Protein AF-0000000069059710 (afdb_homodimer)

Secondary structure (DSSP, 8-state):
--------SEEEEEEBSS--SGGG-EEEEEEEPPPP-TTEEEEEEEEEE--HHHHHHHHT-SSS-PPSSB---SEEEEEEEEE-TT--S--TT-EEEES-BSS-SSBSEEEEEGGGEEEPPTTS-HHHHTTTHHHHHHHHIIIIIIT---TT-EEEETTTTSHHHHHHHHHHHHTT-EEEEEESSHHHHHHHHHTT-SEEEETTSTTHHHHHHHHTTTS--SEEEES-HHHHHHHHHHHSPTT-EEEE----S-EEE-HHHHHHHT-EEEE--GGG--HHHHHHHHHHHHHHHHHT---PPEEEEEEGGGHHHHHHHHHS-SS--SEEEEE--/--------SEEEEEEESS--SGGGEEEEEEEEPPPP-TTEEEEEEEEEE--HHHHHHHHT-SSS-PPSSB---SEEEEEEEEE-TT--S--TT-EEEES-BSS-SSBSEEEEEGGGEEEPPTTS-HHHHTTTHHHHHHHHIIIIIIT---TT-EEEETTTTSHHHHHHHHHHHHTT-EEEEEESSHHHHHHHHHTT-SEEEETTSTTHHHHHHHHTTTS--SEEEES-HHHHHHHHHHHSPTT-EEEE----S-EEE-HHHHHHHT-EEEE--GGG--HHHHHHHHHHHHHHHHHT---PPEEEEEEGGGHHHHHHHHHS-SS--SEEEEE--

Sequence (666 aa):
MSVRSAISTIMRAIRVTEFGGPQVLKLETNVPVPRPSEDQVLIKVHAAGINPVDTYIRSGTYAVKPTLPYTPGKDVAGVVEEMGSKVKHLKKGDRVYSMAVASGGYAEYCTSASTGTKLLHSNLTFEEGAGVGIPYYTAYRALVIIGGAKPGETVLIHGASGAVGLACVQIAKSRGLHVLGTAGSEAGIDLILRNGCDAAFSHREDGYAAKIMEATSNNGPQIIIEMLANVNLEKDLEMISKRGRIVVVGNRGSVEITPRLAMQKECIVTGMLLFNASQNEMDEIDAAVSAGMRDGWVKPPIGKTYTLDQAPAAHNDVINNQGTLGRLIIKVCMSVRSAISTIMRAIRVTEFGGPQVLKLETNVPVPRPSEDQVLIKVHAAGINPVDTYIRSGTYAVKPTLPYTPGKDVAGVVEEMGSKVKHLKKGDRVYSMAVASGGYAEYCTSASTGTKLLHSNLTFEEGAGVGIPYYTAYRALVIIGGAKPGETVLIHGASGAVGLACVQIAKSRGLHVLGTAGSEAGIDLILRNGCDAAFSHREDGYAAKIMEATSNNGPQIIIEMLANVNLEKDLEMISKRGRIVVVGNRGSVEITPRLAMQKECIVTGMLLFNASQNEMDEIDAAVSAGMRDGWVKPPIGKTYTLDQAPAAHNDVINNQGTLGRLIIKVC

Solvent-accessible surface area (backbone atoms only — not comparable to full-atom values): 32598 Å² total; per-residue (Å²): 130,81,77,72,76,72,74,68,64,51,28,47,29,34,38,32,72,54,68,36,65,45,83,38,55,37,73,38,69,75,38,70,53,73,80,46,50,49,55,14,25,21,29,41,26,28,12,17,22,67,53,62,66,53,47,37,43,43,43,58,74,35,93,74,72,80,70,72,63,40,34,56,36,45,16,23,5,28,29,31,66,44,68,13,86,66,50,76,90,68,56,70,66,40,46,29,25,26,53,38,43,71,55,12,29,45,22,44,50,28,28,23,38,45,90,44,44,41,79,46,51,89,83,48,53,43,64,33,33,9,40,40,38,62,28,39,49,40,21,45,43,45,44,44,68,72,51,56,63,51,63,70,40,35,35,35,28,42,51,16,16,25,43,39,25,42,34,34,37,30,54,38,45,76,51,48,33,45,34,34,29,24,17,63,35,71,69,18,38,53,50,33,46,76,51,51,30,74,43,69,41,43,74,74,44,85,64,39,65,58,52,51,25,58,76,41,78,65,48,25,34,43,32,33,43,31,51,43,36,37,76,43,44,45,60,46,48,72,44,44,12,72,60,11,36,36,33,32,68,26,60,86,49,53,30,65,33,50,63,57,43,29,14,77,31,33,20,38,41,32,22,46,50,66,88,71,56,48,70,68,53,48,51,53,46,52,53,52,51,51,51,27,31,72,71,56,61,53,67,50,54,72,46,47,80,37,45,65,81,38,47,30,58,50,51,46,45,68,71,67,55,84,51,49,55,28,28,42,32,30,46,60,97,129,83,76,71,76,74,74,67,64,52,28,47,28,35,37,32,70,52,66,37,64,47,82,38,55,36,74,39,69,75,39,70,54,74,77,44,51,48,55,15,24,22,28,41,27,28,10,18,22,65,52,63,65,54,46,38,43,42,44,58,74,36,92,75,73,81,71,73,64,39,33,55,35,45,17,24,5,29,30,31,67,44,67,12,86,67,49,78,91,68,55,71,68,39,43,29,26,26,52,38,42,70,57,10,29,45,21,43,50,27,28,25,39,44,91,43,44,42,79,47,52,87,83,48,53,43,65,34,33,10,38,39,39,63,28,39,51,38,20,45,42,45,44,43,67,72,51,55,63,50,65,69,40,35,34,36,29,40,52,15,16,26,44,38,25,40,33,36,36,29,53,38,45,76,49,47,32,46,34,34,28,24,16,63,35,70,68,17,37,53,50,32,46,77,51,49,30,74,44,70,41,44,74,73,43,86,63,39,66,60,52,51,24,59,74,41,76,65,48,26,35,44,29,34,43,31,51,42,36,37,75,43,44,47,60,46,47,71,44,43,13,73,60,12,35,36,33,32,68,26,60,86,49,55,30,66,32,51,60,56,43,30,15,76,32,34,20,40,40,33,22,45,48,67,88,72,56,48,70,69,53,48,52,51,47,52,52,52,51,52,52,25,31,71,72,56,63,55,67,49,54,72,46,46,79,34,45,65,81,39,46,30,58,52,52,47,44,67,72,62,59,84,52,49,56,26,27,41,33,31,46,59,99

pLDDT: mean 95.88, std 7.77, range [31.42, 98.94]

InterPro domains:
  IPR011032 GroES-like superfamily [SSF50129] (10-161)
  IPR013149 Alcohol dehydrogenase-like, C-terminal [PF00107] (163-284)
  IPR013154 Alcohol dehydrogenase-like, N-terminal [PF08240] (38-117)
  IPR020843 Enoylreductase domain [SM00829] (20-330)
  IPR036291 NAD(P)-binding domain superfamily [SSF51735] (123-277)
  IPR051603 Zinc-Containing ADH Family: Quinone Oxidoreductase/CCCR [PTHR44154] (6-331)

Nearest PDB structures (foldseek):
  1yb5-assembly1_A  TM=9.894E-01  e=7.394E-51  Homo sapiens
  2oby-assembly1_A  TM=8.878E-01  e=2.759E-31  Homo sapiens
  1qor-assembly1_B  TM=8.913E-01  e=2.264E-30  Escherichia coli
  3jyl-assembly1_A  TM=8.724E-01  e=6.984E-31  Pseudomonas syringae pv. tomato
  3qwb-assembly2_C  TM=8.634E-01  e=1.468E-30  Saccharomyces cerevisiae S288C

Organism: Magallana gigas (NCBI:txid29159)

Foldseek 3Di:
DPCLVPPDQAWWAFKAADAAALVSTAIDGGHGADDEAQQKFKFQFQKFFDDLVQRCQRNVNDPDHDDPTAGAGQKTWGFTCGHHNNQDPDDGGFTKIFRQWDRYRLIRMTMGGNVRIGGFDPLDDRQQSNLCPPQLLLLCCQCPVVQVDAAAFEEEEELLQESNNLSNQLVCQVRHYAYEYEWADPLSQVLSVVLHHPYYFHPVDPPSLVVQCVVVVNQAGLEYEAAACQPCVQSNLVRHHQQGEYEYEHYDDHHDHDCVSCVVSVYYYYYDDSVVDDPVSVVVSSVVSVVCSVVPSSGWDEQEEAESRCSSVLNCPNPDDSTHRTIYMYGYD/DPCPPPPDQAWWAFKAADAAALVSTAIDGGHGADDEAQQKFKFQFQKFFDDLVLRCQRNVNDPDHDDPTAGAGQKTWGFTCGHHNNQDPDDGGFTKIFRQWDRHRLIRMTMGGNVRIGGFDPLADRQQSNLCPPQLLLLCCQCPVVQVDAAAFEEEEELLQESNNLSNQLVCQVRHYAYEYEWADPLSQVLSVVLHHPYYFHPVDPPSLVVQCVVVVNQAGLEYEAAACQPCVQSNLVRHHQQGEYEYEHYDDHHDHDCVSCVVSVYYYYYDDSVVDDPVSVVVSSVVSVVCSVVPSSGWDEQEEAESRCSSVLNCPNPDDSTHRTIYMYGYD

Structure (mmCIF, N/CA/C/O backbone):
data_AF-0000000069059710-model_v1
#
loop_
_entity.id
_entity.type
_entity.pdbx_description
1 polymer 'Enoyl reductase (ER) domain-containing protein'
#
loop_
_atom_site.group_PDB
_atom_site.id
_atom_site.type_symbol
_atom_site.label_atom_id
_atom_site.label_alt_id
_atom_site.label_comp_id
_atom_site.label_asym_id
_atom_site.label_entity_id
_atom_site.label_seq_id
_atom_site.pdbx_PDB_ins_code
_atom_site.Cartn_x
_atom_site.Cartn_y
_atom_site.Cartn_z
_atom_site.occupancy
_atom_site.B_iso_or_equiv
_atom_site.auth_seq_id
_atom_site.auth_comp_id
_atom_site.auth_asym_id
_atom_site.auth_atom_id
_atom_site.pdbx_PDB_model_num
ATOM 1 N N . MET A 1 1 ? 10.43 62.312 10.25 1 31.42 1 MET A N 1
ATOM 2 C CA . MET A 1 1 ? 11.258 61.344 10.953 1 31.42 1 MET A CA 1
ATOM 3 C C . MET A 1 1 ? 10.422 60.188 11.453 1 31.42 1 MET A C 1
ATOM 5 O O . MET A 1 1 ? 9.656 60.312 12.406 1 31.42 1 MET A O 1
ATOM 9 N N . SER A 1 2 ? 9.852 59.406 10.531 1 38.69 2 SER A N 1
ATOM 10 C CA . SER A 1 2 ? 8.938 58.281 10.758 1 38.69 2 SER A CA 1
ATOM 11 C C . SER A 1 2 ? 9.43 57.375 11.875 1 38.69 2 SER A C 1
ATOM 13 O O . SER A 1 2 ? 10.57 56.906 11.836 1 38.69 2 SER A O 1
ATOM 15 N N . VAL A 1 3 ? 9.133 57.625 13.117 1 41.78 3 VAL A N 1
ATOM 16 C CA . VAL A 1 3 ? 9.492 56.875 14.312 1 41.78 3 VAL A CA 1
ATOM 17 C C . VAL A 1 3 ? 9.469 55.375 14.008 1 41.78 3 VAL A C 1
ATOM 19 O O . VAL A 1 3 ? 8.406 54.812 13.773 1 41.78 3 VAL A O 1
ATOM 22 N N . ARG A 1 4 ? 10.367 54.844 13.25 1 48 4 ARG A N 1
ATOM 23 C CA . ARG A 1 4 ? 10.539 53.406 13.133 1 48 4 ARG A CA 1
ATOM 24 C C . ARG A 1 4 ? 10.445 52.75 14.5 1 48 4 ARG A C 1
ATOM 26 O O . ARG A 1 4 ? 11.281 52.969 15.375 1 48 4 ARG A O 1
ATOM 33 N N . SER A 1 5 ? 9.305 52.594 15.094 1 52.72 5 SER A N 1
ATOM 34 C CA . SER A 1 5 ? 9.086 51.938 16.391 1 52.72 5 SER A CA 1
ATOM 35 C C . SER A 1 5 ? 10.039 50.781 16.578 1 52.72 5 SER A C 1
ATOM 37 O O . SER A 1 5 ? 10.109 49.875 15.742 1 52.72 5 SER A O 1
ATOM 39 N N . ALA A 1 6 ? 11.188 51 17.219 1 67.38 6 ALA A N 1
ATOM 40 C CA . ALA A 1 6 ? 12.242 50.031 17.5 1 67.38 6 ALA A CA 1
ATOM 41 C C . ALA A 1 6 ? 11.672 48.75 18.078 1 67.38 6 ALA A C 1
ATOM 43 O O . ALA A 1 6 ? 10.906 48.781 19.047 1 67.38 6 ALA A O 1
ATOM 44 N N . ILE A 1 7 ? 11.625 47.688 17.312 1 71.31 7 ILE A N 1
ATOM 45 C CA . ILE A 1 7 ? 11.242 46.344 17.797 1 71.31 7 ILE A CA 1
ATOM 46 C C . ILE A 1 7 ? 11.906 46.094 19.141 1 71.31 7 ILE A C 1
ATOM 48 O O . ILE A 1 7 ? 13.086 46.375 19.328 1 71.31 7 ILE A O 1
ATOM 52 N N . SER A 1 8 ? 11.023 45.812 20.156 1 81.25 8 SER A N 1
ATOM 53 C CA . SER A 1 8 ? 11.57 45.375 21.438 1 81.25 8 SER A CA 1
ATOM 54 C C . SER A 1 8 ? 12.664 44.312 21.234 1 81.25 8 SER A C 1
ATOM 56 O O . SER A 1 8 ? 12.625 43.531 20.281 1 81.25 8 SER A O 1
ATOM 58 N N . THR A 1 9 ? 13.656 44.344 22.062 1 92.81 9 THR A N 1
ATOM 59 C CA . THR A 1 9 ? 14.766 43.406 21.969 1 92.81 9 THR A CA 1
ATOM 60 C C . THR A 1 9 ? 14.461 42.125 22.734 1 92.81 9 THR A C 1
ATOM 62 O O . THR A 1 9 ? 15.156 41.125 22.578 1 92.81 9 THR A O 1
ATOM 65 N N . ILE A 1 10 ? 13.375 42.188 23.547 1 96.5 10 ILE A N 1
ATOM 66 C CA . ILE A 1 10 ? 12.969 41.031 24.312 1 96.5 10 ILE A CA 1
ATOM 67 C C . ILE A 1 10 ? 11.5 40.719 24.062 1 96.5 10 ILE A C 1
ATOM 69 O O . ILE A 1 10 ? 10.742 41.594 23.625 1 96.5 10 ILE A O 1
ATOM 73 N N . MET A 1 11 ? 11.156 39.531 24.359 1 97.69 11 MET A N 1
ATOM 74 C CA . MET A 1 11 ? 9.789 39.094 24.094 1 97.69 11 MET A CA 1
ATOM 75 C C . MET A 1 11 ? 9.344 38.031 25.109 1 97.69 11 MET A C 1
ATOM 77 O O . MET A 1 11 ? 10.164 37.5 25.859 1 97.69 11 MET A O 1
ATOM 81 N N . ARG A 1 12 ? 8.008 37.812 25.141 1 98.06 12 ARG A N 1
ATOM 82 C CA . ARG A 1 12 ? 7.449 36.625 25.781 1 98.06 12 ARG A CA 1
ATOM 83 C C . ARG A 1 12 ? 7.508 35.406 24.859 1 98.06 12 ARG A C 1
ATOM 85 O O . ARG A 1 12 ? 7.262 35.531 23.656 1 98.06 12 ARG A O 1
ATOM 92 N N . ALA A 1 13 ? 7.918 34.312 25.406 1 98.56 13 ALA A N 1
ATOM 93 C CA . ALA A 1 13 ? 7.977 33.062 24.641 1 98.56 13 ALA A CA 1
ATOM 94 C C . ALA A 1 13 ? 7.891 31.844 25.578 1 98.56 13 ALA A C 1
ATOM 96 O O . ALA A 1 13 ? 8.242 31.938 26.75 1 98.56 13 ALA A O 1
ATOM 97 N N . ILE A 1 14 ? 7.312 30.812 25.094 1 98.75 14 ILE A N 1
ATOM 98 C CA . ILE A 1 14 ? 7.395 29.547 25.797 1 98.75 14 ILE A CA 1
ATOM 99 C C . ILE A 1 14 ? 8.789 28.953 25.625 1 98.75 14 ILE A C 1
ATOM 101 O O . ILE A 1 14 ? 9.305 28.875 24.5 1 98.75 14 ILE A O 1
ATOM 105 N N . ARG A 1 15 ? 9.383 28.547 26.688 1 98.56 15 ARG A N 1
ATOM 106 C CA . ARG A 1 15 ? 10.711 27.938 26.672 1 98.56 15 ARG A CA 1
ATOM 107 C C . ARG A 1 15 ? 10.688 26.547 27.281 1 98.56 15 ARG A C 1
ATOM 109 O O . ARG A 1 15 ? 10.023 26.312 28.297 1 98.56 15 ARG A O 1
ATOM 116 N N . VAL A 1 16 ? 11.281 25.656 26.578 1 98.5 16 VAL A N 1
ATOM 117 C CA . VAL A 1 16 ? 11.508 24.297 27.062 1 98.5 16 VAL A CA 1
ATOM 118 C C . VAL A 1 16 ? 12.984 24.094 27.359 1 98.5 16 VAL A C 1
ATOM 120 O O . VAL A 1 16 ? 13.828 24.141 26.453 1 98.5 16 VAL A O 1
ATOM 123 N N . THR A 1 17 ? 13.328 23.828 28.594 1 98.06 17 THR A N 1
ATOM 124 C CA . THR A 1 17 ? 14.719 23.688 29 1 98.06 17 THR A CA 1
ATOM 125 C C . THR A 1 17 ? 15.07 22.234 29.266 1 98.06 17 THR A C 1
ATOM 127 O O . THR A 1 17 ? 16.25 21.875 29.375 1 98.06 17 THR A O 1
ATOM 130 N N . GLU A 1 18 ? 14.125 21.422 29.391 1 98 18 GLU A N 1
ATOM 131 C CA . GLU A 1 18 ? 14.258 19.984 29.531 1 98 18 GLU A CA 1
ATOM 132 C C . GLU A 1 18 ? 13.062 19.25 28.906 1 98 18 GLU A C 1
ATOM 134 O O . GLU A 1 18 ? 11.945 19.766 28.922 1 98 18 GLU A O 1
ATOM 139 N N . PHE A 1 19 ? 13.383 18.125 28.328 1 98 19 PHE A N 1
ATOM 140 C CA . PHE A 1 19 ? 12.297 17.359 27.734 1 98 19 PHE A CA 1
ATOM 141 C C . PHE A 1 19 ? 11.391 16.766 28.797 1 98 19 PHE A C 1
ATOM 143 O O . PHE A 1 19 ? 11.844 16.484 29.922 1 98 19 PHE A O 1
ATOM 150 N N . GLY A 1 20 ? 10.133 16.547 28.516 1 97.19 20 GLY A N 1
ATOM 151 C CA . GLY A 1 20 ? 9.188 16.016 29.484 1 97.19 20 GLY A CA 1
ATOM 152 C C . GLY A 1 20 ? 7.738 16.266 29.094 1 97.19 20 GLY A C 1
ATOM 153 O O . GLY A 1 20 ? 7.43 16.469 27.922 1 97.19 20 GLY A O 1
ATOM 154 N N . GLY A 1 21 ? 6.887 16.125 30.094 1 97 21 GLY A N 1
ATOM 155 C CA . GLY A 1 21 ? 5.469 16.375 29.875 1 97 21 GLY A CA 1
ATOM 156 C C . GLY A 1 21 ? 5.133 17.828 29.656 1 97 21 GLY A C 1
ATOM 157 O O . GLY A 1 21 ? 6.031 18.656 29.5 1 97 21 GLY A O 1
ATOM 158 N N . PRO A 1 22 ? 3.84 18.156 29.594 1 97.62 22 PRO A N 1
ATOM 159 C CA . PRO A 1 22 ? 3.42 19.531 29.297 1 97.62 22 PRO A CA 1
ATOM 160 C C . PRO A 1 22 ? 3.957 20.547 30.297 1 97.62 22 PRO A C 1
ATOM 162 O O . PRO A 1 22 ? 4.113 21.719 29.969 1 97.62 22 PRO A O 1
ATOM 165 N N . GLN A 1 23 ? 4.309 20.094 31.469 1 96.88 23 GLN A N 1
ATOM 166 C CA . GLN A 1 23 ? 4.734 20.984 32.531 1 96.88 23 GLN A CA 1
ATOM 167 C C . GLN A 1 23 ? 6.074 21.641 32.219 1 96.88 23 GLN A C 1
ATOM 169 O O . GLN A 1 23 ? 6.465 22.609 32.875 1 96.88 23 GLN A O 1
ATOM 174 N N . VAL A 1 24 ? 6.793 21.156 31.266 1 98.25 24 VAL A N 1
ATOM 175 C CA . VAL A 1 24 ? 8.109 21.703 30.953 1 98.25 24 VAL A CA 1
ATOM 176 C C . VAL A 1 24 ? 7.965 22.984 30.125 1 98.25 24 VAL A C 1
ATOM 178 O O . VAL A 1 24 ? 8.938 23.719 29.922 1 98.25 24 VAL A O 1
ATOM 181 N N . LEU A 1 25 ? 6.793 23.203 29.594 1 98.62 25 LEU A N 1
ATOM 182 C CA . LEU A 1 25 ? 6.52 24.453 28.859 1 98.62 25 LEU A CA 1
ATOM 183 C C . LEU A 1 25 ? 6.391 25.625 29.828 1 98.62 25 LEU A C 1
ATOM 185 O O . LEU A 1 25 ? 5.41 25.719 30.562 1 98.62 25 LEU A O 1
ATOM 189 N N . LYS A 1 26 ? 7.352 26.547 29.75 1 98.38 26 LYS A N 1
ATOM 190 C CA . LYS A 1 26 ? 7.359 27.672 30.688 1 98.38 26 LYS A CA 1
ATOM 191 C C . LYS A 1 26 ? 7.332 29.016 29.938 1 98.38 26 LYS A C 1
ATOM 193 O O . LYS A 1 26 ? 8.078 29.203 28.969 1 98.38 26 LYS A O 1
ATOM 198 N N . LEU A 1 27 ? 6.465 29.875 30.375 1 98.44 27 LEU A N 1
ATOM 199 C CA . LEU A 1 27 ? 6.438 31.219 29.812 1 98.44 27 LEU A CA 1
ATOM 200 C C . LEU A 1 27 ? 7.566 32.062 30.391 1 98.44 27 LEU A C 1
ATOM 202 O O . LEU A 1 27 ? 7.672 32.219 31.609 1 98.44 27 LEU A O 1
ATOM 206 N N . GLU A 1 28 ? 8.391 32.5 29.531 1 98.25 28 GLU A N 1
ATOM 207 C CA . GLU A 1 28 ? 9.422 33.469 29.891 1 98.25 28 GLU A CA 1
ATOM 208 C C . GLU A 1 28 ? 9.148 34.844 29.281 1 98.25 28 GLU A C 1
ATOM 210 O O . GLU A 1 28 ? 8.648 34.938 28.156 1 98.25 28 GLU A O 1
ATOM 215 N N . THR A 1 29 ? 9.57 35.906 29.953 1 97.12 29 THR A N 1
ATOM 216 C CA . THR A 1 29 ? 9.195 37.25 29.516 1 97.12 29 THR A CA 1
ATOM 217 C C . THR A 1 29 ? 10.43 38 29.031 1 97.12 29 THR A C 1
ATOM 219 O O . THR A 1 29 ? 10.312 39.156 28.547 1 97.12 29 THR A O 1
ATOM 222 N N . ASN A 1 30 ? 11.508 37.438 29.172 1 97.31 30 ASN A N 1
ATOM 223 C CA . ASN A 1 30 ? 12.75 38.094 28.812 1 97.31 30 ASN A CA 1
ATOM 224 C C . ASN A 1 30 ? 13.562 37.312 27.797 1 97.31 30 ASN A C 1
ATOM 226 O O . ASN A 1 30 ? 14.781 37.188 27.922 1 97.31 30 ASN A O 1
ATOM 230 N N . VAL A 1 31 ? 12.891 36.75 26.812 1 97.88 31 VAL A N 1
ATOM 231 C CA . VAL A 1 31 ? 13.562 36 25.766 1 97.88 31 VAL A CA 1
ATOM 232 C C . VAL A 1 31 ? 13.992 36.969 24.641 1 97.88 31 VAL A C 1
ATOM 234 O O . VAL A 1 31 ? 13.219 37.812 24.219 1 97.88 31 VAL A O 1
ATOM 237 N N . PRO A 1 32 ? 15.219 36.875 24.219 1 97.62 32 PRO A N 1
ATOM 238 C CA . PRO A 1 32 ? 15.648 37.75 23.125 1 97.62 32 PRO A CA 1
ATOM 239 C C . PRO A 1 32 ? 14.852 37.5 21.844 1 97.62 32 PRO A C 1
ATOM 241 O O . PRO A 1 32 ? 14.578 36.344 21.484 1 97.62 32 PRO A O 1
ATOM 244 N N . VAL A 1 33 ? 14.453 38.594 21.188 1 98.06 33 VAL A N 1
ATOM 245 C CA . VAL A 1 33 ? 13.844 38.469 19.859 1 98.06 33 VAL A CA 1
ATOM 246 C C . VAL A 1 33 ? 14.891 38 18.859 1 98.06 33 VAL A C 1
ATOM 248 O O . VAL A 1 33 ? 15.977 38.562 18.766 1 98.06 33 VAL A O 1
ATOM 251 N N . PRO A 1 34 ? 14.578 36.969 18.141 1 97.69 34 PRO A N 1
ATOM 252 C CA . PRO A 1 34 ? 15.57 36.469 17.188 1 97.69 34 PRO A CA 1
ATOM 253 C C . PRO A 1 34 ? 15.742 37.406 15.984 1 97.69 34 PRO A C 1
ATOM 255 O O . PRO A 1 34 ? 14.82 38.125 15.625 1 97.69 34 PRO A O 1
ATOM 258 N N . ARG A 1 35 ? 16.906 37.344 15.398 1 96.62 35 ARG A N 1
ATOM 259 C CA . ARG A 1 35 ? 17.188 38.094 14.172 1 96.62 35 ARG A CA 1
ATOM 260 C C . ARG A 1 35 ? 17.141 37.188 12.953 1 96.62 35 ARG A C 1
ATOM 262 O O . ARG A 1 35 ? 17.719 36.094 12.961 1 96.62 35 ARG A O 1
ATOM 269 N N . PRO A 1 36 ? 16.469 37.625 11.914 1 97.62 36 PRO A N 1
ATOM 270 C CA . PRO A 1 36 ? 16.406 36.781 10.719 1 97.62 36 PRO A CA 1
ATOM 271 C C . PRO A 1 36 ? 17.734 36.719 9.977 1 97.62 36 PRO A C 1
ATOM 273 O O . PRO A 1 36 ? 18.438 37.719 9.859 1 97.62 36 PRO A O 1
ATOM 276 N N . SER A 1 37 ? 18.109 35.5 9.547 1 98.06 37 SER A N 1
ATOM 277 C CA . SER A 1 37 ? 19.234 35.344 8.625 1 98.06 37 SER A CA 1
ATOM 278 C C . SER A 1 37 ? 18.891 35.875 7.242 1 98.06 37 SER A C 1
ATOM 280 O O . SER A 1 37 ? 17.781 36.375 7.027 1 98.06 37 SER A O 1
ATOM 282 N N . GLU A 1 38 ? 19.797 35.75 6.273 1 98.19 38 GLU A N 1
ATOM 283 C CA . GLU A 1 38 ? 19.688 36.375 4.953 1 98.19 38 GLU A CA 1
ATOM 284 C C . GLU A 1 38 ? 18.469 35.812 4.199 1 98.19 38 GLU A C 1
ATOM 286 O O . GLU A 1 38 ? 17.875 36.531 3.393 1 98.19 38 GLU A O 1
ATOM 291 N N . ASP A 1 39 ? 18.094 34.594 4.492 1 98.25 39 ASP A N 1
ATOM 292 C CA . ASP A 1 39 ? 17.016 33.969 3.744 1 98.25 39 ASP A CA 1
ATOM 293 C C . ASP A 1 39 ? 15.773 33.812 4.617 1 98.25 39 ASP A C 1
ATOM 295 O O . ASP A 1 39 ? 14.875 33.031 4.281 1 98.25 39 ASP A O 1
ATOM 299 N N . GLN A 1 40 ? 15.703 34.5 5.758 1 98.69 40 GLN A N 1
ATOM 300 C CA . GLN A 1 40 ? 14.609 34.375 6.711 1 98.69 40 GLN A CA 1
ATOM 301 C C . GLN A 1 40 ? 13.82 35.656 6.852 1 98.69 40 GLN A C 1
ATOM 303 O O . GLN A 1 40 ? 14.258 36.719 6.375 1 98.69 40 GLN A O 1
ATOM 308 N N . VAL A 1 41 ? 12.68 35.562 7.457 1 98.69 41 VAL A N 1
ATOM 309 C CA . VAL A 1 41 ? 11.883 36.719 7.859 1 98.69 41 VAL A CA 1
ATOM 310 C C . VAL A 1 41 ? 11.602 36.656 9.359 1 98.69 41 VAL A C 1
ATOM 312 O O . VAL A 1 41 ? 11.594 35.594 9.953 1 98.69 41 VAL A O 1
ATOM 315 N N . LEU A 1 42 ? 11.477 37.781 9.906 1 98.56 42 LEU A N 1
ATOM 316 C CA . LEU A 1 42 ? 10.945 37.906 11.266 1 98.56 42 LEU A CA 1
ATOM 317 C C . LEU A 1 42 ? 9.438 38.188 11.234 1 98.56 42 LEU A C 1
ATOM 319 O O . LEU A 1 42 ? 8.984 39.125 10.578 1 98.56 42 LEU A O 1
ATOM 323 N N . ILE A 1 43 ? 8.734 37.344 11.867 1 98.75 43 ILE A N 1
ATOM 324 C CA . ILE A 1 43 ? 7.281 37.469 11.891 1 98.75 43 ILE A CA 1
ATOM 325 C C . ILE A 1 43 ? 6.82 37.906 13.289 1 98.75 43 ILE A C 1
ATOM 327 O O . ILE A 1 43 ? 7.223 37.312 14.289 1 98.75 43 ILE A O 1
ATOM 331 N N . LYS A 1 44 ? 6.098 38.969 13.391 1 98.69 44 LYS A N 1
ATOM 332 C CA . LYS A 1 44 ? 5.301 39.219 14.586 1 98.69 44 LYS A CA 1
ATOM 333 C C . LYS A 1 44 ? 4.109 38.25 14.672 1 98.69 44 LYS A C 1
ATOM 335 O O . LYS A 1 44 ? 3.152 38.406 13.906 1 98.69 44 LYS A O 1
ATOM 340 N N . VAL A 1 45 ? 4.16 37.344 15.609 1 98.81 45 VAL A N 1
ATOM 341 C CA . VAL A 1 45 ? 3.217 36.25 15.641 1 98.81 45 VAL A CA 1
ATOM 342 C C . VAL A 1 45 ? 1.889 36.719 16.234 1 98.81 45 VAL A C 1
ATOM 344 O O . VAL A 1 45 ? 1.854 37.281 17.328 1 98.81 45 VAL A O 1
ATOM 347 N N . HIS A 1 46 ? 0.834 36.5 15.516 1 98.81 46 HIS A N 1
ATOM 348 C CA . HIS A 1 46 ? -0.503 36.75 16.031 1 98.81 46 HIS A CA 1
ATOM 349 C C . HIS A 1 46 ? -1.148 35.469 16.562 1 98.81 46 HIS A C 1
ATOM 351 O O . HIS A 1 46 ? -1.869 35.5 17.562 1 98.81 46 HIS A O 1
ATOM 357 N N . ALA A 1 47 ? -0.894 34.406 15.898 1 98.81 47 ALA A N 1
ATOM 358 C CA . ALA A 1 47 ? -1.439 33.094 16.312 1 98.81 47 ALA A CA 1
ATOM 359 C C . ALA A 1 47 ? -0.501 31.953 15.922 1 98.81 47 ALA A C 1
ATOM 361 O O . ALA A 1 47 ? 0.233 32.062 14.938 1 98.81 47 ALA A O 1
ATOM 362 N N . ALA A 1 48 ? -0.486 30.891 16.703 1 98.81 48 ALA A N 1
ATOM 363 C CA . ALA A 1 48 ? 0.262 29.672 16.438 1 98.81 48 ALA A CA 1
ATOM 364 C C . ALA A 1 48 ? -0.645 28.438 16.516 1 98.81 48 ALA A C 1
ATOM 366 O O . ALA A 1 48 ? -1.515 28.375 17.391 1 98.81 48 ALA A O 1
ATOM 367 N N . GLY A 1 49 ? -0.5 27.578 15.57 1 98.38 49 GLY A N 1
ATOM 368 C CA . GLY A 1 49 ? -1.23 26.312 15.625 1 98.38 49 GLY A CA 1
ATOM 369 C C . GLY A 1 49 ? -0.54 25.266 16.469 1 98.38 49 GLY A C 1
ATOM 370 O O . GLY A 1 49 ? 0.691 25.203 16.516 1 98.38 49 GLY A O 1
ATOM 371 N N . ILE A 1 50 ? -1.324 24.406 17.094 1 97.5 50 ILE A N 1
ATOM 372 C CA . ILE A 1 50 ? -0.788 23.344 17.922 1 97.5 50 ILE A CA 1
ATOM 373 C C . ILE A 1 50 ? -0.879 22.016 17.188 1 97.5 50 ILE A C 1
ATOM 375 O O . ILE A 1 50 ? -1.957 21.625 16.734 1 97.5 50 ILE A O 1
ATOM 379 N N . ASN A 1 51 ? 0.245 21.359 17.047 1 95.31 51 ASN A N 1
ATOM 380 C CA . ASN A 1 51 ? 0.311 20.062 16.375 1 95.31 51 ASN A CA 1
ATOM 381 C C . ASN A 1 51 ? 0.728 18.953 17.328 1 95.31 51 ASN A C 1
ATOM 383 O O . ASN A 1 51 ? 1.55 19.172 18.219 1 95.31 51 ASN A O 1
ATOM 387 N N . PRO A 1 52 ? 0.201 17.766 17.078 1 92.44 52 PRO A N 1
ATOM 388 C CA . PRO A 1 52 ? 0.677 16.625 17.875 1 92.44 52 PRO A CA 1
ATOM 389 C C . PRO A 1 52 ? 2.197 16.484 17.844 1 92.44 52 PRO A C 1
ATOM 391 O O . PRO A 1 52 ? 2.814 16.188 18.859 1 92.44 52 PRO A O 1
ATOM 394 N N . VAL A 1 53 ? 2.793 16.703 16.75 1 90.69 53 VAL A N 1
ATOM 395 C CA . VAL A 1 53 ? 4.23 16.516 16.578 1 90.69 53 VAL A CA 1
ATOM 396 C C . VAL A 1 53 ? 4.984 17.422 17.547 1 90.69 53 VAL A C 1
ATOM 398 O O . VAL A 1 53 ? 6.051 17.062 18.047 1 90.69 53 VAL A O 1
ATOM 401 N N . ASP A 1 54 ? 4.461 18.609 17.875 1 94.56 54 ASP A N 1
ATOM 402 C CA . ASP A 1 54 ? 5.074 19.5 18.859 1 94.56 54 ASP A CA 1
ATOM 403 C C . ASP A 1 54 ? 5.18 18.828 20.219 1 94.56 54 ASP A C 1
ATOM 405 O O . ASP A 1 54 ? 6.133 19.062 20.969 1 94.56 54 ASP A O 1
ATOM 409 N N . THR A 1 55 ? 4.195 17.984 20.5 1 94.88 55 THR A N 1
ATOM 410 C CA . THR A 1 55 ? 4.188 17.281 21.781 1 94.88 55 THR A CA 1
ATOM 411 C C . THR A 1 55 ? 5.242 16.188 21.812 1 94.88 55 THR A C 1
ATOM 413 O O . THR A 1 55 ? 5.883 15.953 22.844 1 94.88 55 THR A O 1
ATOM 416 N N . TYR A 1 56 ? 5.371 15.539 20.625 1 92.38 56 TYR A N 1
ATOM 417 C CA . TYR A 1 56 ? 6.371 14.477 20.547 1 92.38 56 TYR A CA 1
ATOM 418 C C . TYR A 1 56 ? 7.777 15.047 20.703 1 92.38 56 TYR A C 1
ATOM 420 O O . TYR A 1 56 ? 8.617 14.469 21.406 1 92.38 56 TYR A O 1
ATOM 428 N N . ILE A 1 57 ? 8.008 16.125 20.109 1 94.31 57 ILE A N 1
ATOM 429 C CA . ILE A 1 57 ? 9.305 16.781 20.188 1 94.31 57 ILE A CA 1
ATOM 430 C C . ILE A 1 57 ? 9.57 17.219 21.625 1 94.31 57 ILE A C 1
ATOM 432 O O . ILE A 1 57 ? 10.648 16.953 22.172 1 94.31 57 ILE A O 1
ATOM 436 N N . ARG A 1 58 ? 8.633 17.781 22.188 1 96.56 58 ARG A N 1
ATOM 437 C CA . ARG A 1 58 ? 8.742 18.281 23.547 1 96.56 58 ARG A CA 1
ATOM 438 C C . ARG A 1 58 ? 9.023 17.141 24.531 1 96.56 58 ARG A C 1
ATOM 440 O O . ARG A 1 58 ? 9.797 17.312 25.484 1 96.56 58 ARG A O 1
ATOM 447 N N . SER A 1 59 ? 8.453 16.031 24.312 1 95.88 59 SER A N 1
ATOM 448 C CA . SER A 1 59 ? 8.602 14.898 25.219 1 95.88 59 SER A CA 1
ATOM 449 C C . SER A 1 59 ? 9.977 14.258 25.078 1 95.88 59 SER A C 1
ATOM 451 O O . SER A 1 59 ? 10.383 13.469 25.938 1 95.88 59 SER A O 1
ATOM 453 N N . GLY A 1 60 ? 10.664 14.531 23.969 1 93.44 60 GLY A N 1
ATOM 454 C CA . GLY A 1 60 ? 11.969 13.945 23.719 1 93.44 60 GLY A CA 1
ATOM 455 C C . GLY A 1 60 ? 11.891 12.602 23 1 93.44 60 GLY A C 1
ATOM 456 O O . GLY A 1 60 ? 12.898 11.906 22.875 1 93.44 60 GLY A O 1
ATOM 457 N N . THR A 1 61 ? 10.781 12.266 22.516 1 85.5 61 THR A N 1
ATOM 458 C CA . THR A 1 61 ? 10.594 10.945 21.922 1 85.5 61 THR A CA 1
ATOM 459 C C . THR A 1 61 ? 10.664 11.016 20.391 1 85.5 61 THR A C 1
ATOM 461 O O . THR A 1 61 ? 10.617 9.992 19.719 1 85.5 61 THR A O 1
ATOM 464 N N . TYR A 1 62 ? 10.766 12.133 19.938 1 84.62 62 TYR A N 1
ATOM 465 C CA . TYR A 1 62 ? 10.852 12.312 18.5 1 84.62 62 TYR A CA 1
ATOM 466 C C . TYR A 1 62 ? 12.25 11.992 17.984 1 84.62 62 TYR A C 1
ATOM 468 O O . TYR A 1 62 ? 13.227 12.141 18.734 1 84.62 62 TYR A O 1
ATOM 476 N N . ALA A 1 63 ? 12.391 11.641 16.781 1 79.31 63 ALA A N 1
ATOM 477 C CA . ALA A 1 63 ? 13.656 11.172 16.234 1 79.31 63 ALA A CA 1
ATOM 478 C C . ALA A 1 63 ? 14.703 12.281 16.234 1 79.31 63 ALA A C 1
ATOM 480 O O . ALA A 1 63 ? 15.875 12.031 16.547 1 79.31 63 ALA A O 1
ATOM 481 N N . VAL A 1 64 ? 14.359 13.5 15.859 1 81.38 64 VAL A N 1
ATOM 482 C CA . VAL A 1 64 ? 15.258 14.648 15.867 1 81.38 64 VAL A CA 1
ATOM 483 C C . VAL A 1 64 ? 14.898 15.57 17.031 1 81.38 64 VAL A C 1
ATOM 485 O O . VAL A 1 64 ? 13.773 16.062 17.125 1 81.38 64 VAL A O 1
ATOM 488 N N . LYS A 1 65 ? 15.922 15.836 17.922 1 89.62 65 LYS A N 1
ATOM 489 C CA . LYS A 1 65 ? 15.695 16.672 19.094 1 89.62 65 LYS A CA 1
ATOM 490 C C . LYS A 1 65 ? 16.312 18.047 18.922 1 89.62 65 LYS A C 1
ATOM 492 O O . LYS A 1 65 ? 17.438 18.172 18.438 1 89.62 65 LYS A O 1
ATOM 497 N N . PRO A 1 66 ? 15.5 19 19.281 1 94.06 66 PRO A N 1
ATOM 498 C CA . PRO A 1 66 ? 16.078 20.344 19.25 1 94.06 66 PRO A CA 1
ATOM 499 C C . PRO A 1 66 ? 17.109 20.578 20.344 1 94.06 66 PRO A C 1
ATOM 501 O O . PRO A 1 66 ? 17.109 19.859 21.344 1 94.06 66 PRO A O 1
ATOM 504 N N . THR A 1 67 ? 17.984 21.547 20.109 1 95.62 67 THR A N 1
ATOM 505 C CA . THR A 1 67 ? 18.906 21.984 21.141 1 95.62 67 THR A CA 1
ATOM 506 C C . THR A 1 67 ? 18.172 22.781 22.219 1 95.62 67 THR A C 1
ATOM 508 O O . THR A 1 67 ? 17.438 23.734 21.891 1 95.62 67 THR A O 1
ATOM 511 N N . LEU A 1 68 ? 18.422 22.453 23.469 1 96.38 68 LEU A N 1
ATOM 512 C CA . LEU A 1 68 ? 17.766 23.141 24.578 1 96.38 68 LEU A CA 1
ATOM 513 C C . LEU A 1 68 ? 18.562 24.344 25.031 1 96.38 68 LEU A C 1
ATOM 515 O O . LEU A 1 68 ? 19.797 24.359 24.938 1 96.38 68 LEU A O 1
ATOM 519 N N . PRO A 1 69 ? 17.953 25.375 25.531 1 97.38 69 PRO A N 1
ATOM 520 C CA . PRO A 1 69 ? 16.516 25.578 25.531 1 97.38 69 PRO A CA 1
ATOM 521 C C . PRO A 1 69 ? 15.961 25.922 24.141 1 97.38 69 PRO A C 1
ATOM 523 O O . PRO A 1 69 ? 16.688 26.438 23.297 1 97.38 69 PRO A O 1
ATOM 526 N N . TYR A 1 70 ? 14.75 25.609 23.906 1 97.81 70 TYR A N 1
ATOM 527 C CA . TYR A 1 70 ? 14.156 25.969 22.625 1 97.81 70 TYR A CA 1
ATOM 528 C C . TYR A 1 70 ? 12.711 26.422 22.812 1 97.81 70 TYR A C 1
ATOM 530 O O . TYR A 1 70 ? 12.141 26.297 23.891 1 97.81 70 TYR A O 1
ATOM 538 N N . THR A 1 71 ? 12.125 27.078 21.828 1 98.5 71 THR A N 1
ATOM 539 C CA . THR A 1 71 ? 10.727 27.469 21.75 1 98.5 71 THR A CA 1
ATOM 540 C C . THR A 1 71 ? 9.969 26.562 20.781 1 98.5 71 THR A C 1
ATOM 542 O O . THR A 1 71 ? 10.367 26.406 19.625 1 98.5 71 THR A O 1
ATOM 545 N N . PRO A 1 72 ? 8.852 25.906 21.219 1 98.06 72 PRO A N 1
ATOM 546 C CA . PRO A 1 72 ? 8.07 25.047 20.328 1 98.06 72 PRO A CA 1
ATOM 547 C C . PRO A 1 72 ? 7.184 25.844 19.375 1 98.06 72 PRO A C 1
ATOM 549 O O . PRO A 1 72 ? 7.066 27.062 19.5 1 98.06 72 PRO A O 1
ATOM 552 N N . GLY A 1 73 ? 6.574 25.094 18.469 1 97.62 73 GLY A N 1
ATOM 553 C CA . GLY A 1 73 ? 5.586 25.641 17.547 1 97.62 73 GLY A CA 1
ATOM 554 C C . GLY A 1 73 ? 6.059 25.688 16.109 1 97.62 73 GLY A C 1
ATOM 555 O O . GLY A 1 73 ? 6.996 26.406 15.781 1 97.62 73 GLY A O 1
ATOM 556 N N . LYS A 1 74 ? 5.309 25.047 15.219 1 96.56 74 LYS A N 1
ATOM 557 C CA . LYS A 1 74 ? 5.738 24.938 13.828 1 96.56 74 LYS A CA 1
ATOM 558 C C . LYS A 1 74 ? 4.828 25.75 12.906 1 96.56 74 LYS A C 1
ATOM 560 O O . LYS A 1 74 ? 5.234 26.141 11.812 1 96.56 74 LYS A O 1
ATOM 565 N N . ASP A 1 75 ? 3.6 26 13.336 1 98.12 75 ASP A N 1
ATOM 566 C CA . ASP A 1 75 ? 2.623 26.75 12.555 1 98.12 75 ASP A CA 1
ATOM 567 C C . ASP A 1 75 ? 2.396 28.141 13.141 1 98.12 75 ASP A C 1
ATOM 569 O O . ASP A 1 75 ? 2.074 28.266 14.328 1 98.12 75 ASP A O 1
ATOM 573 N N . VAL A 1 76 ? 2.512 29.109 12.258 1 98.69 76 VAL A N 1
ATOM 574 C CA . VAL A 1 76 ? 2.258 30.453 12.75 1 98.69 76 VAL A CA 1
ATOM 575 C C . VAL A 1 76 ? 1.568 31.281 11.664 1 98.69 76 VAL A C 1
ATOM 577 O O . VAL A 1 76 ? 1.628 30.938 10.484 1 98.69 76 VAL A O 1
ATOM 580 N N . ALA A 1 77 ? 0.838 32.25 12.086 1 98.88 77 ALA A N 1
ATOM 581 C CA . ALA A 1 77 ? 0.366 33.344 11.242 1 98.88 77 ALA A CA 1
ATOM 582 C C . ALA A 1 77 ? 0.608 34.719 11.914 1 98.88 77 ALA A C 1
ATOM 584 O O . ALA A 1 77 ? 0.481 34.844 13.141 1 98.88 77 ALA A O 1
ATOM 585 N N . GLY A 1 78 ? 1 35.625 11.125 1 98.81 78 GLY A N 1
ATOM 586 C CA . GLY A 1 78 ? 1.302 36.938 11.648 1 98.81 78 GLY A CA 1
ATOM 587 C C . GLY A 1 78 ? 1.685 37.938 10.562 1 98.81 78 GLY A C 1
ATOM 588 O O . GLY A 1 78 ? 1.158 37.906 9.453 1 98.81 78 GLY A O 1
ATOM 589 N N . VAL A 1 79 ? 2.496 38.875 11.031 1 98.69 79 VAL A N 1
ATOM 590 C CA . VAL A 1 79 ? 2.887 39.969 10.141 1 98.69 79 VAL A CA 1
ATOM 591 C C . VAL A 1 79 ? 4.41 40.031 10.023 1 98.69 79 VAL A C 1
ATOM 593 O O . VAL A 1 79 ? 5.121 39.906 11.023 1 98.69 79 VAL A O 1
ATOM 596 N N . VAL A 1 80 ? 4.848 40.188 8.789 1 98.69 80 VAL A N 1
ATOM 597 C CA . VAL A 1 80 ? 6.289 40.312 8.594 1 98.69 80 VAL A CA 1
ATOM 598 C C . VAL A 1 80 ? 6.777 41.625 9.242 1 98.69 80 VAL A C 1
ATOM 600 O O . VAL A 1 80 ? 6.254 42.688 8.953 1 98.69 80 VAL A O 1
ATOM 603 N N . GLU A 1 81 ? 7.77 41.469 10.086 1 98 81 GLU A N 1
ATOM 604 C CA . GLU A 1 81 ? 8.336 42.625 10.789 1 98 81 GLU A CA 1
ATOM 605 C C . GLU A 1 81 ? 9.672 43.031 10.188 1 98 81 GLU A C 1
ATOM 607 O O . GLU A 1 81 ? 9.992 44.219 10.125 1 98 81 GLU A O 1
ATOM 612 N N . GLU A 1 82 ? 10.5 42.062 9.828 1 97.44 82 GLU A N 1
ATOM 613 C CA . GLU A 1 82 ? 11.812 42.25 9.203 1 97.44 82 GLU A CA 1
ATOM 614 C C . GLU A 1 82 ? 12.117 41.125 8.227 1 97.44 82 GLU A C 1
ATOM 616 O O . GLU A 1 82 ? 11.539 40.031 8.32 1 97.44 82 GLU A O 1
ATOM 621 N N . MET A 1 83 ? 13.016 41.438 7.234 1 96.75 83 MET A N 1
ATOM 622 C CA . MET A 1 83 ? 13.43 40.406 6.273 1 96.75 83 MET A CA 1
ATOM 623 C C . MET A 1 83 ? 14.945 40.375 6.133 1 96.75 83 MET A C 1
ATOM 625 O O . MET A 1 83 ? 15.602 41.406 6.242 1 96.75 83 MET A O 1
ATOM 629 N N . GLY A 1 84 ? 15.359 39.219 5.91 1 97.12 84 GLY A N 1
ATOM 630 C CA . GLY A 1 84 ? 16.75 39.094 5.516 1 97.12 84 GLY A CA 1
ATOM 631 C C . GLY A 1 84 ? 17.047 39.75 4.168 1 97.12 84 GLY A C 1
ATOM 632 O O . GLY A 1 84 ? 16.125 39.969 3.377 1 97.12 84 GLY A O 1
ATOM 633 N N . SER A 1 85 ? 18.359 39.875 3.883 1 97.5 85 SER A N 1
ATOM 634 C CA . SER A 1 85 ? 18.812 40.656 2.73 1 97.5 85 SER A CA 1
ATOM 635 C C . SER A 1 85 ? 18.484 39.938 1.424 1 97.5 85 SER A C 1
ATOM 637 O O . SER A 1 85 ? 18.406 40.562 0.368 1 97.5 85 SER A O 1
ATOM 639 N N . LYS A 1 86 ? 18.25 38.625 1.496 1 98 86 LYS A N 1
ATOM 640 C CA . LYS A 1 86 ? 18.062 37.875 0.264 1 98 86 LYS A CA 1
ATOM 641 C C . LYS A 1 86 ? 16.578 37.625 0.005 1 98 86 LYS A C 1
ATOM 643 O O . LYS A 1 86 ? 16.219 37.031 -1.018 1 98 86 LYS A O 1
ATOM 648 N N . VAL A 1 87 ? 15.781 38.031 0.912 1 97.88 87 VAL A N 1
ATOM 649 C CA . VAL A 1 87 ? 14.344 37.844 0.751 1 97.88 87 VAL A CA 1
ATOM 650 C C . VAL A 1 87 ? 13.781 38.906 -0.197 1 97.88 87 VAL A C 1
ATOM 652 O O . VAL A 1 87 ? 13.914 40.094 0.051 1 97.88 87 VAL A O 1
ATOM 655 N N . LYS A 1 88 ? 13.078 38.469 -1.31 1 95.56 88 LYS A N 1
ATOM 656 C CA . LYS A 1 88 ? 12.625 39.406 -2.326 1 95.56 88 LYS A CA 1
ATOM 657 C C . LYS A 1 88 ? 11.117 39.344 -2.5 1 95.56 88 LYS A C 1
ATOM 659 O O . LYS A 1 88 ? 10.5 40.312 -2.982 1 95.56 88 LYS A O 1
ATOM 664 N N . HIS A 1 89 ? 10.492 38.312 -2.115 1 95.81 89 HIS A N 1
ATOM 665 C CA . HIS A 1 89 ? 9.094 38.094 -2.471 1 95.81 89 HIS A CA 1
ATOM 666 C C . HIS A 1 89 ? 8.164 38.5 -1.327 1 95.81 89 HIS A C 1
ATOM 668 O O . HIS A 1 89 ? 6.941 38.375 -1.435 1 95.81 89 HIS A O 1
ATOM 674 N N . LEU A 1 90 ? 8.68 38.938 -0.183 1 98.12 90 LEU A N 1
ATOM 675 C CA . LEU A 1 90 ? 7.926 39.406 0.972 1 98.12 90 LEU A CA 1
ATOM 676 C C . LEU A 1 90 ? 8.391 40.812 1.388 1 98.12 90 LEU A C 1
ATOM 678 O O . LEU A 1 90 ? 9.516 41.219 1.083 1 98.12 90 LEU A O 1
ATOM 682 N N . LYS A 1 91 ? 7.555 41.531 2.098 1 97.56 91 LYS A N 1
ATOM 683 C CA . LYS A 1 91 ? 7.91 42.844 2.637 1 97.56 91 LYS A CA 1
ATOM 684 C C . LYS A 1 91 ? 7.309 43.031 4.023 1 97.56 91 LYS A C 1
ATOM 686 O O . LYS A 1 91 ? 6.375 42.344 4.41 1 97.56 91 LYS A O 1
ATOM 691 N N . LYS A 1 92 ? 7.883 44.031 4.703 1 97.56 92 LYS A N 1
ATOM 692 C CA . LYS A 1 92 ? 7.348 44.406 6.008 1 97.56 92 LYS A CA 1
ATOM 693 C C . LYS A 1 92 ? 5.863 44.75 5.918 1 97.56 92 LYS A C 1
ATOM 695 O O . LYS A 1 92 ? 5.438 45.438 5 1 97.56 92 LYS A O 1
ATOM 700 N N . GLY A 1 93 ? 5.059 44.188 6.828 1 98.25 93 GLY A N 1
ATOM 701 C CA . GLY A 1 93 ? 3.635 44.469 6.852 1 98.25 93 GLY A CA 1
ATOM 702 C C . GLY A 1 93 ? 2.793 43.375 6.203 1 98.25 93 GLY A C 1
ATOM 703 O O . GLY A 1 93 ? 1.576 43.344 6.395 1 98.25 93 GLY A O 1
ATOM 704 N N . ASP A 1 94 ? 3.412 42.531 5.445 1 98.56 94 ASP A N 1
ATOM 705 C CA . ASP A 1 94 ? 2.682 41.438 4.809 1 98.56 94 ASP A CA 1
ATOM 706 C C . ASP A 1 94 ? 2.057 40.5 5.852 1 98.56 94 ASP A C 1
ATOM 708 O O . ASP A 1 94 ? 2.703 40.156 6.84 1 98.56 94 ASP A O 1
ATOM 712 N N . ARG A 1 95 ? 0.766 40.125 5.695 1 98.75 95 ARG A N 1
ATOM 713 C CA . ARG A 1 95 ? 0.157 39.031 6.434 1 98.75 95 ARG A CA 1
ATOM 714 C C . ARG A 1 95 ? 0.64 37.688 5.91 1 98.75 95 ARG A C 1
ATOM 716 O O . ARG A 1 95 ? 0.543 37.406 4.715 1 98.75 95 ARG A O 1
ATOM 723 N N . VAL A 1 96 ? 1.152 36.844 6.781 1 98.88 96 VAL A N 1
ATOM 724 C CA . VAL A 1 96 ? 1.745 35.594 6.301 1 98.88 96 VAL A CA 1
ATOM 725 C C . VAL A 1 96 ? 1.341 34.438 7.219 1 98.88 96 VAL A C 1
ATOM 727 O O . VAL A 1 96 ? 0.86 34.656 8.336 1 98.88 96 VAL A O 1
ATOM 730 N N . TYR A 1 97 ? 1.373 33.281 6.758 1 98.75 97 TYR A N 1
ATOM 731 C CA . TYR A 1 97 ? 1.433 32.031 7.523 1 98.75 97 TYR A CA 1
ATOM 732 C C . TYR A 1 97 ? 2.668 31.219 7.152 1 98.75 97 TYR A C 1
ATOM 734 O O . TYR A 1 97 ? 3.197 31.359 6.047 1 98.75 97 TYR A O 1
ATOM 742 N N . SER A 1 98 ? 3.145 30.422 8.109 1 98.38 98 SER A N 1
ATOM 743 C CA . SER A 1 98 ? 4.355 29.641 7.859 1 98.38 98 SER A CA 1
ATOM 744 C C . SER A 1 98 ? 4.355 28.344 8.664 1 98.38 98 SER A C 1
ATOM 746 O O . SER A 1 98 ? 3.906 28.328 9.812 1 98.38 98 SER A O 1
ATOM 748 N N . MET A 1 99 ? 4.848 27.297 8.031 1 95.81 99 MET A N 1
ATOM 749 C CA . MET A 1 99 ? 5.148 26.062 8.742 1 95.81 99 MET A CA 1
ATOM 750 C C . MET A 1 99 ? 6.652 25.812 8.789 1 95.81 99 MET A C 1
ATOM 752 O O . MET A 1 99 ? 7.094 24.734 9.211 1 95.81 99 MET A O 1
ATOM 756 N N . ALA A 1 100 ? 7.48 26.766 8.312 1 95.19 100 ALA A N 1
ATOM 757 C CA . ALA A 1 100 ? 8.938 26.656 8.266 1 95.19 100 ALA A CA 1
ATOM 758 C C . ALA A 1 100 ? 9.578 27.484 9.375 1 95.19 100 ALA A C 1
ATOM 760 O O . ALA A 1 100 ? 10.602 28.141 9.148 1 95.19 100 ALA A O 1
ATOM 761 N N . VAL A 1 101 ? 9 27.469 10.484 1 96.81 101 VAL A N 1
ATOM 762 C CA . VAL A 1 101 ? 9.445 28.266 11.617 1 96.81 101 VAL A CA 1
ATOM 763 C C . VAL A 1 101 ? 10.758 27.703 12.164 1 96.81 101 VAL A C 1
ATOM 765 O O . VAL A 1 101 ? 10.867 26.5 12.422 1 96.81 101 VAL A O 1
ATOM 768 N N . ALA A 1 102 ? 11.711 28.578 12.305 1 96.81 102 ALA A N 1
ATOM 769 C CA . ALA A 1 102 ? 13.039 28.141 12.734 1 96.81 102 ALA A CA 1
ATOM 770 C C . ALA A 1 102 ? 13.227 28.344 14.234 1 96.81 102 ALA A C 1
ATOM 772 O O . ALA A 1 102 ? 13.844 27.516 14.906 1 96.81 102 ALA A O 1
ATOM 773 N N . SER A 1 103 ? 12.695 29.438 14.797 1 97.56 103 SER A N 1
ATOM 774 C CA . SER A 1 103 ? 12.977 29.781 16.188 1 97.56 103 SER A CA 1
ATOM 775 C C . SER A 1 103 ? 11.82 29.406 17.094 1 97.56 103 SER A C 1
ATOM 777 O O . SER A 1 103 ? 11.867 29.672 18.297 1 97.56 103 SER A O 1
ATOM 779 N N . GLY A 1 104 ? 10.758 28.812 16.562 1 97.94 104 GLY A N 1
ATOM 780 C CA . GLY A 1 104 ? 9.602 28.422 17.344 1 97.94 104 GLY A CA 1
ATOM 781 C C . GLY A 1 104 ? 8.492 29.453 17.328 1 97.94 104 GLY A C 1
ATOM 782 O O . GLY A 1 104 ? 8.75 30.656 17.406 1 97.94 104 GLY A O 1
ATOM 783 N N . GLY A 1 105 ? 7.301 28.984 17.25 1 98.31 105 GLY A N 1
ATOM 784 C CA . GLY A 1 105 ? 6.168 29.859 17 1 98.31 105 GLY A CA 1
ATOM 785 C C . GLY A 1 105 ? 5.43 30.25 18.281 1 98.31 105 GLY A C 1
ATOM 786 O O . GLY A 1 105 ? 4.602 31.156 18.266 1 98.31 105 GLY A O 1
ATOM 787 N N . TYR A 1 106 ? 5.684 29.531 19.406 1 98.69 106 TYR A N 1
ATOM 788 C CA . TYR A 1 106 ? 5.055 29.891 20.656 1 98.69 106 TYR A CA 1
ATOM 789 C C . TYR A 1 106 ? 5.746 31.109 21.281 1 98.69 106 TYR A C 1
ATOM 791 O O . TYR A 1 106 ? 6.25 31.031 22.406 1 98.69 106 TYR A O 1
ATOM 799 N N . ALA A 1 107 ? 5.77 32.188 20.594 1 98.69 107 ALA A N 1
ATOM 800 C CA . ALA A 1 107 ? 6.48 33.406 20.953 1 98.69 107 ALA A CA 1
ATOM 801 C C . ALA A 1 107 ? 5.871 34.625 20.266 1 98.69 107 ALA A C 1
ATOM 803 O O . ALA A 1 107 ? 5.148 34.5 19.281 1 98.69 107 ALA A O 1
ATOM 804 N N . GLU A 1 108 ? 6.176 35.812 20.766 1 98.56 108 GLU A N 1
ATOM 805 C CA . GLU A 1 108 ? 5.645 37.031 20.172 1 98.56 108 GLU A CA 1
ATOM 806 C C . GLU A 1 108 ? 6.266 37.281 18.797 1 98.56 108 GLU A C 1
ATOM 808 O O . GLU A 1 108 ? 5.641 37.906 17.938 1 98.56 108 GLU A O 1
ATOM 813 N N . TYR A 1 109 ? 7.52 36.844 18.625 1 98.5 109 TYR A N 1
ATOM 814 C CA . TYR A 1 109 ? 8.219 36.906 17.344 1 98.5 109 TYR A CA 1
ATOM 815 C C . TYR A 1 109 ? 8.906 35.594 17.047 1 98.5 109 TYR A C 1
ATOM 817 O O . TYR A 1 109 ? 9.352 34.875 17.953 1 98.5 109 TYR A O 1
ATOM 825 N N . CYS A 1 110 ? 9.008 35.281 15.805 1 98.56 110 CYS A N 1
ATOM 826 C CA . CYS A 1 110 ? 9.773 34.125 15.383 1 98.56 110 CYS A CA 1
ATOM 827 C C . CYS A 1 110 ? 10.414 34.344 14.016 1 98.56 110 CYS A C 1
ATOM 829 O O . CYS A 1 110 ? 10 35.25 13.273 1 98.56 110 CYS A O 1
ATOM 831 N N . THR A 1 111 ? 11.453 33.625 13.758 1 98.69 111 THR A N 1
ATOM 832 C CA . THR A 1 111 ? 12.047 33.625 12.422 1 98.69 111 THR A CA 1
ATOM 833 C C . THR A 1 111 ? 11.57 32.406 11.633 1 98.69 111 THR A C 1
ATOM 835 O O . THR A 1 111 ? 11.305 31.344 12.211 1 98.69 111 THR A O 1
ATOM 838 N N . SER A 1 112 ? 11.43 32.625 10.367 1 98.56 112 SER A N 1
ATOM 839 C CA . SER A 1 112 ? 11.008 31.562 9.453 1 98.56 112 SER A CA 1
ATOM 840 C C . SER A 1 112 ? 11.719 31.672 8.109 1 98.56 112 SER A C 1
ATOM 842 O O . SER A 1 112 ? 12.031 32.781 7.652 1 98.56 112 SER A O 1
ATOM 844 N N . ALA A 1 113 ? 12 30.516 7.57 1 98 113 ALA A N 1
ATOM 845 C CA . ALA A 1 113 ? 12.531 30.531 6.207 1 98 113 ALA A CA 1
ATOM 846 C C . ALA A 1 113 ? 11.562 31.234 5.254 1 98 113 ALA A C 1
ATOM 848 O O . ALA A 1 113 ? 10.359 30.969 5.285 1 98 113 ALA A O 1
ATOM 849 N N . SER A 1 114 ? 12.125 32.094 4.387 1 97.12 114 SER A N 1
ATOM 850 C CA . SER A 1 114 ? 11.266 32.844 3.488 1 97.12 114 SER A CA 1
ATOM 851 C C . SER A 1 114 ? 10.57 31.938 2.479 1 97.12 114 SER A C 1
ATOM 853 O O . SER A 1 114 ? 9.438 32.219 2.064 1 97.12 114 SER A O 1
ATOM 855 N N . THR A 1 115 ? 11.18 30.828 2.125 1 94.31 115 THR A N 1
ATOM 856 C CA . THR A 1 115 ? 10.641 29.906 1.131 1 94.31 115 THR A CA 1
ATOM 857 C C . THR A 1 115 ? 9.406 29.188 1.679 1 94.31 115 THR A C 1
ATOM 859 O O . THR A 1 115 ? 8.531 28.766 0.915 1 94.31 115 THR A O 1
ATOM 862 N N . GLY A 1 116 ? 9.328 29.078 2.982 1 95.69 116 GLY A N 1
ATOM 863 C CA . GLY A 1 116 ? 8.211 28.391 3.605 1 95.69 116 GLY A CA 1
ATOM 864 C C . GLY A 1 116 ? 7.191 29.344 4.211 1 95.69 116 GLY A C 1
ATOM 865 O O . GLY A 1 116 ? 6.254 28.906 4.883 1 95.69 116 GLY A O 1
ATOM 866 N N . THR A 1 117 ? 7.414 30.578 4.008 1 98.19 117 THR A N 1
ATOM 867 C CA . THR A 1 117 ? 6.5 31.609 4.469 1 98.19 117 THR A CA 1
ATOM 868 C C . THR A 1 117 ? 5.668 32.156 3.311 1 98.19 117 THR A C 1
ATOM 870 O O . THR A 1 117 ? 6.219 32.594 2.297 1 98.19 117 THR A O 1
ATOM 873 N N . LYS A 1 118 ? 4.348 32.094 3.436 1 98.44 118 LYS A N 1
ATOM 874 C CA . LYS A 1 118 ? 3.443 32.438 2.346 1 98.44 118 LYS A CA 1
ATOM 875 C C . LYS A 1 118 ? 2.486 33.562 2.77 1 98.44 118 LYS A C 1
ATOM 877 O O . LYS A 1 118 ? 2.186 33.719 3.957 1 98.44 118 LYS A O 1
ATOM 882 N N . LEU A 1 119 ? 2.025 34.25 1.776 1 98.44 119 LEU A N 1
ATOM 883 C CA . LEU A 1 119 ? 1.046 35.281 2.049 1 98.44 119 LEU A CA 1
ATOM 884 C C . LEU A 1 119 ? -0.267 34.688 2.543 1 98.44 119 LEU A C 1
ATOM 886 O O . LEU A 1 119 ? -0.717 33.656 2.031 1 98.44 119 LEU A O 1
ATOM 890 N N . LEU A 1 120 ? -0.805 35.281 3.514 1 98.69 120 LEU A N 1
ATOM 891 C CA . LEU A 1 120 ? -2.119 34.938 4.039 1 98.69 120 LEU A CA 1
ATOM 892 C C . LEU A 1 120 ? -3.209 35.781 3.395 1 98.69 120 LEU A C 1
ATOM 894 O O . LEU A 1 120 ? -3.213 37 3.539 1 98.69 120 LEU A O 1
ATOM 898 N N . HIS A 1 121 ? -4.09 35.156 2.693 1 98 121 HIS A N 1
ATOM 899 C CA . HIS A 1 121 ? -5.16 35.875 2.006 1 98 121 HIS A CA 1
ATOM 900 C C . HIS A 1 121 ? -6.051 36.594 2.996 1 98 121 HIS A C 1
ATOM 902 O O . HIS A 1 121 ? -6.262 36.156 4.117 1 98 121 HIS A O 1
ATOM 908 N N . SER A 1 122 ? -6.68 37.688 2.611 1 97.56 122 SER A N 1
ATOM 909 C CA . SER A 1 122 ? -7.473 38.562 3.471 1 97.56 122 SER A CA 1
ATOM 910 C C . SER A 1 122 ? -8.75 37.844 3.939 1 97.56 122 SER A C 1
ATOM 912 O O . SER A 1 122 ? -9.375 38.281 4.91 1 97.56 122 SER A O 1
ATOM 914 N N . ASN A 1 123 ? -9.094 36.75 3.301 1 96.75 123 ASN A N 1
ATOM 915 C CA . ASN A 1 123 ? -10.297 36 3.65 1 96.75 123 ASN A CA 1
ATOM 916 C C . ASN A 1 123 ? -10.117 35.219 4.957 1 96.75 123 ASN A C 1
ATOM 918 O O . ASN A 1 123 ? -11.086 34.719 5.52 1 96.75 123 ASN A O 1
ATOM 922 N N . LEU A 1 124 ? -8.898 35.219 5.449 1 98.56 124 LEU A N 1
ATOM 923 C CA . LEU A 1 124 ? -8.633 34.438 6.652 1 98.56 124 LEU A CA 1
ATOM 924 C C . LEU A 1 124 ? -8.141 35.312 7.781 1 98.56 124 LEU A C 1
ATOM 926 O O . LEU A 1 124 ? -7.359 36.25 7.547 1 98.56 124 LEU A O 1
ATOM 930 N N . THR A 1 125 ? -8.641 35.031 8.984 1 98.44 125 THR A N 1
ATOM 931 C CA . THR A 1 125 ? -8.055 35.625 10.18 1 98.44 125 THR A CA 1
ATOM 932 C C . THR A 1 125 ? -6.684 35.031 10.469 1 98.44 125 THR A C 1
ATOM 934 O O . THR A 1 125 ? -6.293 34.031 9.852 1 98.44 125 THR A O 1
ATOM 937 N N . PHE A 1 126 ? -5.926 35.656 11.305 1 98.69 126 PHE A N 1
ATOM 938 C CA . PHE A 1 126 ? -4.637 35.094 11.695 1 98.69 126 PHE A CA 1
ATOM 939 C C . PHE A 1 126 ? -4.816 33.75 12.383 1 98.69 126 PHE A C 1
ATOM 941 O O . PHE A 1 126 ? -4 32.844 12.203 1 98.69 126 PHE A O 1
ATOM 948 N N . GLU A 1 127 ? -5.887 33.625 13.227 1 98.31 127 GLU A N 1
ATOM 949 C CA . GLU A 1 127 ? -6.172 32.344 13.867 1 98.31 127 GLU A CA 1
ATOM 950 C C . GLU A 1 127 ? -6.406 31.25 12.836 1 98.31 127 GLU A C 1
ATOM 952 O O . GLU A 1 127 ? -5.844 30.156 12.945 1 98.31 127 GLU A O 1
ATOM 957 N N . GLU A 1 128 ? -7.203 31.516 11.836 1 98.5 128 GLU A N 1
ATOM 958 C CA . GLU A 1 128 ? -7.41 30.578 10.75 1 98.5 128 GLU A CA 1
ATOM 959 C C . GLU A 1 128 ? -6.113 30.312 9.992 1 98.5 128 GLU A C 1
ATOM 961 O O . GLU A 1 128 ? -5.824 29.172 9.617 1 98.5 128 GLU A O 1
ATOM 966 N N . GLY A 1 129 ? -5.324 31.344 9.773 1 98.69 129 GLY A N 1
ATOM 967 C CA . GLY A 1 129 ? -4.051 31.203 9.086 1 98.69 129 GLY A CA 1
ATOM 968 C C . GLY A 1 129 ? -3.094 30.266 9.781 1 98.69 129 GLY A C 1
ATOM 969 O O . GLY A 1 129 ? -2.379 29.5 9.125 1 98.69 129 GLY A O 1
ATOM 970 N N . ALA A 1 130 ? -3.086 30.297 11.125 1 98.5 130 ALA A N 1
ATOM 971 C CA . ALA A 1 130 ? -2.227 29.422 11.914 1 98.5 130 ALA A CA 1
ATOM 972 C C . ALA A 1 130 ? -2.676 27.969 11.805 1 98.5 130 ALA A C 1
ATOM 974 O O . ALA A 1 130 ? -1.965 27.062 12.242 1 98.5 130 ALA A O 1
ATOM 975 N N . GLY A 1 131 ? -3.818 27.812 11.219 1 98.06 131 GLY A N 1
ATOM 976 C CA . GLY A 1 131 ? -4.348 26.469 11.039 1 98.06 131 GLY A CA 1
ATOM 977 C C . GLY A 1 131 ? -4.164 25.953 9.625 1 98.06 131 GLY A C 1
ATOM 978 O O . GLY A 1 131 ? -4.605 24.844 9.305 1 98.06 131 GLY A O 1
ATOM 979 N N . VAL A 1 132 ? -3.49 26.656 8.766 1 98.56 132 VAL A N 1
ATOM 980 C CA . VAL A 1 132 ? -3.396 26.281 7.355 1 98.56 132 VAL A CA 1
ATOM 981 C C . VAL A 1 132 ? -2.186 25.375 7.133 1 98.56 132 VAL A C 1
ATOM 983 O O . VAL A 1 132 ? -2.307 24.297 6.555 1 98.56 132 VAL A O 1
ATOM 986 N N . GLY A 1 133 ? -0.981 25.719 7.605 1 97.62 133 GLY A N 1
ATOM 987 C CA . GLY A 1 133 ? 0.279 25.062 7.301 1 97.62 133 GLY A CA 1
ATOM 988 C C . GLY A 1 133 ? 0.199 23.547 7.391 1 97.62 133 GLY A C 1
ATOM 989 O O . GLY A 1 133 ? -0.297 22.891 6.469 1 97.62 133 GLY A O 1
ATOM 990 N N . ILE A 1 134 ? 0.51 23 8.414 1 97.56 134 ILE A N 1
ATOM 991 C CA . ILE A 1 134 ? 0.694 21.562 8.562 1 97.56 134 ILE A CA 1
ATOM 992 C C . ILE A 1 134 ? -0.618 20.828 8.266 1 97.56 134 ILE A C 1
ATOM 994 O O . ILE A 1 134 ? -0.646 19.875 7.484 1 97.56 134 ILE A O 1
ATOM 998 N N . PRO A 1 135 ? -1.769 21.297 8.734 1 98.25 135 PRO A N 1
ATOM 999 C CA . PRO A 1 135 ? -2.99 20.516 8.508 1 98.25 135 PRO A CA 1
ATOM 1000 C C . PRO A 1 135 ? -3.365 20.438 7.027 1 98.25 135 PRO A C 1
ATOM 1002 O O . PRO A 1 135 ? -3.566 19.344 6.504 1 98.25 135 PRO A O 1
ATOM 1005 N N . TYR A 1 136 ? -3.373 21.531 6.305 1 98.75 136 TYR A N 1
ATOM 1006 C CA . TYR A 1 136 ? -3.83 21.531 4.918 1 98.75 136 TYR A CA 1
ATOM 1007 C C . TYR A 1 136 ? -2.771 20.922 4 1 98.75 136 TYR A C 1
ATOM 1009 O O . TYR A 1 136 ? -3.102 20.281 3.004 1 98.75 136 TYR A O 1
ATOM 1017 N N . TYR A 1 137 ? -1.515 21.172 4.359 1 98.62 137 TYR A N 1
ATOM 1018 C CA . TYR A 1 137 ? -0.439 20.578 3.574 1 98.62 137 TYR A CA 1
ATOM 1019 C C . TYR A 1 137 ? -0.432 19.062 3.715 1 98.62 137 TYR A C 1
ATOM 1021 O O . TYR A 1 137 ? -0.304 18.328 2.725 1 98.62 137 TYR A O 1
ATOM 1029 N N . THR A 1 138 ? -0.613 18.625 4.938 1 98.5 138 THR A N 1
ATOM 1030 C CA . THR A 1 138 ? -0.715 17.188 5.191 1 98.5 138 THR A CA 1
ATOM 1031 C C . THR A 1 138 ? -1.921 16.594 4.473 1 98.5 138 THR A C 1
ATOM 1033 O O . THR A 1 138 ? -1.807 15.57 3.805 1 98.5 138 THR A O 1
ATOM 1036 N N . ALA A 1 139 ? -3.023 17.25 4.57 1 98.88 139 ALA A N 1
ATOM 1037 C CA . ALA A 1 139 ? -4.266 16.766 3.979 1 98.88 139 ALA A CA 1
ATOM 1038 C C . ALA A 1 139 ? -4.156 16.672 2.459 1 98.88 139 ALA A C 1
ATOM 1040 O O . ALA A 1 139 ? -4.543 15.672 1.857 1 98.88 139 ALA A O 1
ATOM 1041 N N . TYR A 1 140 ? -3.648 17.75 1.845 1 98.88 140 TYR A N 1
ATOM 1042 C CA . TYR A 1 140 ? -3.52 17.766 0.392 1 98.88 140 TYR A CA 1
ATOM 1043 C C . TYR A 1 140 ? -2.592 16.656 -0.09 1 98.88 140 TYR A C 1
ATOM 1045 O O . TYR A 1 140 ? -2.91 15.945 -1.043 1 98.88 140 TYR A O 1
ATOM 1053 N N . ARG A 1 141 ? -1.454 16.547 0.547 1 98.81 141 ARG A N 1
ATOM 1054 C CA . ARG A 1 141 ? -0.492 15.531 0.14 1 98.81 141 ARG A CA 1
ATOM 1055 C C . ARG A 1 141 ? -1.082 14.133 0.284 1 98.81 141 ARG A C 1
ATOM 1057 O O . ARG A 1 141 ? -0.947 13.305 -0.615 1 98.81 141 ARG A O 1
ATOM 1064 N N . ALA A 1 142 ? -1.749 13.867 1.41 1 98.88 142 ALA A N 1
ATOM 1065 C CA . ALA A 1 142 ? -2.326 12.555 1.68 1 98.88 142 ALA A CA 1
ATOM 1066 C C . ALA A 1 142 ? -3.412 12.211 0.663 1 98.88 142 ALA A C 1
ATOM 1068 O O . ALA A 1 142 ? -3.4 11.133 0.07 1 98.88 142 ALA A O 1
ATOM 1069 N N . LEU A 1 143 ? -4.336 13.141 0.426 1 98.88 143 LEU A N 1
ATOM 1070 C CA . LEU A 1 143 ? -5.539 12.875 -0.357 1 98.88 143 LEU A CA 1
ATOM 1071 C C . LEU A 1 143 ? -5.238 12.945 -1.851 1 98.88 143 LEU A C 1
ATOM 1073 O O . LEU A 1 143 ? -5.629 12.055 -2.609 1 98.88 143 LEU A O 1
ATOM 1077 N N . VAL A 1 144 ? -4.512 13.969 -2.24 1 98.75 144 VAL A N 1
ATOM 1078 C CA . VAL A 1 144 ? -4.398 14.266 -3.664 1 98.75 144 VAL A CA 1
ATOM 1079 C C . VAL A 1 144 ? -3.121 13.633 -4.223 1 98.75 144 VAL A C 1
ATOM 1081 O O . VAL A 1 144 ? -3.17 12.883 -5.195 1 98.75 144 VAL A O 1
ATOM 1084 N N . ILE A 1 145 ? -1.992 13.922 -3.611 1 98.62 145 ILE A N 1
ATOM 1085 C CA . ILE A 1 145 ? -0.721 13.508 -4.199 1 98.62 145 ILE A CA 1
ATOM 1086 C C . ILE A 1 145 ? -0.506 12.016 -3.967 1 98.62 145 ILE A C 1
ATOM 1088 O O . ILE A 1 145 ? -0.31 11.258 -4.918 1 98.62 145 ILE A O 1
ATOM 1092 N N . ILE A 1 146 ? -0.606 11.547 -2.721 1 98.5 146 ILE A N 1
ATOM 1093 C CA . ILE A 1 146 ? -0.329 10.156 -2.389 1 98.5 146 ILE A CA 1
ATOM 1094 C C . ILE A 1 146 ? -1.561 9.305 -2.68 1 98.5 146 ILE A C 1
ATOM 1096 O O . ILE A 1 146 ? -1.454 8.234 -3.291 1 98.5 146 ILE A O 1
ATOM 1100 N N . GLY A 1 147 ? -2.744 9.797 -2.291 1 98.5 147 GLY A N 1
ATOM 1101 C CA . GLY A 1 147 ? -3.984 9.062 -2.473 1 98.5 147 GLY A CA 1
ATOM 1102 C C . GLY A 1 147 ? -4.477 9.062 -3.906 1 98.5 147 GLY A C 1
ATOM 1103 O O . GLY A 1 147 ? -5.309 8.234 -4.289 1 98.5 147 GLY A O 1
ATOM 1104 N N . GLY A 1 148 ? -4.062 10.109 -4.723 1 98.62 148 GLY A N 1
ATOM 1105 C CA . GLY A 1 148 ? -4.457 10.188 -6.121 1 98.62 148 GLY A CA 1
ATOM 1106 C C . GLY A 1 148 ? -5.941 10.43 -6.309 1 98.62 148 GLY A C 1
ATOM 1107 O O . GLY A 1 148 ? -6.555 9.875 -7.227 1 98.62 148 GLY A O 1
ATOM 1108 N N . ALA A 1 149 ? -6.531 11.148 -5.48 1 98.56 149 ALA A N 1
ATOM 1109 C CA . ALA A 1 149 ? -7.977 11.359 -5.488 1 98.56 149 ALA A CA 1
ATOM 1110 C C . ALA A 1 149 ? -8.438 11.953 -6.816 1 98.56 149 ALA A C 1
ATOM 1112 O O . ALA A 1 149 ? -7.773 12.836 -7.371 1 98.56 149 ALA A O 1
ATOM 1113 N N . LYS A 1 150 ? -9.516 11.453 -7.32 1 98.38 150 LYS A N 1
ATOM 1114 C CA . LYS A 1 150 ? -10.164 11.945 -8.531 1 98.38 150 LYS A CA 1
ATOM 1115 C C . LYS A 1 150 ? -11.609 12.352 -8.258 1 98.38 150 LYS A C 1
ATOM 1117 O O . LYS A 1 150 ? -12.281 11.75 -7.418 1 98.38 150 LYS A O 1
ATOM 1122 N N . PRO A 1 151 ? -12.023 13.422 -9.008 1 98.44 151 PRO A N 1
ATOM 1123 C CA . PRO A 1 151 ? -13.438 13.781 -8.859 1 98.44 151 PRO A CA 1
ATOM 1124 C C . PRO A 1 151 ? -14.375 12.586 -9.031 1 98.44 151 PRO A C 1
ATOM 1126 O O . PRO A 1 151 ? -14.125 11.727 -9.891 1 98.44 151 PRO A O 1
ATOM 1129 N N . GLY A 1 152 ? -15.414 12.523 -8.203 1 98.44 152 GLY A N 1
ATOM 1130 C CA . GLY A 1 152 ? -16.406 11.469 -8.32 1 98.44 152 GLY A CA 1
ATOM 1131 C C . GLY A 1 152 ? -16.125 10.281 -7.414 1 98.44 152 GLY A C 1
ATOM 1132 O O . GLY A 1 152 ? -17.016 9.477 -7.141 1 98.44 152 GLY A O 1
ATOM 1133 N N . GLU A 1 153 ? -14.898 10.094 -6.906 1 98.69 153 GLU A N 1
ATOM 1134 C CA . GLU A 1 153 ? -14.578 9.016 -5.977 1 98.69 153 GLU A CA 1
ATOM 1135 C C . GLU A 1 153 ? -15.172 9.281 -4.598 1 98.69 153 GLU A C 1
ATOM 1137 O O . GLU A 1 153 ? -15.453 10.43 -4.246 1 98.69 153 GLU A O 1
ATOM 1142 N N . THR A 1 154 ? -15.391 8.219 -3.861 1 98.88 154 THR A N 1
ATOM 1143 C CA . THR A 1 154 ? -15.789 8.305 -2.461 1 98.88 154 THR A CA 1
ATOM 1144 C C . THR A 1 154 ? -14.578 8.164 -1.542 1 98.88 154 THR A C 1
ATOM 1146 O O . THR A 1 154 ? -13.781 7.238 -1.699 1 98.88 154 THR A O 1
ATOM 1149 N N . VAL A 1 155 ? -14.453 9.102 -0.648 1 98.94 155 VAL A N 1
ATOM 1150 C CA . VAL A 1 155 ? -13.367 9.062 0.323 1 98.94 155 VAL A CA 1
ATOM 1151 C C . VAL A 1 155 ? -13.938 8.961 1.735 1 98.94 155 VAL A C 1
ATOM 1153 O O . VAL A 1 155 ? -14.938 9.602 2.055 1 98.94 155 VAL A O 1
ATOM 1156 N N . LEU A 1 156 ? -13.375 8.062 2.551 1 98.94 156 LEU A N 1
ATOM 1157 C CA . LEU A 1 156 ? -13.617 8.023 3.988 1 98.94 156 LEU A CA 1
ATOM 1158 C C . LEU A 1 156 ? -12.469 8.688 4.75 1 98.94 156 LEU A C 1
ATOM 1160 O O . LEU A 1 156 ? -11.312 8.312 4.586 1 98.94 156 LEU A O 1
ATOM 1164 N N . ILE A 1 157 ? -12.812 9.656 5.523 1 98.88 157 ILE A N 1
ATOM 1165 C CA . ILE A 1 157 ? -11.844 10.359 6.363 1 98.88 157 ILE A CA 1
ATOM 1166 C C . ILE A 1 157 ? -12.094 10.016 7.832 1 98.88 157 ILE A C 1
ATOM 1168 O O . ILE A 1 157 ? -13.086 10.453 8.422 1 98.88 157 ILE A O 1
ATOM 1172 N N . HIS A 1 158 ? -11.203 9.242 8.391 1 97.75 158 HIS A N 1
ATOM 1173 C CA . HIS A 1 158 ? -11.289 8.969 9.82 1 97.75 158 HIS A CA 1
ATOM 1174 C C . HIS A 1 158 ? -10.922 10.195 10.641 1 97.75 158 HIS A C 1
ATOM 1176 O O . HIS A 1 158 ? -10.016 10.945 10.266 1 97.75 158 HIS A O 1
ATOM 1182 N N . GLY A 1 159 ? -11.57 10.336 11.836 1 96.06 159 GLY A N 1
ATOM 1183 C CA . GLY A 1 159 ? -11.25 11.492 12.648 1 96.06 159 GLY A CA 1
ATOM 1184 C C . GLY A 1 159 ? -11.414 12.805 11.906 1 96.06 159 GLY A C 1
ATOM 1185 O O . GLY A 1 159 ? -10.547 13.68 11.977 1 96.06 159 GLY A O 1
ATOM 1186 N N . ALA A 1 160 ? -12.477 12.922 11.219 1 98.06 160 ALA A N 1
ATOM 1187 C CA . ALA A 1 160 ? -12.664 14.031 10.281 1 98.06 160 ALA A CA 1
ATOM 1188 C C . ALA A 1 160 ? -12.812 15.359 11.023 1 98.06 160 ALA A C 1
ATOM 1190 O O . ALA A 1 160 ? -12.656 16.422 10.43 1 98.06 160 ALA A O 1
ATOM 1191 N N . SER A 1 161 ? -13.086 15.273 12.281 1 97.69 161 SER A N 1
ATOM 1192 C CA . SER A 1 161 ? -13.352 16.5 13.023 1 97.69 161 SER A CA 1
ATOM 1193 C C . SER A 1 161 ? -12.062 17.141 13.523 1 97.69 161 SER A C 1
ATOM 1195 O O . SER A 1 161 ? -12.078 18.234 14.086 1 97.69 161 SER A O 1
ATOM 1197 N N . GLY A 1 162 ? -10.938 16.469 13.328 1 96.62 162 GLY A N 1
ATOM 1198 C CA . GLY A 1 162 ? -9.648 17.047 13.664 1 96.62 162 GLY A CA 1
ATOM 1199 C C . GLY A 1 162 ? -9.141 18.031 12.625 1 96.62 162 GLY A C 1
ATOM 1200 O O . GLY A 1 162 ? -9.781 18.219 11.586 1 96.62 162 GLY A O 1
ATOM 1201 N N . ALA A 1 163 ? -7.977 18.609 12.906 1 97.25 163 ALA A N 1
ATOM 1202 C CA . ALA A 1 163 ? -7.43 19.656 12.039 1 97.25 163 ALA A CA 1
ATOM 1203 C C . ALA A 1 163 ? -7.141 19.109 10.641 1 97.25 163 ALA A C 1
ATOM 1205 O O . ALA A 1 163 ? -7.625 19.656 9.648 1 97.25 163 ALA A O 1
ATOM 1206 N N . VAL A 1 164 ? -6.391 18.031 10.562 1 97.94 164 VAL A N 1
ATOM 1207 C CA . VAL A 1 164 ? -6.062 17.422 9.273 1 97.94 164 VAL A CA 1
ATOM 1208 C C . VAL A 1 164 ? -7.324 16.844 8.648 1 97.94 164 VAL A C 1
ATOM 1210 O O . VAL A 1 164 ? -7.52 16.922 7.43 1 97.94 164 VAL A O 1
ATOM 1213 N N . GLY A 1 165 ? -8.164 16.25 9.469 1 98.38 165 GLY A N 1
ATOM 1214 C CA . GLY A 1 165 ? -9.422 15.688 8.984 1 98.38 165 GLY A CA 1
ATOM 1215 C C . GLY A 1 165 ? -10.305 16.703 8.305 1 98.38 165 GLY A C 1
ATOM 1216 O O . GLY A 1 165 ? -10.773 16.484 7.184 1 98.38 165 GLY A O 1
ATOM 1217 N N . LEU A 1 166 ? -10.547 17.812 8.945 1 98.69 166 LEU A N 1
ATOM 1218 C CA . LEU A 1 166 ? -11.383 18.875 8.383 1 98.69 166 LEU A CA 1
ATOM 1219 C C . LEU A 1 166 ? -10.758 19.438 7.113 1 98.69 166 LEU A C 1
ATOM 1221 O O . LEU A 1 166 ? -11.477 19.797 6.172 1 98.69 166 LEU A O 1
ATOM 1225 N N . ALA A 1 167 ? -9.43 19.562 7.137 1 98.75 167 ALA A N 1
ATOM 1226 C CA . ALA A 1 167 ? -8.742 19.984 5.918 1 98.75 167 ALA A CA 1
ATOM 1227 C C . ALA A 1 167 ? -9 19.016 4.773 1 98.75 167 ALA A C 1
ATOM 1229 O O . ALA A 1 167 ? -9.273 19.422 3.646 1 98.75 167 ALA A O 1
ATOM 1230 N N . CYS A 1 168 ? -8.953 17.703 5.047 1 98.88 168 CYS A N 1
ATOM 1231 C CA . CYS A 1 168 ? -9.25 16.688 4.047 1 98.88 168 CYS A CA 1
ATOM 1232 C C . CYS A 1 168 ? -10.672 16.844 3.516 1 98.88 168 CYS A C 1
ATOM 1234 O O . CYS A 1 168 ? -10.906 16.734 2.312 1 98.88 168 CYS A O 1
ATOM 1236 N N . VAL A 1 169 ? -11.609 17.094 4.422 1 98.88 169 VAL A N 1
ATOM 1237 C CA . VAL A 1 169 ? -13.008 17.266 4.035 1 98.88 169 VAL A CA 1
ATOM 1238 C C . VAL A 1 169 ? -13.141 18.406 3.045 1 98.88 169 VAL A C 1
ATOM 1240 O O . VAL A 1 169 ? -13.734 18.25 1.974 1 98.88 169 VAL A O 1
ATOM 1243 N N . GLN A 1 170 ? -12.57 19.531 3.365 1 98.75 170 GLN A N 1
ATOM 1244 C CA . GLN A 1 170 ? -12.688 20.703 2.523 1 98.75 170 GLN A CA 1
ATOM 1245 C C . GLN A 1 170 ? -12.016 20.5 1.173 1 98.75 170 GLN A C 1
ATOM 1247 O O . GLN A 1 170 ? -12.57 20.859 0.132 1 98.75 170 GLN A O 1
ATOM 1252 N N . ILE A 1 171 ? -10.812 19.922 1.181 1 98.75 171 ILE A N 1
ATOM 1253 C CA . ILE A 1 171 ? -10.094 19.641 -0.059 1 98.75 171 ILE A CA 1
ATOM 1254 C C . ILE A 1 171 ? -10.891 18.672 -0.92 1 98.75 171 ILE A C 1
ATOM 1256 O O . ILE A 1 171 ? -11.062 18.891 -2.123 1 98.75 171 ILE A O 1
ATOM 1260 N N . ALA A 1 172 ? -11.391 17.578 -0.314 1 98.88 172 ALA A N 1
ATOM 1261 C CA . ALA A 1 172 ? -12.156 16.578 -1.041 1 98.88 172 ALA A CA 1
ATOM 1262 C C . ALA A 1 172 ? -13.391 17.188 -1.691 1 98.88 172 ALA A C 1
ATOM 1264 O O . ALA A 1 172 ? -13.672 16.938 -2.865 1 98.88 172 ALA A O 1
ATOM 1265 N N . LYS A 1 173 ? -14.078 18.016 -0.928 1 98.38 173 LYS A N 1
ATOM 1266 C CA . LYS A 1 173 ? -15.273 18.656 -1.45 1 98.38 173 LYS A CA 1
ATOM 1267 C C . LYS A 1 173 ? -14.938 19.594 -2.609 1 98.38 173 LYS A C 1
ATOM 1269 O O . LYS A 1 173 ? -15.633 19.609 -3.627 1 98.38 173 LYS A O 1
ATOM 1274 N N . SER A 1 174 ? -13.898 20.312 -2.475 1 97.88 174 SER A N 1
ATOM 1275 C CA . SER A 1 174 ? -13.492 21.266 -3.51 1 97.88 174 SER A CA 1
ATOM 1276 C C . SER A 1 174 ? -13.109 20.547 -4.797 1 97.88 174 SER A C 1
ATOM 1278 O O . SER A 1 174 ? -13.133 21.141 -5.879 1 97.88 174 SER A O 1
ATOM 1280 N N . ARG A 1 175 ? -12.805 19.266 -4.691 1 97.62 175 ARG A N 1
ATOM 1281 C CA . ARG A 1 175 ? -12.336 18.5 -5.852 1 97.62 175 ARG A CA 1
ATOM 1282 C C . ARG A 1 175 ? -13.438 17.594 -6.391 1 97.62 175 ARG A C 1
ATOM 1284 O O . ARG A 1 175 ? -13.195 16.797 -7.301 1 97.62 175 ARG A O 1
ATOM 1291 N N . GLY A 1 176 ? -14.609 17.641 -5.805 1 98.38 176 GLY A N 1
ATOM 1292 C CA . GLY A 1 176 ? -15.758 16.953 -6.352 1 98.38 176 GLY A CA 1
ATOM 1293 C C . GLY A 1 176 ? -15.859 15.508 -5.887 1 98.38 176 GLY A C 1
ATOM 1294 O O . GLY A 1 176 ? -16.438 14.664 -6.57 1 98.38 176 GLY A O 1
ATOM 1295 N N . LEU A 1 177 ? -15.273 15.172 -4.746 1 98.69 177 LEU A N 1
ATOM 1296 C CA . LEU A 1 177 ? -15.391 13.828 -4.188 1 98.69 177 LEU A CA 1
ATOM 1297 C C . LEU A 1 177 ? -16.656 13.695 -3.35 1 98.69 177 LEU A C 1
ATOM 1299 O O . LEU A 1 177 ? -17.219 14.695 -2.908 1 98.69 177 LEU A O 1
ATOM 1303 N N . HIS A 1 178 ? -17.172 12.461 -3.215 1 98.75 178 HIS A N 1
ATOM 1304 C CA . HIS A 1 178 ? -18.141 12.117 -2.184 1 98.75 178 HIS A CA 1
ATOM 1305 C C . HIS A 1 178 ? -17.453 11.844 -0.85 1 98.75 178 HIS A C 1
ATOM 1307 O O . HIS A 1 178 ? -16.609 10.938 -0.753 1 98.75 178 HIS A O 1
ATOM 1313 N N . VAL A 1 179 ? -17.844 12.602 0.192 1 98.88 179 VAL A N 1
ATOM 1314 C CA . VAL A 1 179 ? -17.016 12.641 1.396 1 98.88 179 VAL A CA 1
ATOM 1315 C C . VAL A 1 179 ? -17.766 11.984 2.555 1 98.88 179 VAL A C 1
ATOM 1317 O O . VAL A 1 179 ? -18.828 12.453 2.951 1 98.88 179 VAL A O 1
ATOM 1320 N N . LEU A 1 180 ? -17.219 10.883 3.084 1 98.88 180 LEU A N 1
ATOM 1321 C CA . LEU A 1 180 ? -17.641 10.25 4.332 1 98.88 180 LEU A CA 1
ATOM 1322 C C . LEU A 1 180 ? -16.656 10.57 5.453 1 98.88 180 LEU A C 1
ATOM 1324 O O . LEU A 1 180 ? -15.438 10.586 5.238 1 98.88 180 LEU A O 1
ATOM 1328 N N . GLY A 1 181 ? -17.188 10.914 6.625 1 98.62 181 GLY A N 1
ATOM 1329 C CA . GLY A 1 181 ? -16.328 11.227 7.754 1 98.62 181 GLY A CA 1
ATOM 1330 C C . GLY A 1 181 ? -16.75 10.523 9.031 1 98.62 181 GLY A C 1
ATOM 1331 O O . GLY A 1 181 ? -17.922 10.203 9.211 1 98.62 181 GLY A O 1
ATOM 1332 N N . THR A 1 182 ? -15.758 10.227 9.844 1 97.69 182 THR A N 1
ATOM 1333 C CA . THR A 1 182 ? -16.078 9.734 11.18 1 97.69 182 THR A CA 1
ATOM 1334 C C . THR A 1 182 ? -15.664 10.758 12.242 1 97.69 182 THR A C 1
ATOM 1336 O O . THR A 1 182 ? -14.711 11.516 12.047 1 97.69 182 THR A O 1
ATOM 1339 N N . ALA A 1 183 ? -16.391 10.805 13.312 1 96.31 183 ALA A N 1
ATOM 1340 C CA . ALA A 1 183 ? -16.109 11.609 14.5 1 96.31 183 ALA A CA 1
ATOM 1341 C C . ALA A 1 183 ? -16.562 10.898 15.766 1 96.31 183 ALA A C 1
ATOM 1343 O O . ALA A 1 183 ? -17.375 9.969 15.711 1 96.31 183 ALA A O 1
ATOM 1344 N N . GLY A 1 184 ? -16.031 11.312 16.875 1 93.25 184 GLY A N 1
ATOM 1345 C CA . GLY A 1 184 ? -16.281 10.578 18.094 1 93.25 184 GLY A CA 1
ATOM 1346 C C . GLY A 1 184 ? -17.359 11.195 18.969 1 93.25 184 GLY A C 1
ATOM 1347 O O . GLY A 1 184 ? -17.75 10.625 19.984 1 93.25 184 GLY A O 1
ATOM 1348 N N . SER A 1 185 ? -17.828 12.438 18.672 1 93.88 185 SER A N 1
ATOM 1349 C CA . SER A 1 185 ? -18.859 13.141 19.438 1 93.88 185 SER A CA 1
ATOM 1350 C C . SER A 1 185 ? -19.953 13.688 18.531 1 93.88 185 SER A C 1
ATOM 1352 O O . SER A 1 185 ? -19.75 13.82 17.328 1 93.88 185 SER A O 1
ATOM 1354 N N . GLU A 1 186 ? -21.062 13.969 19.109 1 95.12 186 GLU A N 1
ATOM 1355 C CA . GLU A 1 186 ? -22.141 14.578 18.359 1 95.12 186 GLU A CA 1
ATOM 1356 C C . GLU A 1 186 ? -21.734 15.93 17.781 1 95.12 186 GLU A C 1
ATOM 1358 O O . GLU A 1 186 ? -22.062 16.266 16.656 1 95.12 186 GLU A O 1
ATOM 1363 N N . ALA A 1 187 ? -21.031 16.672 18.594 1 95.75 187 ALA A N 1
ATOM 1364 C CA . ALA A 1 187 ? -20.516 17.953 18.125 1 95.75 187 ALA A CA 1
ATOM 1365 C C . ALA A 1 187 ? -19.578 17.781 16.938 1 95.75 187 ALA A C 1
ATOM 1367 O O . ALA A 1 187 ? -19.609 18.578 16 1 95.75 187 ALA A O 1
ATOM 1368 N N . GLY A 1 188 ? -18.797 16.75 17.031 1 96.69 188 GLY A N 1
ATOM 1369 C CA . GLY A 1 188 ? -17.922 16.438 15.906 1 96.69 188 GLY A CA 1
ATOM 13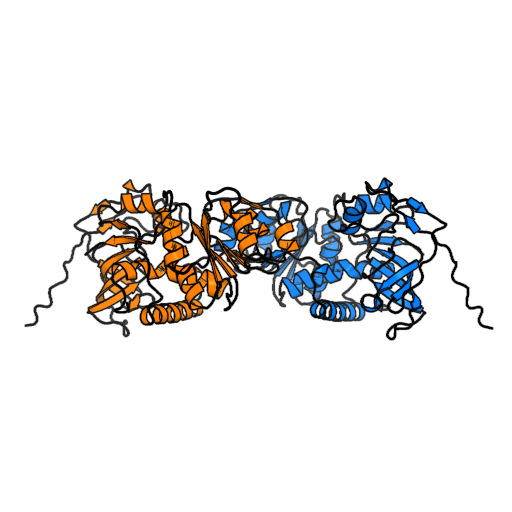70 C C . GLY A 1 188 ? -18.672 16.062 14.648 1 96.69 188 GLY A C 1
ATOM 1371 O O . GLY A 1 188 ? -18.297 16.484 13.547 1 96.69 188 GLY A O 1
ATOM 1372 N N . ILE A 1 189 ? -19.703 15.273 14.797 1 97.25 189 ILE A N 1
ATOM 1373 C CA . ILE A 1 189 ? -20.547 14.867 13.672 1 97.25 189 ILE A CA 1
ATOM 1374 C C . ILE A 1 189 ? -21.156 16.094 13.008 1 97.25 189 ILE A C 1
ATOM 1376 O O . ILE A 1 189 ? -21.078 16.25 11.789 1 97.25 189 ILE A O 1
ATOM 1380 N N . ASP A 1 190 ? -21.672 16.953 13.812 1 97.75 190 ASP A N 1
ATOM 1381 C CA . ASP A 1 190 ? -22.266 18.188 13.305 1 97.75 190 ASP A CA 1
ATOM 1382 C C . ASP A 1 190 ? -21.234 19.031 12.57 1 97.75 190 ASP A C 1
ATOM 1384 O O . ASP A 1 190 ? -21.516 19.594 11.508 1 97.75 190 ASP A O 1
ATOM 1388 N N . LEU A 1 191 ? -20.078 19.078 13.164 1 97.69 191 LEU A N 1
ATOM 1389 C CA . LEU A 1 191 ? -19.016 19.906 12.609 1 97.69 191 LEU A CA 1
ATOM 1390 C C . LEU A 1 191 ? -18.609 19.406 11.219 1 97.69 191 LEU A C 1
ATOM 1392 O O . LEU A 1 191 ? -18.5 20.203 10.289 1 97.69 191 LEU A O 1
ATOM 1396 N N . ILE A 1 192 ? -18.422 18.125 11.031 1 98.19 192 ILE A N 1
ATOM 1397 C CA . ILE A 1 192 ? -17.906 17.625 9.758 1 98.19 192 ILE A CA 1
ATOM 1398 C C . ILE A 1 192 ? -19 17.672 8.703 1 98.19 192 ILE A C 1
ATOM 1400 O O . ILE A 1 192 ? -18.734 17.875 7.516 1 98.19 192 ILE A O 1
ATOM 1404 N N . LEU A 1 193 ? -20.297 17.562 9.086 1 98.25 193 LEU A N 1
ATOM 1405 C CA . LEU A 1 193 ? -21.391 17.734 8.148 1 98.25 193 LEU A CA 1
ATOM 1406 C C . LEU A 1 193 ? -21.469 19.172 7.664 1 98.25 193 LEU A C 1
ATOM 1408 O O . LEU A 1 193 ? -21.656 19.422 6.469 1 98.25 193 LEU A O 1
ATOM 1412 N N . ARG A 1 194 ? -21.234 20.094 8.531 1 97.12 194 ARG A N 1
ATOM 1413 C CA . ARG A 1 194 ? -21.297 21.516 8.188 1 97.12 194 ARG A CA 1
ATOM 1414 C C . ARG A 1 194 ? -20.109 21.922 7.324 1 97.12 194 ARG A C 1
ATOM 1416 O O . ARG A 1 194 ? -20.141 22.953 6.664 1 97.12 194 ARG A O 1
ATOM 1423 N N . ASN A 1 195 ? -19.141 21.078 7.332 1 96.75 195 ASN A N 1
ATOM 1424 C CA . ASN A 1 195 ? -17.938 21.453 6.609 1 96.75 195 ASN A CA 1
ATOM 1425 C C . ASN A 1 195 ? -17.797 20.672 5.305 1 96.75 195 ASN A C 1
ATOM 1427 O O . ASN A 1 195 ? -16.797 20.812 4.598 1 96.75 195 ASN A O 1
ATOM 1431 N N . GLY A 1 196 ? -18.766 19.844 5.02 1 97.38 196 GLY A N 1
ATOM 1432 C CA . GLY A 1 196 ? -18.719 19.328 3.658 1 97.38 196 GLY A CA 1
ATOM 1433 C C . GLY A 1 196 ? -18.906 17.828 3.576 1 97.38 196 GLY A C 1
ATOM 1434 O O . GLY A 1 196 ? -19.062 17.281 2.484 1 97.38 196 GLY A O 1
ATOM 1435 N N . CYS A 1 197 ? -18.922 17.094 4.688 1 98.56 197 CYS A N 1
ATOM 1436 C CA . CYS A 1 197 ? -19.188 15.656 4.617 1 98.56 197 CYS A CA 1
ATOM 1437 C C . CYS A 1 197 ? -20.578 15.375 4.074 1 98.56 197 CYS A C 1
ATOM 1439 O O . CYS A 1 197 ? -21.547 16.016 4.477 1 98.56 197 CYS A O 1
ATOM 1441 N N . ASP A 1 198 ? -20.625 14.445 3.166 1 98.56 198 ASP A N 1
ATOM 1442 C CA . ASP A 1 198 ? -21.906 14.008 2.652 1 98.56 198 ASP A CA 1
ATOM 1443 C C . ASP A 1 198 ? -22.609 13.07 3.639 1 98.56 198 ASP A C 1
ATOM 1445 O O . ASP A 1 198 ? -23.844 13.023 3.697 1 98.56 198 ASP A O 1
ATOM 1449 N N . ALA A 1 199 ? -21.844 12.305 4.363 1 98.31 199 ALA A N 1
ATOM 1450 C CA . ALA A 1 199 ? -22.328 11.445 5.438 1 98.31 199 ALA A CA 1
ATOM 1451 C C . ALA A 1 199 ? -21.312 11.367 6.574 1 98.31 199 ALA A C 1
ATOM 1453 O O . ALA A 1 199 ? -20.094 11.5 6.348 1 98.31 199 ALA A O 1
ATOM 1454 N N . ALA A 1 200 ? -21.828 11.25 7.785 1 98.06 200 ALA A N 1
ATOM 1455 C CA . ALA A 1 200 ? -20.984 11.211 8.984 1 98.06 200 ALA A CA 1
ATOM 1456 C C . ALA A 1 200 ? -21.375 10.039 9.875 1 98.06 200 ALA A C 1
ATOM 1458 O O . ALA A 1 200 ? -22.547 9.703 10 1 98.06 200 ALA A O 1
ATOM 1459 N N . PHE A 1 201 ? -20.391 9.414 10.492 1 97.62 201 PHE A N 1
ATOM 1460 C CA . PHE A 1 201 ? -20.578 8.234 11.336 1 97.62 201 PHE A CA 1
ATOM 1461 C C . PHE A 1 201 ? -19.812 8.383 12.648 1 97.62 201 PHE A C 1
ATOM 1463 O O . PHE A 1 201 ? -18.703 8.906 12.672 1 97.62 201 PHE A O 1
ATOM 1470 N N . SER A 1 202 ? -20.422 7.973 13.719 1 94.81 202 SER A N 1
ATOM 1471 C CA . SER A 1 202 ? -19.719 7.914 15 1 94.81 202 SER A CA 1
ATOM 1472 C C . SER A 1 202 ? -18.859 6.664 15.102 1 94.81 202 SER A C 1
ATOM 1474 O O . SER A 1 202 ? -19.375 5.543 15.117 1 94.81 202 SER A O 1
ATOM 1476 N N . HIS A 1 203 ? -17.562 6.84 15.219 1 90.38 203 HIS A N 1
ATOM 1477 C CA . HIS A 1 203 ? -16.703 5.672 15.297 1 90.38 203 HIS A CA 1
ATOM 1478 C C . HIS A 1 203 ? -16.734 5.055 16.688 1 90.38 203 HIS A C 1
ATOM 1480 O O . HIS A 1 203 ? -16.016 4.09 16.969 1 90.38 203 HIS A O 1
ATOM 1486 N N . ARG A 1 204 ? -17.547 5.637 17.531 1 88.88 204 ARG A N 1
ATOM 1487 C CA . ARG A 1 204 ? -17.781 5.074 18.859 1 88.88 204 ARG A CA 1
ATOM 1488 C C . ARG A 1 204 ? -19.016 4.18 18.859 1 88.88 204 ARG A C 1
ATOM 1490 O O . ARG A 1 204 ? -19.25 3.449 19.828 1 88.88 204 ARG A O 1
ATOM 1497 N N . GLU A 1 205 ? -19.734 4.301 17.812 1 87.62 205 GLU A N 1
ATOM 1498 C CA . GLU A 1 205 ? -20.922 3.473 17.688 1 87.62 205 GLU A CA 1
ATOM 1499 C C . GLU A 1 205 ? -20.594 2.09 17.141 1 87.62 205 GLU A C 1
ATOM 1501 O O . GLU A 1 205 ? -19.859 1.973 16.156 1 87.62 205 GLU A O 1
ATOM 1506 N N . ASP A 1 206 ? -21.156 1.126 17.734 1 87.94 206 ASP A N 1
ATOM 1507 C CA . ASP A 1 206 ? -20.969 -0.231 17.219 1 87.94 206 ASP A CA 1
ATOM 1508 C C . ASP A 1 206 ? -21.547 -0.37 15.812 1 87.94 206 ASP A C 1
ATOM 1510 O O . ASP A 1 206 ? -22.625 0.162 15.516 1 87.94 206 ASP A O 1
ATOM 1514 N N . GLY A 1 207 ? -20.859 -0.991 14.984 1 90 207 GLY A N 1
ATOM 1515 C CA . GLY A 1 207 ? -21.359 -1.311 13.656 1 90 207 GLY A CA 1
ATOM 1516 C C . GLY A 1 207 ? -21.203 -0.163 12.672 1 90 207 GLY A C 1
ATOM 1517 O O . GLY A 1 207 ? -21.828 -0.167 11.609 1 90 207 GLY A O 1
ATOM 1518 N N . TYR A 1 208 ? -20.5 0.917 13.031 1 90.81 208 TYR A N 1
ATOM 1519 C CA . TYR A 1 208 ? -20.406 2.061 12.133 1 90.81 208 TYR A CA 1
ATOM 1520 C C . TYR A 1 208 ? -19.797 1.654 10.797 1 90.81 208 TYR A C 1
ATOM 1522 O O . TYR A 1 208 ? -20.078 2.266 9.766 1 90.81 208 TYR A O 1
ATOM 1530 N N . ALA A 1 209 ? -19 0.61 10.805 1 93.38 209 ALA A N 1
ATOM 1531 C CA . ALA A 1 209 ? -18.406 0.114 9.562 1 93.38 209 ALA A CA 1
ATOM 1532 C C . ALA A 1 209 ? -19.484 -0.379 8.602 1 93.38 209 ALA A C 1
ATOM 1534 O O . ALA A 1 209 ? -19.422 -0.129 7.398 1 93.38 209 ALA A O 1
ATOM 1535 N N . ALA A 1 210 ? -20.438 -1.099 9.133 1 95.12 210 ALA A N 1
ATOM 1536 C CA . ALA A 1 210 ? -21.547 -1.585 8.32 1 95.12 210 ALA A CA 1
ATOM 1537 C C . ALA A 1 210 ? -22.344 -0.425 7.723 1 95.12 210 ALA A C 1
ATOM 1539 O O . ALA A 1 210 ? -22.797 -0.504 6.582 1 95.12 210 ALA A O 1
ATOM 1540 N N . LYS A 1 211 ? -22.516 0.643 8.523 1 96 211 LYS A N 1
ATOM 1541 C CA . LYS A 1 211 ? -23.219 1.825 8.047 1 96 211 LYS A CA 1
ATOM 1542 C C . LYS A 1 211 ? -22.469 2.494 6.902 1 96 211 LYS A C 1
ATOM 1544 O O . LYS A 1 211 ? -23.062 2.984 5.949 1 96 211 LYS A O 1
ATOM 1549 N N . ILE A 1 212 ? -21.156 2.531 6.992 1 97.31 212 ILE A N 1
ATOM 1550 C CA . ILE A 1 212 ? -20.312 3.084 5.934 1 97.31 212 ILE A CA 1
ATOM 1551 C C . ILE A 1 212 ? -20.469 2.252 4.66 1 97.31 212 ILE A C 1
ATOM 1553 O O . ILE A 1 212 ? -20.594 2.799 3.564 1 97.31 212 ILE A O 1
ATOM 1557 N N . MET A 1 213 ? -20.484 0.921 4.797 1 97.75 213 MET A N 1
ATOM 1558 C CA . MET A 1 213 ? -20.672 0.034 3.652 1 97.75 213 MET A CA 1
ATOM 1559 C C . MET A 1 213 ? -22.031 0.259 2.996 1 97.75 213 MET A C 1
ATOM 1561 O O . MET A 1 213 ? -22.125 0.328 1.771 1 97.75 213 MET A O 1
ATOM 1565 N N . GLU A 1 214 ? -23.031 0.433 3.84 1 96.94 214 GLU A N 1
ATOM 1566 C CA . GLU A 1 214 ? -24.359 0.726 3.312 1 96.94 214 GLU A CA 1
ATOM 1567 C C . GLU A 1 214 ? -24.375 2.041 2.537 1 96.94 214 GLU A C 1
ATOM 1569 O O . GLU A 1 214 ? -24.953 2.123 1.451 1 96.94 214 GLU A O 1
ATOM 1574 N N . ALA A 1 215 ? -23.672 3.006 3.086 1 96.88 215 ALA A N 1
ATOM 1575 C CA . ALA A 1 215 ? -23.625 4.328 2.469 1 96.88 215 ALA A CA 1
ATOM 1576 C C . ALA A 1 215 ? -22.891 4.285 1.133 1 96.88 215 ALA A C 1
ATOM 1578 O O . ALA A 1 215 ? -22.984 5.219 0.332 1 96.88 215 ALA A O 1
ATOM 1579 N N . THR A 1 216 ? -22.109 3.275 0.861 1 97.44 216 THR A N 1
ATOM 1580 C CA . THR A 1 216 ? -21.344 3.131 -0.378 1 97.44 216 THR A CA 1
ATOM 1581 C C . THR A 1 216 ? -21.906 1.992 -1.225 1 97.44 216 THR A C 1
ATOM 1583 O O . THR A 1 216 ? -21.188 1.393 -2.023 1 97.44 216 THR A O 1
ATOM 1586 N N . SER A 1 217 ? -23.156 1.574 -1 1 96.88 217 SER A N 1
ATOM 1587 C CA . SER A 1 217 ? -23.828 0.502 -1.717 1 96.88 217 SER A CA 1
ATOM 1588 C C . SER A 1 217 ? -23.047 -0.8 -1.646 1 96.88 217 SER A C 1
ATOM 1590 O O . SER A 1 217 ? -22.953 -1.53 -2.635 1 96.88 217 SER A O 1
ATOM 1592 N N . ASN A 1 218 ? -22.281 -0.919 -0.58 1 96.5 218 ASN A N 1
ATOM 1593 C CA . ASN A 1 218 ? -21.531 -2.123 -0.226 1 96.5 218 ASN A CA 1
ATOM 1594 C C . ASN A 1 218 ? -20.312 -2.312 -1.122 1 96.5 218 ASN A C 1
ATOM 1596 O O . ASN A 1 218 ? -19.766 -3.414 -1.214 1 96.5 218 ASN A O 1
ATOM 1600 N N . ASN A 1 219 ? -19.906 -1.285 -1.812 1 97.19 219 ASN A N 1
ATOM 1601 C CA . ASN A 1 219 ? -18.656 -1.316 -2.588 1 97.19 219 ASN A CA 1
ATOM 1602 C C . ASN A 1 219 ? -17.469 -0.864 -1.756 1 97.19 219 ASN A C 1
ATOM 1604 O O . ASN A 1 219 ? -16.328 -1.262 -2.025 1 97.19 219 ASN A O 1
ATOM 1608 N N . GLY A 1 220 ? -17.75 0.037 -0.781 1 98.31 220 GLY A N 1
ATOM 1609 C CA . GLY A 1 220 ? -16.703 0.631 0.034 1 98.31 220 GLY A CA 1
ATOM 1610 C C . GLY A 1 220 ? -16.109 1.884 -0.58 1 98.31 220 GLY A C 1
ATOM 1611 O O . GLY A 1 220 ? -16.312 2.158 -1.765 1 98.31 220 GLY A O 1
ATOM 1612 N N . PRO A 1 221 ? -15.461 2.674 0.221 1 98.88 221 PRO A N 1
ATOM 1613 C CA . PRO A 1 221 ? -14.812 3.867 -0.319 1 98.88 221 PRO A CA 1
ATOM 1614 C C . PRO A 1 221 ? -13.578 3.537 -1.158 1 98.88 221 PRO A C 1
ATOM 1616 O O . PRO A 1 221 ? -12.867 2.568 -0.869 1 98.88 221 PRO A O 1
ATOM 1619 N N . GLN A 1 222 ? -13.281 4.367 -2.188 1 98.88 222 GLN A N 1
ATOM 1620 C CA . GLN A 1 222 ? -12.109 4.168 -3.029 1 98.88 222 GLN A CA 1
ATOM 1621 C C . GLN A 1 222 ? -10.844 4.668 -2.338 1 98.88 222 GLN A C 1
ATOM 1623 O O . GLN A 1 222 ? -9.734 4.238 -2.67 1 98.88 222 GLN A O 1
ATOM 1628 N N . ILE A 1 223 ? -11.023 5.617 -1.389 1 98.94 223 ILE A N 1
ATOM 1629 C CA . ILE A 1 223 ? -9.891 6.156 -0.635 1 98.94 223 ILE A CA 1
ATOM 1630 C C . ILE A 1 223 ? -10.25 6.215 0.849 1 98.94 223 ILE A C 1
ATOM 1632 O O . ILE A 1 223 ? -11.359 6.598 1.214 1 98.94 223 ILE A O 1
ATOM 1636 N N . ILE A 1 224 ? -9.359 5.828 1.683 1 98.94 224 ILE A N 1
ATOM 1637 C CA . ILE A 1 224 ? -9.461 6.031 3.123 1 98.94 224 ILE A CA 1
ATOM 1638 C C . ILE A 1 224 ? -8.258 6.832 3.617 1 98.94 224 ILE A C 1
ATOM 1640 O O . ILE A 1 224 ? -7.109 6.453 3.367 1 98.94 224 ILE A O 1
ATOM 1644 N N . ILE A 1 225 ? -8.492 7.957 4.188 1 98.94 225 ILE A N 1
ATOM 1645 C CA . ILE A 1 225 ? -7.469 8.688 4.926 1 98.94 225 ILE A CA 1
ATOM 1646 C C . ILE A 1 225 ? -7.504 8.273 6.398 1 98.94 225 ILE A C 1
ATOM 1648 O O . ILE A 1 225 ? -8.469 8.57 7.109 1 98.94 225 ILE A O 1
ATOM 1652 N N . GLU A 1 226 ? -6.465 7.633 6.812 1 98.69 226 GLU A N 1
ATOM 1653 C CA . GLU A 1 226 ? -6.434 6.945 8.102 1 98.69 226 GLU A CA 1
ATOM 1654 C C . GLU A 1 226 ? -5.648 7.746 9.133 1 98.69 226 GLU A C 1
ATOM 1656 O O . GLU A 1 226 ? -4.445 7.965 8.969 1 98.69 226 GLU A O 1
ATOM 1661 N N . MET A 1 227 ? -6.332 8.18 10.242 1 96.69 227 MET A N 1
ATOM 1662 C CA . MET A 1 227 ? -5.734 9.062 11.242 1 96.69 227 MET A CA 1
ATOM 1663 C C . MET A 1 227 ? -5.27 8.281 12.461 1 96.69 227 MET A C 1
ATOM 1665 O O . MET A 1 227 ? -4.57 8.82 13.32 1 96.69 227 MET A O 1
ATOM 1669 N N . LEU A 1 228 ? -5.664 7.098 12.57 1 96.06 228 LEU A N 1
ATOM 1670 C CA . LEU A 1 228 ? -5.348 6.27 13.727 1 96.06 228 LEU A CA 1
ATOM 1671 C C . LEU A 1 228 ? -5.262 4.797 13.328 1 96.06 228 LEU A C 1
ATOM 1673 O O . LEU A 1 228 ? -6.086 3.986 13.758 1 96.06 228 LEU A O 1
ATOM 1677 N N . ALA A 1 229 ? -4.238 4.461 12.648 1 98.38 229 ALA A N 1
ATOM 1678 C CA . ALA A 1 229 ? -4.117 3.178 11.961 1 98.38 229 ALA A CA 1
ATOM 1679 C C . ALA A 1 229 ? -4.043 2.025 12.961 1 98.38 229 ALA A C 1
ATOM 1681 O O . ALA A 1 229 ? -4.535 0.927 12.688 1 98.38 229 ALA A O 1
ATOM 1682 N N . ASN A 1 230 ? -3.455 2.252 14.141 1 97.81 230 ASN A N 1
ATOM 1683 C CA . ASN A 1 230 ? -3.289 1.179 15.117 1 97.81 230 ASN A CA 1
ATOM 1684 C C . ASN A 1 230 ? -4.633 0.715 15.672 1 97.81 230 ASN A C 1
ATOM 1686 O O . ASN A 1 230 ? -4.711 -0.33 16.328 1 97.81 230 ASN A O 1
ATOM 1690 N N . VAL A 1 231 ? -5.664 1.476 15.352 1 96.44 231 VAL A N 1
ATOM 1691 C CA . VAL A 1 231 ? -7 1.116 15.812 1 96.44 231 VAL A CA 1
ATOM 1692 C C . VAL A 1 231 ? -7.848 0.653 14.633 1 96.44 231 VAL A C 1
ATOM 1694 O O . VAL A 1 231 ? -8.578 -0.335 14.734 1 96.44 231 VAL A O 1
ATOM 1697 N N . ASN A 1 232 ? -7.711 1.328 13.484 1 97.44 232 ASN A N 1
ATOM 1698 C CA . ASN A 1 232 ? -8.742 1.239 12.453 1 97.44 232 ASN A CA 1
ATOM 1699 C C . ASN A 1 232 ? -8.289 0.359 11.289 1 97.44 232 ASN A C 1
ATOM 1701 O O . ASN A 1 232 ? -9.109 -0.051 10.469 1 97.44 232 ASN A O 1
ATOM 1705 N N . LEU A 1 233 ? -7.059 0.016 11.133 1 98.56 233 LEU A N 1
ATOM 1706 C CA . LEU A 1 233 ? -6.52 -0.436 9.859 1 98.56 233 LEU A CA 1
ATOM 1707 C C . LEU A 1 233 ? -7.164 -1.751 9.43 1 98.56 233 LEU A C 1
ATOM 1709 O O . LEU A 1 233 ? -7.43 -1.96 8.242 1 98.56 233 LEU A O 1
ATOM 1713 N N . GLU A 1 234 ? -7.379 -2.705 10.359 1 98.25 234 GLU A N 1
ATOM 1714 C CA . GLU A 1 234 ? -8.062 -3.947 10.016 1 98.25 234 GLU A CA 1
ATOM 1715 C C . GLU A 1 234 ? -9.445 -3.674 9.43 1 98.25 234 GLU A C 1
ATOM 1717 O O . GLU A 1 234 ? -9.82 -4.258 8.414 1 98.25 234 GLU A O 1
ATOM 1722 N N . LYS A 1 235 ? -10.203 -2.814 10.07 1 97.44 235 LYS A N 1
ATOM 1723 C CA . LYS A 1 235 ? -11.539 -2.459 9.586 1 97.44 235 LYS A CA 1
ATOM 1724 C C . LYS A 1 235 ? -11.461 -1.765 8.227 1 97.44 235 LYS A C 1
ATOM 1726 O O . LYS A 1 235 ? -12.336 -1.955 7.379 1 97.44 235 LYS A O 1
ATOM 1731 N N . ASP A 1 236 ? -10.461 -0.9 8.047 1 98.5 236 ASP A N 1
ATOM 1732 C CA . ASP A 1 236 ? -10.25 -0.254 6.754 1 98.5 236 ASP A CA 1
ATOM 1733 C C . ASP A 1 236 ? -10.109 -1.288 5.641 1 98.5 236 ASP A C 1
ATOM 1735 O O . ASP A 1 236 ? -10.719 -1.153 4.578 1 98.5 236 ASP A O 1
ATOM 1739 N N . LEU A 1 237 ? -9.273 -2.303 5.91 1 98.5 237 LEU A N 1
ATOM 1740 C CA . LEU A 1 237 ? -9.039 -3.355 4.93 1 98.5 237 LEU A CA 1
ATOM 1741 C C . LEU A 1 237 ? -10.328 -4.094 4.598 1 98.5 237 LEU A C 1
ATOM 1743 O O . LEU A 1 237 ? -10.523 -4.531 3.461 1 98.5 237 LEU A O 1
ATOM 1747 N N . GLU A 1 238 ? -11.195 -4.195 5.496 1 97.69 238 GLU A N 1
ATOM 1748 C CA . GLU A 1 238 ? -12.492 -4.84 5.285 1 97.69 238 GLU A CA 1
ATOM 1749 C C . GLU A 1 238 ? -13.414 -3.961 4.445 1 97.69 238 GLU A C 1
ATOM 1751 O O . GLU A 1 238 ? -14.172 -4.465 3.613 1 97.69 238 GLU A O 1
ATOM 1756 N N . MET A 1 239 ? -13.312 -2.676 4.609 1 98 239 MET A N 1
ATOM 1757 C CA . MET A 1 239 ? -14.297 -1.757 4.047 1 98 239 MET A CA 1
ATOM 1758 C C . MET A 1 239 ? -13.844 -1.248 2.682 1 98 239 MET A C 1
ATOM 1760 O O . MET A 1 239 ? -14.68 -0.936 1.826 1 98 239 MET A O 1
ATOM 1764 N N . ILE A 1 240 ? -12.531 -1.095 2.459 1 98.62 240 ILE A N 1
ATOM 1765 C CA . ILE A 1 240 ? -11.992 -0.424 1.28 1 98.62 240 ILE A CA 1
ATOM 1766 C C . ILE A 1 240 ? -12.484 -1.126 0.018 1 98.62 240 ILE A C 1
ATOM 1768 O O . ILE A 1 240 ? -12.672 -2.346 0.012 1 98.62 240 ILE A O 1
ATOM 1772 N N . SER A 1 241 ? -12.75 -0.348 -1.049 1 98.5 241 SER A N 1
ATOM 1773 C CA . SER A 1 241 ? -13.172 -0.915 -2.324 1 98.5 241 SER A CA 1
ATOM 1774 C C . SER A 1 241 ? -12.039 -1.682 -2.996 1 98.5 241 SER A C 1
ATOM 1776 O O . SER A 1 241 ? -10.875 -1.546 -2.607 1 98.5 241 SER A O 1
ATOM 1778 N N . LYS A 1 242 ? -12.391 -2.555 -3.928 1 97.75 242 LYS A N 1
ATOM 1779 C CA . LYS A 1 242 ? -11.383 -3.199 -4.77 1 97.75 242 LYS A CA 1
ATOM 1780 C C . LYS A 1 242 ? -10.477 -2.166 -5.43 1 97.75 242 LYS A C 1
ATOM 1782 O O . LYS A 1 242 ? -10.953 -1.167 -5.973 1 97.75 242 LYS A O 1
ATOM 1787 N N . ARG A 1 243 ? -9.156 -2.379 -5.258 1 97.81 243 ARG A N 1
ATOM 1788 C CA . ARG A 1 243 ? -8.117 -1.526 -5.824 1 97.81 243 ARG A CA 1
ATOM 1789 C C . ARG A 1 243 ? -8.141 -0.14 -5.191 1 97.81 243 ARG A C 1
ATOM 1791 O O . ARG A 1 243 ? -7.66 0.828 -5.785 1 97.81 243 ARG A O 1
ATOM 1798 N N . GLY A 1 244 ? -8.844 -0.004 -4.02 1 98.62 244 GLY A N 1
ATOM 1799 C CA . GLY A 1 244 ? -8.828 1.245 -3.275 1 98.62 244 GLY A CA 1
ATOM 1800 C C . GLY A 1 244 ? -7.492 1.531 -2.621 1 98.62 244 GLY A C 1
ATOM 1801 O O . GLY A 1 244 ? -6.582 0.702 -2.668 1 98.62 244 GLY A O 1
ATOM 1802 N N . ARG A 1 245 ? -7.359 2.74 -2.016 1 98.75 245 ARG A N 1
ATOM 1803 C CA . ARG A 1 245 ? -6.117 3.182 -1.39 1 98.75 245 ARG A CA 1
ATOM 1804 C C . ARG A 1 245 ? -6.363 3.656 0.038 1 98.75 245 ARG A C 1
ATOM 1806 O O . ARG A 1 245 ? -7.254 4.473 0.281 1 98.75 245 ARG A O 1
ATOM 1813 N N . ILE A 1 246 ? -5.641 3.1 0.917 1 98.94 246 ILE A N 1
ATOM 1814 C CA . ILE A 1 246 ? -5.613 3.553 2.303 1 98.94 246 ILE A CA 1
ATOM 1815 C C . ILE A 1 246 ? -4.332 4.336 2.564 1 98.94 246 ILE A C 1
ATOM 1817 O O . ILE A 1 246 ? -3.229 3.801 2.428 1 98.94 246 ILE A O 1
ATOM 1821 N N . VAL A 1 247 ? -4.43 5.586 2.895 1 98.94 247 VAL A N 1
ATOM 1822 C CA . VAL A 1 247 ? -3.281 6.43 3.203 1 98.94 247 VAL A CA 1
ATOM 1823 C C . VAL A 1 247 ? -3.209 6.676 4.707 1 98.94 247 VAL A C 1
ATOM 1825 O O . VAL A 1 247 ? -4.062 7.367 5.273 1 98.94 247 VAL A O 1
ATOM 1828 N N . VAL A 1 248 ? -2.193 6.176 5.332 1 98.88 248 VAL A N 1
ATOM 1829 C CA . VAL A 1 248 ? -2.008 6.316 6.773 1 98.88 248 VAL A CA 1
ATOM 1830 C C . VAL A 1 248 ? -1.309 7.641 7.078 1 98.88 248 VAL A C 1
ATOM 1832 O O . VAL A 1 248 ? -0.152 7.84 6.699 1 98.88 248 VAL A O 1
ATOM 1835 N N . VAL A 1 249 ? -2.006 8.469 7.777 1 98 249 VAL A N 1
ATOM 1836 C CA . VAL A 1 249 ? -1.5 9.773 8.172 1 98 249 VAL A CA 1
ATOM 1837 C C . VAL A 1 249 ? -1.121 9.758 9.656 1 98 249 VAL A C 1
ATOM 1839 O O . VAL A 1 249 ? -0.159 10.414 10.062 1 98 249 VAL A O 1
ATOM 1842 N N . GLY A 1 250 ? -1.934 9.047 10.406 1 95.81 250 GLY A N 1
ATOM 1843 C CA . GLY A 1 250 ? -1.672 8.992 11.836 1 95.81 250 GLY A CA 1
ATOM 1844 C C . GLY A 1 250 ? -1.621 7.574 12.375 1 95.81 250 GLY A C 1
ATOM 1845 O O . GLY A 1 250 ? -2.332 6.691 11.891 1 95.81 250 GLY A O 1
ATOM 1846 N N . ASN A 1 251 ? -0.822 7.434 13.344 1 96.19 251 ASN A N 1
ATOM 1847 C CA . ASN A 1 251 ? -0.625 6.152 14.016 1 96.19 251 ASN A CA 1
ATOM 1848 C C . ASN A 1 251 ? 0.02 6.336 15.383 1 96.19 251 ASN A C 1
ATOM 1850 O O . ASN A 1 251 ? 0.888 7.191 15.562 1 96.19 251 ASN A O 1
ATOM 1854 N N . ARG A 1 252 ? -0.369 5.477 16.375 1 92 252 ARG A N 1
ATOM 1855 C CA . ARG A 1 252 ? 0.194 5.598 17.703 1 92 252 ARG A CA 1
ATOM 1856 C C . ARG A 1 252 ? 0.528 4.227 18.281 1 92 252 ARG A C 1
ATOM 1858 O O . ARG A 1 252 ? 0.501 4.039 19.5 1 92 252 ARG A O 1
ATOM 1865 N N . GLY A 1 253 ? 0.727 3.209 17.469 1 95.44 253 GLY A N 1
ATOM 1866 C CA . GLY A 1 253 ? 1.062 1.877 17.953 1 95.44 253 GLY A CA 1
ATOM 1867 C C . GLY A 1 253 ? 1.066 0.831 16.859 1 95.44 253 GLY A C 1
ATOM 1868 O O . GLY A 1 253 ? 1.268 1.155 15.688 1 95.44 253 GLY A O 1
ATOM 1869 N N . SER A 1 254 ? 1.006 -0.448 17.281 1 98.25 254 SER A N 1
ATOM 1870 C CA . SER A 1 254 ? 0.925 -1.576 16.359 1 98.25 254 SER A CA 1
ATOM 1871 C C . SER A 1 254 ? -0.519 -2.023 16.172 1 98.25 254 SER A C 1
ATOM 1873 O O . SER A 1 254 ? -1.415 -1.595 16.891 1 98.25 254 SER A O 1
ATOM 1875 N N . VAL A 1 255 ? -0.735 -2.814 15.195 1 98.62 255 VAL A N 1
ATOM 1876 C CA . VAL A 1 255 ? -2.074 -3.311 14.898 1 98.62 255 VAL A CA 1
ATOM 1877 C C . VAL A 1 255 ? -1.983 -4.695 14.266 1 98.62 255 VAL A C 1
ATOM 1879 O O . VAL A 1 255 ? -1.064 -4.973 13.492 1 98.62 255 VAL A O 1
ATOM 1882 N N . GLU A 1 256 ? -2.855 -5.527 14.664 1 98.69 256 GLU A N 1
ATOM 1883 C CA . GLU A 1 256 ? -2.998 -6.805 13.969 1 98.69 256 GLU A CA 1
ATOM 1884 C C . GLU A 1 256 ? -3.879 -6.66 12.727 1 98.69 256 GLU A C 1
ATOM 1886 O O . GLU A 1 256 ? -4.973 -6.094 12.797 1 98.69 256 GLU A O 1
ATOM 1891 N N . ILE A 1 257 ? -3.393 -7.109 11.586 1 98.69 257 ILE A N 1
ATOM 1892 C CA . ILE A 1 257 ? -4.18 -7.066 10.359 1 98.69 257 ILE A CA 1
ATOM 1893 C C . ILE A 1 257 ? -4.168 -8.438 9.688 1 98.69 257 ILE A C 1
ATOM 1895 O O . ILE A 1 257 ? -3.361 -9.305 10.039 1 98.69 257 ILE A O 1
ATOM 1899 N N . THR A 1 258 ? -5.102 -8.633 8.789 1 98.38 258 THR A N 1
ATOM 1900 C CA . THR A 1 258 ? -5.203 -9.82 7.941 1 98.38 258 THR A CA 1
ATOM 1901 C C . THR A 1 258 ? -4.801 -9.492 6.508 1 98.38 258 THR A C 1
ATOM 1903 O O . THR A 1 258 ? -5.617 -9 5.727 1 98.38 258 THR A O 1
ATOM 1906 N N . PRO A 1 259 ? -3.572 -9.836 6.086 1 98.31 259 PRO A N 1
ATOM 1907 C CA . PRO A 1 259 ? -3.064 -9.445 4.77 1 98.31 259 PRO A CA 1
ATOM 1908 C C . PRO A 1 259 ? -3.916 -9.992 3.623 1 98.31 259 PRO A C 1
ATOM 1910 O O . PRO A 1 259 ? -3.984 -9.383 2.555 1 98.31 259 PRO A O 1
ATOM 1913 N N . ARG A 1 260 ? -4.648 -11.031 3.84 1 96.31 260 ARG A N 1
ATOM 1914 C CA . ARG A 1 260 ? -5.508 -11.633 2.822 1 96.31 260 ARG A CA 1
ATOM 1915 C C . ARG A 1 260 ? -6.562 -10.641 2.344 1 96.31 260 ARG A C 1
ATOM 1917 O O . ARG A 1 260 ? -6.977 -10.68 1.183 1 96.31 260 ARG A O 1
ATOM 1924 N N . LEU A 1 261 ? -6.996 -9.773 3.217 1 97.38 261 LEU A N 1
ATOM 1925 C CA . LEU A 1 261 ? -7.98 -8.766 2.84 1 97.38 261 LEU A CA 1
ATOM 1926 C C . LEU A 1 261 ? -7.422 -7.832 1.77 1 97.38 261 LEU A C 1
ATOM 1928 O O . LEU A 1 261 ? -8.117 -7.488 0.813 1 97.38 261 LEU A O 1
ATOM 1932 N N . ALA A 1 262 ? -6.133 -7.449 1.929 1 98 262 ALA A N 1
ATOM 1933 C CA . ALA A 1 262 ? -5.473 -6.625 0.917 1 98 262 ALA A CA 1
ATOM 1934 C C . ALA A 1 262 ? -5.305 -7.391 -0.391 1 98 262 ALA A C 1
ATOM 1936 O O . ALA A 1 262 ? -5.422 -6.812 -1.475 1 98 262 ALA A O 1
ATOM 1937 N N . MET A 1 263 ? -5.027 -8.656 -0.313 1 97.31 263 MET A N 1
ATOM 1938 C CA . MET A 1 263 ? -4.875 -9.477 -1.51 1 97.31 263 MET A CA 1
ATOM 1939 C C . MET A 1 263 ? -6.18 -9.547 -2.297 1 97.31 263 MET A C 1
ATOM 1941 O O . MET A 1 263 ? -6.199 -9.266 -3.496 1 97.31 263 MET A O 1
ATOM 1945 N N . GLN A 1 264 ? -7.27 -9.875 -1.626 1 95.5 264 GLN A N 1
ATOM 1946 C CA . GLN A 1 264 ? -8.57 -10.078 -2.258 1 95.5 264 GLN A CA 1
ATOM 1947 C C . GLN A 1 264 ? -9.023 -8.828 -2.992 1 95.5 264 GLN A C 1
ATOM 1949 O O . GLN A 1 264 ? -9.57 -8.906 -4.094 1 95.5 264 GLN A O 1
ATOM 1954 N N . LYS A 1 265 ? -8.75 -7.703 -2.359 1 96.81 265 LYS A N 1
ATOM 1955 C CA . LYS A 1 265 ? -9.227 -6.441 -2.916 1 96.81 265 LYS A CA 1
ATOM 1956 C C . LYS A 1 265 ? -8.148 -5.781 -3.777 1 96.81 265 LYS A C 1
ATOM 1958 O O . LYS A 1 265 ? -8.438 -4.844 -4.523 1 96.81 265 LYS A O 1
ATOM 1963 N N . GLU A 1 266 ? -6.945 -6.309 -3.629 1 98.31 266 GLU A N 1
ATOM 1964 C CA . GLU A 1 266 ? -5.793 -5.684 -4.27 1 98.31 266 GLU A CA 1
ATOM 1965 C C . GLU A 1 266 ? -5.73 -4.191 -3.961 1 98.31 266 GLU A C 1
ATOM 1967 O O . GLU A 1 266 ? -5.527 -3.373 -4.859 1 98.31 266 GLU A O 1
ATOM 1972 N N . CYS A 1 267 ? -6.016 -3.873 -2.727 1 98.44 267 CYS A N 1
ATOM 1973 C CA . CYS A 1 267 ? -5.941 -2.484 -2.281 1 98.44 267 CYS A CA 1
ATOM 1974 C C . CYS A 1 267 ? -4.516 -2.107 -1.903 1 98.44 267 CYS A C 1
ATOM 1976 O O . CYS A 1 267 ? -3.666 -2.982 -1.716 1 98.44 267 CYS A O 1
ATOM 1978 N N . ILE A 1 268 ? -4.27 -0.809 -1.873 1 98.56 268 ILE A N 1
ATOM 1979 C CA . ILE A 1 268 ? -2.982 -0.245 -1.479 1 98.56 268 ILE A CA 1
ATOM 1980 C C . ILE A 1 268 ? -3.074 0.304 -0.057 1 98.56 268 ILE A C 1
ATOM 1982 O O . ILE A 1 268 ? -4.039 0.988 0.29 1 98.56 268 ILE A O 1
ATOM 1986 N N . VAL A 1 269 ? -2.166 -0.115 0.772 1 98.88 269 VAL A N 1
ATOM 1987 C CA . VAL A 1 269 ? -1.907 0.558 2.041 1 98.88 269 VAL A CA 1
ATOM 1988 C C . VAL A 1 269 ? -0.573 1.298 1.971 1 98.88 269 VAL A C 1
ATOM 1990 O O . VAL A 1 269 ? 0.461 0.699 1.664 1 98.88 269 VAL A O 1
ATOM 1993 N N . THR A 1 270 ? -0.64 2.551 2.172 1 98.5 270 THR A N 1
ATOM 1994 C CA . THR A 1 270 ? 0.58 3.35 2.197 1 98.5 270 THR A CA 1
ATOM 1995 C C . THR A 1 270 ? 0.539 4.363 3.34 1 98.5 270 THR A C 1
ATOM 1997 O O . THR A 1 270 ? -0.44 4.426 4.086 1 98.5 270 THR A O 1
ATOM 2000 N N . GLY A 1 271 ? 1.691 4.918 3.6 1 97.25 271 GLY A N 1
ATOM 2001 C CA . GLY A 1 271 ? 1.786 6.008 4.559 1 97.25 271 GLY A CA 1
ATOM 2002 C C . GLY A 1 271 ? 2.479 7.238 3.996 1 97.25 271 GLY A C 1
ATOM 2003 O O . GLY A 1 271 ? 2.986 7.211 2.873 1 97.25 271 GLY A O 1
ATOM 2004 N N . MET A 1 272 ? 2.398 8.219 4.793 1 96.19 272 MET A N 1
ATOM 2005 C CA . MET A 1 272 ? 3.117 9.406 4.344 1 96.19 272 MET A CA 1
ATOM 2006 C C . MET A 1 272 ? 3.5 10.289 5.527 1 96.19 272 MET A C 1
ATOM 2008 O O . MET A 1 272 ? 2.875 10.219 6.586 1 96.19 272 MET A O 1
ATOM 2012 N N . LEU A 1 273 ? 4.516 10.992 5.355 1 95.69 273 LEU A N 1
ATOM 2013 C CA . LEU A 1 273 ? 4.961 12.109 6.184 1 95.69 273 LEU A CA 1
ATOM 2014 C C . LEU A 1 273 ? 5.066 13.391 5.367 1 95.69 273 LEU A C 1
ATOM 2016 O O . LEU A 1 273 ? 5.629 13.391 4.27 1 95.69 273 LEU A O 1
ATOM 2020 N N . LEU A 1 274 ? 4.496 14.406 5.926 1 96.5 274 LEU A N 1
ATOM 2021 C CA . LEU A 1 274 ? 4.52 15.672 5.207 1 96.5 274 LEU A CA 1
ATOM 2022 C C . LEU A 1 274 ? 5.949 16.062 4.844 1 96.5 274 LEU A C 1
ATOM 2024 O O . LEU A 1 274 ? 6.211 16.5 3.721 1 96.5 274 LEU A O 1
ATOM 2028 N N . PHE A 1 275 ? 6.883 15.844 5.699 1 91.88 275 PHE A N 1
ATOM 2029 C CA . PHE A 1 275 ? 8.234 16.359 5.543 1 91.88 275 PHE A CA 1
ATOM 2030 C C . PHE A 1 275 ? 9.031 15.516 4.562 1 91.88 275 PHE A C 1
ATOM 2032 O O . PHE A 1 275 ? 10.18 15.844 4.238 1 91.88 275 PHE A O 1
ATOM 2039 N N . ASN A 1 276 ? 8.461 14.484 4.027 1 96 276 ASN A N 1
ATOM 2040 C CA . ASN A 1 276 ? 9.039 13.734 2.918 1 96 276 ASN A CA 1
ATOM 2041 C C . ASN A 1 276 ? 8.68 14.352 1.573 1 96 276 ASN A C 1
ATOM 2043 O O . ASN A 1 276 ? 9.172 13.922 0.531 1 96 276 ASN A O 1
ATOM 2047 N N . ALA A 1 277 ? 7.895 15.398 1.554 1 97.12 277 ALA A N 1
ATOM 2048 C CA . ALA A 1 277 ? 7.445 16.031 0.312 1 97.12 277 ALA A CA 1
ATOM 2049 C C . ALA A 1 277 ? 8.617 16.609 -0.47 1 97.12 277 ALA A C 1
ATOM 2051 O O . ALA A 1 277 ? 9.531 17.203 0.112 1 97.12 277 ALA A O 1
ATOM 2052 N N . SER A 1 278 ? 8.641 16.422 -1.761 1 97.12 278 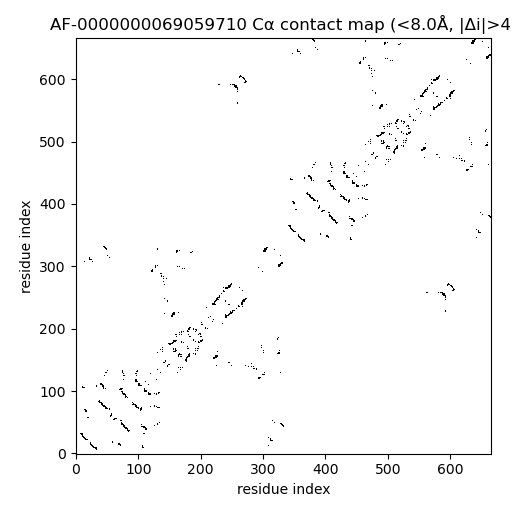SER A N 1
ATOM 2053 C CA . SER A 1 278 ? 9.602 17.078 -2.639 1 97.12 278 SER A CA 1
ATOM 2054 C C . SER A 1 278 ? 9.273 18.547 -2.818 1 97.12 278 SER A C 1
ATOM 2056 O O . SER A 1 278 ? 8.18 18.984 -2.473 1 97.12 278 SER A O 1
ATOM 2058 N N . GLN A 1 279 ? 10.219 19.234 -3.344 1 96.56 279 GLN A N 1
ATOM 2059 C CA . GLN A 1 279 ? 9.969 20.641 -3.613 1 96.56 279 GLN A CA 1
ATOM 2060 C C . GLN A 1 279 ? 8.828 20.812 -4.617 1 96.56 279 GLN A C 1
ATOM 2062 O O . GLN A 1 279 ? 8.008 21.734 -4.48 1 96.56 279 GLN A O 1
ATOM 2067 N N . ASN A 1 280 ? 8.797 19.922 -5.582 1 97.94 280 ASN A N 1
ATOM 2068 C CA . ASN A 1 280 ? 7.707 19.969 -6.551 1 97.94 280 ASN A CA 1
ATOM 2069 C C . ASN A 1 280 ? 6.352 19.766 -5.887 1 97.94 280 ASN A C 1
ATOM 2071 O O . ASN A 1 280 ? 5.371 20.422 -6.238 1 97.94 280 ASN A O 1
ATOM 2075 N N . GLU A 1 281 ? 6.324 18.828 -4.996 1 98.06 281 GLU A N 1
ATOM 2076 C CA . GLU A 1 281 ? 5.086 18.609 -4.258 1 98.06 281 GLU A CA 1
ATOM 2077 C C . GLU A 1 281 ? 4.715 19.828 -3.416 1 98.06 281 GLU A C 1
ATOM 2079 O O . GLU A 1 281 ? 3.549 20.234 -3.387 1 98.06 281 GLU A O 1
ATOM 2084 N N . MET A 1 282 ? 5.723 20.375 -2.756 1 97.88 282 MET A N 1
ATOM 2085 C CA . MET A 1 282 ? 5.469 21.547 -1.932 1 97.88 282 MET A CA 1
ATOM 2086 C C . MET A 1 282 ? 4.945 22.703 -2.779 1 97.88 282 MET A C 1
ATOM 2088 O O . MET A 1 282 ? 4.031 23.422 -2.367 1 97.88 282 MET A O 1
ATOM 2092 N N . ASP A 1 283 ? 5.496 22.859 -3.928 1 97.69 283 ASP A N 1
ATOM 2093 C CA . ASP A 1 283 ? 5.039 23.906 -4.84 1 97.69 283 ASP A CA 1
ATOM 2094 C C . ASP A 1 283 ? 3.588 23.688 -5.254 1 97.69 283 ASP A C 1
ATOM 2096 O O . ASP A 1 283 ? 2.801 24.625 -5.312 1 97.69 283 ASP A O 1
ATOM 2100 N N . GLU A 1 284 ? 3.27 22.469 -5.559 1 98.38 284 GLU A N 1
ATOM 2101 C CA . GLU A 1 284 ? 1.896 22.125 -5.91 1 98.38 284 GLU A CA 1
ATOM 2102 C C . GLU A 1 284 ? 0.939 22.422 -4.758 1 98.38 284 GLU A C 1
ATOM 2104 O O . GLU A 1 284 ? -0.122 23.016 -4.969 1 98.38 284 GLU A O 1
ATOM 2109 N N . ILE A 1 285 ? 1.329 22.062 -3.59 1 98.56 285 ILE A N 1
ATOM 2110 C CA . ILE A 1 285 ? 0.497 22.266 -2.408 1 98.56 285 ILE A CA 1
ATOM 2111 C C . ILE A 1 285 ? 0.323 23.75 -2.152 1 98.56 285 ILE A C 1
ATOM 2113 O O . ILE A 1 285 ? -0.793 24.219 -1.921 1 98.56 285 ILE A O 1
ATOM 2117 N N . ASP A 1 286 ? 1.435 24.469 -2.258 1 98 286 ASP A N 1
ATOM 2118 C CA . ASP A 1 286 ? 1.393 25.906 -2.076 1 98 286 ASP A CA 1
ATOM 2119 C C . ASP A 1 286 ? 0.37 26.547 -3.012 1 98 286 ASP A C 1
ATOM 2121 O O . ASP A 1 286 ? -0.45 27.359 -2.58 1 98 286 ASP A O 1
ATOM 2125 N N . ALA A 1 287 ? 0.427 26.156 -4.254 1 98.38 287 ALA A N 1
ATOM 2126 C CA . ALA A 1 287 ? -0.457 26.75 -5.262 1 98.38 287 ALA A CA 1
ATOM 2127 C C . ALA A 1 287 ? -1.916 26.406 -4.973 1 98.38 287 ALA A C 1
ATOM 2129 O O . ALA A 1 287 ? -2.789 27.266 -5.055 1 98.38 287 ALA A O 1
ATOM 2130 N N . ALA A 1 288 ? -2.17 25.203 -4.602 1 98.5 288 ALA A N 1
ATOM 2131 C CA . ALA A 1 288 ? -3.535 24.75 -4.359 1 98.5 288 ALA A CA 1
ATOM 2132 C C . ALA A 1 288 ? -4.125 25.422 -3.121 1 98.5 288 ALA A C 1
ATOM 2134 O O . ALA A 1 288 ? -5.266 25.891 -3.146 1 98.5 288 ALA A O 1
ATOM 2135 N N . VAL A 1 289 ? -3.373 25.453 -2.082 1 98.44 289 VAL A N 1
ATOM 2136 C CA . VAL A 1 289 ? -3.842 26.016 -0.824 1 98.44 289 VAL A CA 1
ATOM 2137 C C . VAL A 1 289 ? -4.055 27.516 -0.984 1 98.44 289 VAL A C 1
ATOM 2139 O O . VAL A 1 2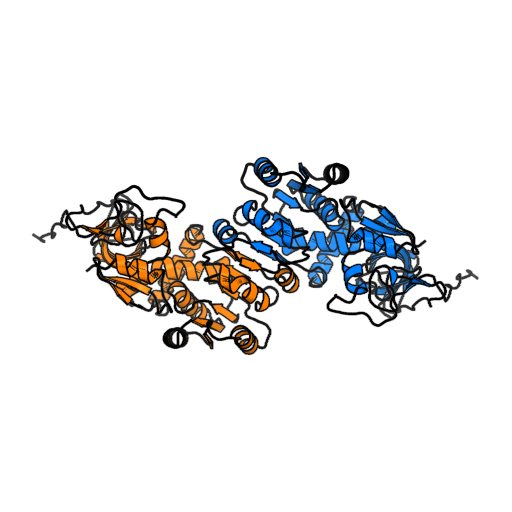89 ? -5.051 28.062 -0.502 1 98.44 289 VAL A O 1
ATOM 2142 N N . SER A 1 290 ? -3.115 28.156 -1.699 1 98.06 290 SER A N 1
ATOM 2143 C CA . SER A 1 290 ? -3.268 29.594 -1.975 1 98.06 290 SER A CA 1
ATOM 2144 C C . SER A 1 290 ? -4.551 29.859 -2.752 1 98.06 290 SER A C 1
ATOM 2146 O O . SER A 1 290 ? -5.312 30.766 -2.396 1 98.06 290 SER A O 1
ATOM 2148 N N . ALA A 1 291 ? -4.793 29.109 -3.779 1 98.31 291 ALA A N 1
ATOM 2149 C CA . ALA A 1 291 ? -6.02 29.25 -4.559 1 98.31 291 ALA A CA 1
ATOM 2150 C C . ALA A 1 291 ? -7.25 28.984 -3.693 1 98.31 291 ALA A C 1
ATOM 2152 O O . ALA A 1 291 ? -8.273 29.656 -3.836 1 98.31 291 ALA A O 1
ATOM 2153 N N . GLY A 1 292 ? -7.102 28.031 -2.842 1 98.5 292 GLY A N 1
ATOM 2154 C CA . GLY A 1 292 ? -8.211 27.703 -1.955 1 98.5 292 GLY A CA 1
ATOM 2155 C C . GLY A 1 292 ? -8.547 28.812 -0.985 1 98.5 292 GLY A C 1
ATOM 2156 O O . GLY A 1 292 ? -9.719 29.047 -0.684 1 98.5 292 GLY A O 1
ATOM 2157 N N . MET A 1 293 ? -7.535 29.469 -0.5 1 98.38 293 MET A N 1
ATOM 2158 C CA . MET A 1 293 ? -7.777 30.609 0.369 1 98.38 293 MET A CA 1
ATOM 2159 C C . MET A 1 293 ? -8.477 31.734 -0.392 1 98.38 293 MET A C 1
ATOM 2161 O O . MET A 1 293 ? -9.445 32.312 0.104 1 98.38 293 MET A O 1
ATOM 2165 N N . ARG A 1 294 ? -8.008 31.953 -1.546 1 97.44 294 ARG A N 1
ATOM 2166 C CA . ARG A 1 294 ? -8.594 33 -2.389 1 97.44 294 ARG A CA 1
ATOM 2167 C C . ARG A 1 294 ? -10.055 32.656 -2.705 1 97.44 294 ARG A C 1
ATOM 2169 O O . ARG A 1 294 ? -10.914 33.562 -2.631 1 97.44 294 ARG A O 1
ATOM 2176 N N . ASP A 1 295 ? -10.32 31.422 -2.971 1 97.44 295 ASP A N 1
ATOM 2177 C CA . ASP A 1 295 ? -11.648 31 -3.414 1 97.44 295 ASP A CA 1
ATOM 2178 C C . ASP A 1 295 ? -12.578 30.766 -2.227 1 97.44 295 ASP A C 1
ATOM 2180 O O . ASP A 1 295 ? -13.789 30.609 -2.396 1 97.44 295 ASP A O 1
ATOM 2184 N N . GLY A 1 296 ? -12.008 30.594 -1.064 1 97 296 GLY A N 1
ATOM 2185 C CA . GLY A 1 296 ? -12.812 30.609 0.146 1 97 296 GLY A CA 1
ATOM 2186 C C . GLY A 1 296 ? -13.023 29.219 0.734 1 97 296 GLY A C 1
ATOM 2187 O O . GLY A 1 296 ? -13.586 29.094 1.824 1 97 296 GLY A O 1
ATOM 2188 N N . TRP A 1 297 ? -12.523 28.203 0.087 1 96 297 TRP A N 1
ATOM 2189 C CA . TRP A 1 297 ? -12.836 26.859 0.604 1 96 297 TRP A CA 1
ATOM 2190 C C . TRP A 1 297 ? -11.781 26.406 1.609 1 96 297 TRP A C 1
ATOM 2192 O O . TRP A 1 297 ? -12.008 25.469 2.377 1 96 297 TRP A O 1
ATOM 2202 N N . VAL A 1 298 ? -10.594 27.031 1.554 1 98.31 298 VAL A N 1
ATOM 2203 C CA . VAL A 1 298 ? -9.672 26.844 2.668 1 98.31 298 VAL A CA 1
ATOM 2204 C C . VAL A 1 298 ? -10.109 27.688 3.859 1 98.31 298 VAL A C 1
ATOM 2206 O O . VAL A 1 298 ? -9.969 28.906 3.846 1 98.31 298 VAL A O 1
ATOM 2209 N N . LYS A 1 299 ? -10.648 27.094 4.848 1 97.81 299 LYS A N 1
ATOM 2210 C CA . LYS A 1 299 ? -11.188 27.734 6.039 1 97.81 299 LYS A CA 1
ATOM 2211 C C . LYS A 1 299 ? -11.055 26.844 7.266 1 97.81 299 LYS A C 1
ATOM 2213 O O . LYS A 1 299 ? -11.992 26.125 7.621 1 97.81 299 LYS A O 1
ATOM 2218 N N . PRO A 1 300 ? -9.938 26.906 7.945 1 98.31 300 PRO A N 1
ATOM 2219 C CA . PRO A 1 300 ? -9.727 26.047 9.109 1 98.31 300 PRO A CA 1
ATOM 2220 C C . PRO A 1 300 ? -10.695 26.344 10.25 1 98.31 300 PRO A C 1
ATOM 2222 O O . PRO A 1 300 ? -10.711 27.469 10.766 1 98.31 300 PRO A O 1
ATOM 2225 N N . PRO A 1 301 ? -11.5 25.375 10.602 1 97.81 301 PRO A N 1
ATOM 2226 C CA . PRO A 1 301 ? -12.305 25.609 11.805 1 97.81 301 PRO A CA 1
ATOM 2227 C C . PRO A 1 301 ? -11.461 25.656 13.078 1 97.81 301 PRO A C 1
ATOM 2229 O O . PRO A 1 301 ? -10.594 24.812 13.289 1 97.81 301 PRO A O 1
ATOM 2232 N N . ILE A 1 302 ? -11.75 26.641 13.883 1 97.69 302 ILE A N 1
ATOM 2233 C CA . ILE A 1 302 ? -11.031 26.797 15.141 1 97.69 302 ILE A CA 1
ATOM 2234 C C . ILE A 1 302 ? -11.797 26.078 16.25 1 97.69 302 ILE A C 1
ATOM 2236 O O . ILE A 1 302 ? -12.969 26.375 16.5 1 97.69 302 ILE A O 1
ATOM 2240 N N . GLY A 1 303 ? -11.18 25.141 16.844 1 96.25 303 GLY A N 1
ATOM 2241 C CA . GLY A 1 303 ? -11.812 24.391 17.938 1 96.25 303 GLY A CA 1
ATOM 2242 C C . GLY A 1 303 ? -11.703 25.094 19.266 1 96.25 303 GLY A C 1
ATOM 2243 O O . GLY A 1 303 ? -12.711 25.266 19.969 1 96.25 303 GLY A O 1
ATOM 2244 N N . LYS A 1 304 ? -10.516 25.406 19.625 1 96.25 304 LYS A N 1
ATOM 2245 C CA . LYS A 1 304 ? -10.234 26.047 20.906 1 96.25 304 LYS A CA 1
ATOM 2246 C C . LYS A 1 304 ? -9.023 26.969 20.797 1 96.25 304 LYS A C 1
ATOM 2248 O O . LYS A 1 304 ? -8.078 26.688 20.047 1 96.25 304 LYS A O 1
ATOM 2253 N N . THR A 1 305 ? -9.125 28.094 21.5 1 97.62 305 THR A N 1
ATOM 2254 C CA . THR A 1 305 ? -8.039 29.078 21.531 1 97.62 305 THR A CA 1
ATOM 2255 C C . THR A 1 305 ? -7.434 29.156 22.938 1 97.62 305 THR A C 1
ATOM 2257 O O . THR A 1 305 ? -8.148 29.109 23.938 1 97.62 305 THR A O 1
ATOM 2260 N N . TYR A 1 306 ? -6.133 29.25 22.984 1 98.31 306 TYR A N 1
ATOM 2261 C CA . TYR A 1 306 ? -5.355 29.375 24.203 1 98.31 306 TYR A CA 1
ATOM 2262 C C . TYR A 1 306 ? -4.504 30.641 24.188 1 98.31 306 TYR A C 1
ATOM 2264 O O . TYR A 1 306 ? -4.254 31.219 23.125 1 98.31 306 TYR A O 1
ATOM 2272 N N . THR A 1 307 ? -4.113 31.078 25.391 1 98.25 307 THR A N 1
ATOM 2273 C CA . THR A 1 307 ? -3.059 32.062 25.516 1 98.25 307 THR A CA 1
ATOM 2274 C C . THR A 1 307 ? -1.692 31.406 25.625 1 98.25 307 THR A C 1
ATOM 2276 O O . THR A 1 307 ? -1.603 30.188 25.812 1 98.25 307 THR A O 1
ATOM 2279 N N . LEU A 1 308 ? -0.634 32.156 25.438 1 97.94 308 LEU A N 1
ATOM 2280 C CA . LEU A 1 308 ? 0.722 31.641 25.5 1 97.94 308 LEU A CA 1
ATOM 2281 C C . LEU A 1 308 ? 0.944 30.875 26.797 1 97.94 308 LEU A C 1
ATOM 2283 O O . LEU A 1 308 ? 1.527 29.781 26.797 1 97.94 308 LEU A O 1
ATOM 2287 N N . ASP A 1 309 ? 0.475 31.406 27.891 1 97.12 309 ASP A N 1
ATOM 2288 C CA . ASP A 1 309 ? 0.704 30.812 29.203 1 97.12 309 ASP A CA 1
ATOM 2289 C C . ASP A 1 309 ? -0.079 29.516 29.359 1 97.12 309 ASP A C 1
ATOM 2291 O O . ASP A 1 309 ?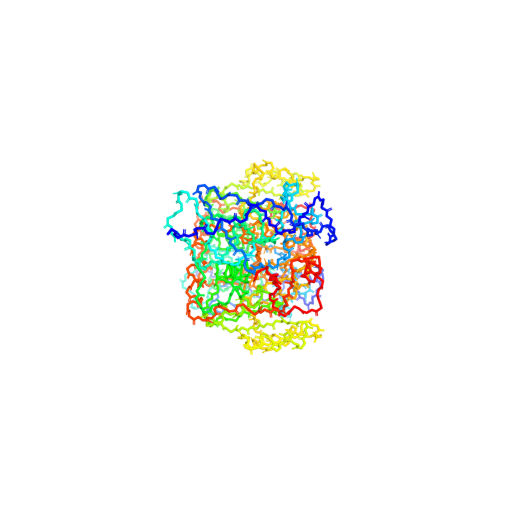 0.18 28.734 30.281 1 97.12 309 ASP A O 1
ATOM 2295 N N . GLN A 1 310 ? -0.985 29.25 28.469 1 98.25 310 GLN A N 1
ATOM 2296 C CA . GLN A 1 310 ? -1.789 28.031 28.516 1 98.25 310 GLN A CA 1
ATOM 2297 C C . GLN A 1 310 ? -1.211 26.969 27.594 1 98.25 310 GLN A C 1
ATOM 2299 O O . GLN A 1 310 ? -1.859 25.953 27.328 1 98.25 310 GLN A O 1
ATOM 2304 N N . ALA A 1 311 ? 0.016 27.141 27.141 1 98.25 311 ALA A N 1
ATOM 2305 C CA . ALA A 1 311 ? 0.669 26.188 26.234 1 98.25 311 ALA A CA 1
ATOM 2306 C C . ALA A 1 311 ? 0.666 24.781 26.828 1 98.25 311 ALA A C 1
ATOM 2308 O O . ALA A 1 311 ? 0.418 23.812 26.109 1 98.25 311 ALA A O 1
ATOM 2309 N N . PRO A 1 312 ? 0.885 24.578 28.156 1 98.19 312 PRO A N 1
ATOM 2310 C CA . PRO A 1 312 ? 0.821 23.234 28.719 1 98.19 312 PRO A CA 1
ATOM 2311 C C . PRO A 1 312 ? -0.549 22.578 28.531 1 98.19 312 PRO A C 1
ATOM 2313 O O . PRO A 1 312 ? -0.638 21.422 28.141 1 98.19 312 PRO A O 1
ATOM 2316 N N . ALA A 1 313 ? -1.548 23.328 28.781 1 97.38 313 ALA A N 1
ATOM 2317 C CA . ALA A 1 313 ? -2.902 22.812 28.609 1 97.38 313 ALA A CA 1
ATOM 2318 C C . ALA A 1 313 ? -3.174 22.469 27.141 1 97.38 313 ALA A C 1
ATOM 2320 O O . ALA A 1 313 ? -3.816 21.469 26.844 1 97.38 313 ALA A O 1
ATOM 2321 N N . ALA A 1 314 ? -2.715 23.328 26.25 1 97.19 314 ALA A N 1
ATOM 2322 C CA . ALA A 1 314 ? -2.896 23.094 24.812 1 97.19 314 ALA A CA 1
ATOM 2323 C C . ALA A 1 314 ? -2.232 21.797 24.375 1 97.19 314 ALA A C 1
ATOM 2325 O O . ALA A 1 314 ? -2.82 21.016 23.641 1 97.19 314 ALA A O 1
ATOM 2326 N N . HIS A 1 315 ? -1.019 21.516 24.844 1 97.5 315 HIS A N 1
ATOM 2327 C CA . HIS A 1 315 ? -0.301 20.297 24.516 1 97.5 315 HIS A CA 1
ATOM 2328 C C . HIS A 1 315 ? -1.015 19.062 25.078 1 97.5 315 HIS A C 1
ATOM 2330 O O . HIS A 1 315 ? -0.99 18 24.469 1 97.5 315 HIS A O 1
ATOM 2336 N N . ASN A 1 316 ? -1.56 19.203 26.266 1 96.56 316 ASN A N 1
ATOM 2337 C CA . ASN A 1 316 ? -2.348 18.109 26.812 1 96.56 316 ASN A CA 1
ATOM 2338 C C . ASN A 1 316 ? -3.572 17.812 25.953 1 96.56 316 ASN A C 1
ATOM 2340 O O . ASN A 1 316 ? -3.832 16.656 25.625 1 96.56 316 ASN A O 1
ATOM 2344 N N . ASP A 1 317 ? -4.211 18.859 25.547 1 95.25 317 ASP A N 1
ATOM 2345 C CA . ASP A 1 317 ? -5.5 18.719 24.875 1 95.25 317 ASP A CA 1
ATOM 2346 C C . ASP A 1 317 ? -5.324 18.156 23.469 1 95.25 317 ASP A C 1
ATOM 2348 O O . ASP A 1 317 ? -6.18 17.422 22.969 1 95.25 317 ASP A O 1
ATOM 2352 N N . VAL A 1 318 ? -4.246 18.469 22.797 1 94.31 318 VAL A N 1
ATOM 2353 C CA . VAL A 1 318 ? -4.078 18.062 21.406 1 94.31 318 VAL A CA 1
ATOM 2354 C C . VAL A 1 318 ? -3.875 16.547 21.328 1 94.31 318 VAL A C 1
ATOM 2356 O O . VAL A 1 318 ? -4.176 15.922 20.312 1 94.31 318 VAL A O 1
ATOM 2359 N N . ILE A 1 319 ? -3.482 15.945 22.438 1 90.56 319 ILE A N 1
ATOM 2360 C CA . ILE A 1 319 ? -3.217 14.508 22.484 1 90.56 319 ILE A CA 1
ATOM 2361 C C . ILE A 1 319 ? -4.383 13.789 23.172 1 90.56 319 ILE A C 1
ATOM 2363 O O . ILE A 1 319 ? -4.801 12.719 22.719 1 90.56 319 ILE A O 1
ATOM 2367 N N . ASN A 1 320 ? -4.867 14.336 24.25 1 87.56 320 ASN A N 1
ATOM 2368 C CA . ASN A 1 320 ? -5.828 13.656 25.109 1 87.56 320 ASN A CA 1
ATOM 2369 C C . ASN A 1 320 ? -7.238 14.227 24.938 1 87.56 320 ASN A C 1
ATOM 2371 O O . ASN A 1 320 ? -7.715 14.984 25.781 1 87.56 320 ASN A O 1
ATOM 2375 N N . ASN A 1 321 ? -7.75 14.125 23.797 1 78.25 321 ASN A N 1
ATOM 2376 C CA . ASN A 1 321 ? -9.094 14.672 23.625 1 78.25 321 ASN A CA 1
ATOM 2377 C C . ASN A 1 321 ? -10.117 13.578 23.344 1 78.25 321 ASN A C 1
ATOM 2379 O O . ASN A 1 321 ? -9.758 12.492 22.891 1 78.25 321 ASN A O 1
ATOM 2383 N N . GLN A 1 322 ? -11.344 13.766 23.906 1 71.88 322 GLN A N 1
ATOM 2384 C CA . GLN A 1 322 ? -12.422 12.805 23.703 1 71.88 322 GLN A CA 1
ATOM 2385 C C . GLN A 1 322 ? -13.219 13.133 22.438 1 71.88 322 GLN A C 1
ATOM 2387 O O . GLN A 1 322 ? -14.273 12.547 22.203 1 71.88 322 GLN A O 1
ATOM 2392 N N . GLY A 1 323 ? -12.773 14.016 21.656 1 76.56 323 GLY A N 1
ATOM 2393 C CA . GLY A 1 323 ? -13.422 14.453 20.438 1 76.56 323 GLY A CA 1
ATOM 2394 C C . GLY A 1 323 ? -12.914 15.797 19.938 1 76.56 323 GLY A C 1
ATOM 2395 O O . GLY A 1 323 ? -13.297 16.844 20.469 1 76.56 323 GLY A O 1
ATOM 2396 N N . THR A 1 324 ? -12.156 15.695 18.922 1 86.69 324 THR A N 1
ATOM 2397 C CA . THR A 1 324 ? -11.523 16.906 18.422 1 86.69 324 THR A CA 1
ATOM 2398 C C . THR A 1 324 ? -12.523 17.734 17.609 1 86.69 324 THR A C 1
ATOM 2400 O O . THR A 1 324 ? -13.383 17.188 16.922 1 86.69 324 THR A O 1
ATOM 2403 N N . LEU A 1 325 ? -12.562 19.078 17.797 1 93.94 325 LEU A N 1
ATOM 2404 C CA . LEU A 1 325 ? -13.492 19.969 17.109 1 93.94 325 LEU A CA 1
ATOM 2405 C C . LEU A 1 325 ? -12.742 21.031 16.328 1 93.94 325 LEU A C 1
ATOM 2407 O O . LEU A 1 325 ? -13.07 22.219 16.422 1 93.94 325 LEU A O 1
ATOM 2411 N N . GLY A 1 326 ? -11.75 20.656 15.625 1 95.5 326 GLY A N 1
ATOM 2412 C CA . GLY A 1 326 ? -11.023 21.625 14.812 1 95.5 326 GLY A CA 1
ATOM 2413 C C . GLY A 1 326 ? -9.625 21.906 15.336 1 95.5 326 GLY A C 1
ATOM 2414 O O . GLY A 1 326 ? -9.055 21.094 16.062 1 95.5 326 GLY A O 1
ATOM 2415 N N . ARG A 1 327 ? -9.133 22.969 14.898 1 97.12 327 ARG A N 1
ATOM 2416 C CA . ARG A 1 327 ? -7.742 23.344 15.148 1 97.12 327 ARG A CA 1
ATOM 2417 C C . ARG A 1 327 ? -7.582 23.984 16.516 1 97.12 327 ARG A C 1
ATOM 2419 O O . ARG A 1 327 ? -8.398 24.812 16.922 1 97.12 327 ARG A O 1
ATOM 2426 N N . LEU A 1 328 ? -6.57 23.625 17.234 1 97.62 328 LEU A N 1
ATOM 2427 C CA . LEU A 1 328 ? -6.18 24.297 18.469 1 97.62 328 LEU A CA 1
ATOM 2428 C C . LEU A 1 328 ? -5.156 25.391 18.188 1 97.62 328 LEU A C 1
ATOM 2430 O O . LEU A 1 328 ? -4.188 25.172 17.453 1 97.62 328 LEU A O 1
ATOM 2434 N N . ILE A 1 329 ? -5.434 26.562 18.766 1 97.94 329 ILE A N 1
ATOM 2435 C CA . ILE A 1 329 ? -4.609 27.719 18.438 1 97.94 329 ILE A CA 1
ATOM 2436 C C . ILE A 1 329 ? -4.152 28.406 19.734 1 97.94 329 ILE A C 1
ATOM 2438 O O . ILE A 1 329 ? -4.891 28.438 20.719 1 97.94 329 ILE A O 1
ATOM 2442 N N . ILE A 1 330 ? -2.939 28.875 19.688 1 98.56 330 ILE A N 1
ATOM 2443 C CA . ILE A 1 330 ? -2.482 29.828 20.703 1 98.56 330 ILE A CA 1
ATOM 2444 C C . ILE A 1 330 ? -2.561 31.25 20.141 1 98.56 330 ILE A C 1
ATOM 2446 O O . ILE A 1 330 ? -1.934 31.562 19.109 1 98.56 330 ILE A O 1
ATOM 2450 N N . LYS A 1 331 ? -3.355 32.031 20.734 1 98.25 331 LYS A N 1
ATOM 2451 C CA . LYS A 1 331 ? -3.361 33.469 20.391 1 98.25 331 LYS A CA 1
ATOM 2452 C C . LYS A 1 331 ? -2.227 34.188 21.094 1 98.25 331 LYS A C 1
ATOM 2454 O O . LYS A 1 331 ? -2.135 34.156 22.328 1 98.25 331 LYS A O 1
ATOM 2459 N N . VAL A 1 332 ? -1.389 34.812 20.391 1 97.25 332 VAL A N 1
ATOM 2460 C CA . VAL A 1 332 ? -0.179 35.438 20.938 1 97.25 332 VAL A CA 1
ATOM 2461 C C . VAL A 1 332 ? -0.378 36.938 21.062 1 97.25 332 VAL A C 1
ATOM 2463 O O . VAL A 1 332 ? -0.074 37.531 22.109 1 97.25 332 VAL A O 1
ATOM 2466 N N . CYS A 1 333 ? -0.788 37.625 20 1 86 333 CYS A N 1
ATOM 2467 C CA . CYS A 1 333 ? -1.1 39.062 20.016 1 86 333 CYS A CA 1
ATOM 2468 C C . CYS A 1 333 ? -2.494 39.312 19.453 1 86 333 CYS A C 1
ATOM 2470 O O . CYS A 1 333 ? -3.021 38.5 18.688 1 86 333 CYS A O 1
ATOM 2472 N N . MET B 1 1 ? -7.035 -46.5 -44.656 1 32.28 1 MET B N 1
ATOM 2473 C CA . MET B 1 1 ? -8.078 -46.125 -43.688 1 32.28 1 MET B CA 1
ATOM 2474 C C . MET B 1 1 ? -7.469 -45.719 -42.375 1 32.28 1 MET B C 1
ATOM 2476 O O . MET B 1 1 ? -6.789 -46.5 -41.719 1 32.28 1 MET B O 1
ATOM 2480 N N . SER B 1 2 ? -6.922 -44.5 -42.281 1 38.91 2 SER B N 1
ATOM 2481 C CA . SER B 1 2 ? -6.156 -44 -41.125 1 38.91 2 SER B CA 1
ATOM 2482 C C . SER B 1 2 ? -6.875 -44.281 -39.812 1 38.91 2 SER B C 1
ATOM 2484 O O . SER B 1 2 ? -8.039 -43.906 -39.656 1 38.91 2 SER B O 1
ATOM 2486 N N . VAL B 1 3 ? -6.715 -45.438 -39.219 1 41.78 3 VAL B N 1
ATOM 2487 C CA . VAL B 1 3 ? -7.281 -45.875 -37.938 1 41.78 3 VAL B CA 1
ATOM 2488 C C . VAL B 1 3 ? -7.328 -44.688 -36.969 1 41.78 3 VAL B C 1
ATOM 2490 O O . VAL B 1 3 ? -6.285 -44.219 -36.5 1 41.78 3 VAL B O 1
ATOM 2493 N N . ARG B 1 4 ? -8.148 -43.719 -37.125 1 47.81 4 ARG B N 1
ATOM 2494 C CA . ARG B 1 4 ? -8.406 -42.75 -36.094 1 47.81 4 ARG B CA 1
ATOM 2495 C C . ARG B 1 4 ? -8.523 -43.406 -34.719 1 47.81 4 ARG B C 1
ATOM 2497 O O . ARG B 1 4 ? -9.438 -44.188 -34.5 1 47.81 4 ARG B O 1
ATOM 2504 N N . SER B 1 5 ? -7.488 -43.812 -34.062 1 52.94 5 SER B N 1
ATOM 2505 C CA . SER B 1 5 ? -7.473 -44.438 -32.75 1 52.94 5 SER B CA 1
ATOM 2506 C C . SER B 1 5 ? -8.523 -43.812 -31.844 1 52.94 5 SER B C 1
ATOM 2508 O O . SER B 1 5 ? -8.547 -42.594 -31.641 1 52.94 5 SER B O 1
ATOM 2510 N N . ALA B 1 6 ? -9.727 -44.375 -31.797 1 67.75 6 ALA B N 1
ATOM 2511 C CA . ALA B 1 6 ? -10.883 -43.969 -31 1 67.75 6 ALA B CA 1
ATOM 2512 C C . ALA B 1 6 ? -10.484 -43.688 -29.562 1 67.75 6 ALA B C 1
ATOM 2514 O O . ALA B 1 6 ? -9.836 -44.5 -28.906 1 67.75 6 ALA B O 1
ATOM 2515 N N . ILE B 1 7 ? -10.422 -42.406 -29.156 1 71.62 7 ILE B N 1
ATOM 2516 C CA . ILE B 1 7 ? -10.195 -42.031 -27.766 1 71.62 7 ILE B CA 1
ATOM 2517 C C . ILE B 1 7 ? -11.047 -42.875 -26.844 1 71.62 7 ILE B C 1
ATOM 2519 O O . ILE B 1 7 ? -12.219 -43.156 -27.125 1 71.62 7 ILE B O 1
ATOM 2523 N N . SER B 1 8 ? -10.32 -43.562 -25.891 1 81.56 8 SER B N 1
ATOM 2524 C CA . SER B 1 8 ? -11.055 -44.281 -24.844 1 81.56 8 SER B CA 1
ATOM 2525 C C . SER B 1 8 ? -12.188 -43.438 -24.281 1 81.56 8 SER B C 1
ATOM 2527 O O . SER B 1 8 ? -12.078 -42.188 -24.219 1 81.56 8 SER B O 1
ATOM 2529 N N . THR B 1 9 ? -13.266 -44.031 -23.938 1 92.81 9 THR B N 1
ATOM 2530 C CA . THR B 1 9 ? -14.422 -43.312 -23.406 1 92.81 9 THR B CA 1
ATOM 2531 C C . THR B 1 9 ? -14.297 -43.188 -21.891 1 92.81 9 THR B C 1
ATOM 2533 O O . THR B 1 9 ? -15.039 -42.406 -21.266 1 92.81 9 THR B O 1
ATOM 2536 N N . ILE B 1 10 ? -13.336 -43.938 -21.297 1 96.5 10 ILE B N 1
ATOM 2537 C CA . ILE B 1 10 ? -13.109 -43.844 -19.859 1 96.5 10 ILE B CA 1
ATOM 2538 C C . ILE B 1 10 ? -11.641 -43.562 -19.578 1 96.5 10 ILE B C 1
ATOM 2540 O O . ILE B 1 10 ? -10.781 -43.781 -20.438 1 96.5 10 ILE B O 1
ATOM 2544 N N . MET B 1 11 ? -11.43 -43.094 -18.406 1 97.69 11 MET B N 1
ATOM 2545 C CA . MET B 1 11 ? -10.07 -42.719 -18.047 1 97.69 11 MET B CA 1
ATOM 2546 C C . MET B 1 11 ? -9.836 -42.906 -16.547 1 97.69 11 MET B C 1
ATOM 2548 O O . MET B 1 11 ? -10.781 -43.125 -15.781 1 97.69 11 MET B O 1
ATOM 2552 N N . ARG B 1 12 ? -8.531 -42.844 -16.156 1 98.06 12 ARG B N 1
ATOM 2553 C CA . ARG B 1 12 ? -8.133 -42.688 -14.766 1 98.06 12 ARG B CA 1
ATOM 2554 C C . ARG B 1 12 ? -8.156 -41.219 -14.367 1 98.06 12 ARG B C 1
ATOM 2556 O O . ARG B 1 12 ? -7.746 -40.344 -15.141 1 98.06 12 ARG B O 1
ATOM 2563 N N . ALA B 1 13 ? -8.711 -40.938 -13.242 1 98.56 13 ALA B N 1
ATOM 2564 C CA . ALA B 1 13 ? -8.75 -39.594 -12.711 1 98.56 13 ALA B CA 1
ATOM 2565 C C . ALA B 1 13 ? -8.867 -39.594 -11.188 1 98.56 13 ALA B C 1
ATOM 2567 O O . ALA B 1 13 ? -9.367 -40.562 -10.602 1 98.56 13 ALA B O 1
ATOM 2568 N N . ILE B 1 14 ? -8.297 -38.625 -10.578 1 98.75 14 ILE B N 1
ATOM 2569 C CA . ILE B 1 14 ? -8.555 -38.406 -9.164 1 98.75 14 ILE B CA 1
ATOM 2570 C C . ILE B 1 14 ? -9.953 -37.812 -8.977 1 98.75 14 ILE B C 1
ATOM 2572 O O . ILE B 1 14 ? -10.32 -36.844 -9.648 1 98.75 14 ILE B O 1
ATOM 2576 N N . ARG B 1 15 ? -10.703 -38.375 -8.109 1 98.56 15 ARG B N 1
ATOM 2577 C CA . ARG B 1 15 ? -12.055 -37.906 -7.82 1 98.56 15 ARG B CA 1
ATOM 2578 C C . ARG B 1 15 ? -12.211 -37.531 -6.344 1 98.56 15 ARG B C 1
ATOM 2580 O O . ARG B 1 15 ? -11.703 -38.25 -5.473 1 98.56 15 ARG B O 1
ATOM 2587 N N . VAL B 1 16 ? -12.75 -36.406 -6.129 1 98.5 16 VAL B N 1
ATOM 2588 C CA . VAL B 1 16 ? -13.125 -35.938 -4.797 1 98.5 16 VAL B CA 1
ATOM 2589 C C . VAL B 1 16 ? -14.641 -35.969 -4.648 1 98.5 16 VAL B C 1
ATOM 2591 O O . VAL B 1 16 ? -15.352 -35.25 -5.34 1 98.5 16 VAL B O 1
ATOM 2594 N N . THR B 1 17 ? -15.156 -36.75 -3.752 1 98.06 17 THR B N 1
ATOM 2595 C CA . THR B 1 17 ? -16.594 -36.906 -3.592 1 98.06 17 THR B CA 1
ATOM 2596 C C . THR B 1 17 ? -17.078 -36.219 -2.324 1 98.06 17 THR B C 1
ATOM 2598 O O . THR B 1 17 ? -18.281 -36.031 -2.135 1 98.06 17 THR B O 1
ATOM 2601 N N . GLU B 1 18 ? -16.203 -35.875 -1.488 1 98 18 GLU B N 1
ATOM 2602 C CA . GLU B 1 18 ? -16.453 -35.094 -0.279 1 98 18 GLU B CA 1
ATOM 2603 C C . GLU B 1 18 ? -15.242 -34.25 0.084 1 98 18 GLU B C 1
ATOM 2605 O O . GLU B 1 18 ? -14.102 -34.656 -0.162 1 98 18 GLU B O 1
ATOM 2610 N N . PHE B 1 19 ? -15.555 -33.094 0.594 1 98 19 PHE B N 1
ATOM 2611 C CA . PHE B 1 19 ? -14.453 -32.219 0.991 1 98 19 PHE B CA 1
ATOM 2612 C C . PHE B 1 19 ? -13.742 -32.781 2.221 1 98 19 PHE B C 1
ATOM 2614 O O . PHE B 1 19 ? -14.352 -33.438 3.049 1 98 19 PHE B O 1
ATOM 2621 N N . GLY B 1 20 ? -12.477 -32.5 2.395 1 97.19 20 GLY B N 1
ATOM 2622 C CA . GLY B 1 20 ? -11.703 -33 3.525 1 97.19 20 GLY B CA 1
ATOM 2623 C C . GLY B 1 20 ? -10.203 -32.938 3.289 1 97.19 20 GLY B C 1
ATOM 2624 O O . GLY B 1 20 ? -9.719 -32.156 2.471 1 97.19 20 GLY B O 1
ATOM 2625 N N . GLY B 1 21 ? -9.5 -33.688 4.094 1 97.06 21 GLY B N 1
ATOM 2626 C CA . GLY B 1 21 ? -8.047 -33.75 3.967 1 97.06 21 GLY B CA 1
ATOM 2627 C C . GLY B 1 21 ? -7.594 -34.5 2.721 1 97.06 21 GLY B C 1
ATOM 2628 O O . GLY B 1 21 ? -8.406 -34.812 1.853 1 97.06 21 GLY B O 1
ATOM 2629 N N . PRO B 1 22 ? -6.297 -34.719 2.594 1 97.62 22 PRO B N 1
ATOM 2630 C CA . PRO B 1 22 ? -5.75 -35.344 1.383 1 97.62 22 PRO B CA 1
ATOM 2631 C C . PRO B 1 22 ? -6.348 -36.719 1.104 1 97.62 22 PRO B C 1
ATOM 2633 O O . PRO B 1 22 ? -6.379 -37.156 -0.049 1 97.62 22 PRO B O 1
ATOM 2636 N N . GLN B 1 23 ? -6.875 -37.375 2.098 1 96.94 23 GLN B N 1
ATOM 2637 C CA . GLN B 1 23 ? -7.379 -38.719 1.981 1 96.94 23 GLN B CA 1
ATOM 2638 C C . GLN B 1 23 ? -8.617 -38.781 1.093 1 96.94 23 GLN B C 1
ATOM 2640 O O . GLN B 1 23 ? -9.031 -39.844 0.653 1 96.94 23 GLN B O 1
ATOM 2645 N N . VAL B 1 24 ? -9.234 -37.688 0.807 1 98.25 24 VAL B N 1
ATOM 2646 C CA . VAL B 1 24 ? -10.461 -37.688 0.019 1 98.25 24 VAL B CA 1
ATOM 2647 C C . VAL B 1 24 ? -10.125 -37.812 -1.465 1 98.25 24 VAL B C 1
ATOM 2649 O O . VAL B 1 24 ? -11.016 -38.031 -2.293 1 98.25 24 VAL B O 1
ATOM 2652 N N . LEU B 1 25 ? -8.883 -37.594 -1.811 1 98.62 25 LEU B N 1
ATOM 2653 C CA . LEU B 1 25 ? -8.43 -37.781 -3.186 1 98.62 25 LEU B CA 1
ATOM 2654 C C . LEU B 1 25 ? -8.352 -39.281 -3.527 1 98.62 25 LEU B C 1
ATOM 2656 O O . LEU B 1 25 ? -7.48 -40 -3.025 1 98.62 25 LEU B O 1
ATOM 2660 N N . LYS B 1 26 ? -9.227 -39.719 -4.418 1 98.44 26 LYS B N 1
ATOM 2661 C CA . LYS B 1 26 ? -9.281 -41.156 -4.758 1 98.44 26 LYS B CA 1
ATOM 2662 C C . LYS B 1 26 ? -9.07 -41.344 -6.254 1 98.44 26 LYS B C 1
ATOM 2664 O O . LYS B 1 26 ? -9.664 -40.656 -7.078 1 98.44 26 LYS B O 1
ATOM 2669 N N . LEU B 1 27 ? -8.219 -42.281 -6.566 1 98.44 27 LEU B N 1
ATOM 2670 C CA . LEU B 1 27 ? -8.023 -42.656 -7.965 1 98.44 27 LEU B CA 1
ATOM 2671 C C . LEU B 1 27 ? -9.156 -43.562 -8.445 1 98.44 27 LEU B C 1
ATOM 2673 O O . LEU B 1 27 ? -9.414 -44.625 -7.863 1 98.44 27 LEU B O 1
ATOM 2677 N N . GLU B 1 28 ? -9.836 -43.094 -9.406 1 98.25 28 GLU B N 1
ATOM 2678 C CA . GLU B 1 28 ? -10.836 -43.906 -10.086 1 98.25 28 GLU B CA 1
ATOM 2679 C C . GLU B 1 28 ? -10.391 -44.281 -11.5 1 98.25 28 GLU B C 1
ATOM 2681 O O . GLU B 1 28 ? -9.742 -43.469 -12.172 1 98.25 28 GLU B O 1
ATOM 2686 N N . THR B 1 29 ? -10.836 -45.438 -12 1 97.06 29 THR B N 1
ATOM 2687 C CA . THR B 1 29 ? -10.328 -45.906 -13.281 1 97.06 29 THR B CA 1
ATOM 2688 C C . THR B 1 29 ? -11.43 -45.906 -14.336 1 97.06 29 THR B C 1
ATOM 2690 O O . THR B 1 29 ? -11.18 -46.219 -15.5 1 97.06 29 THR B O 1
ATOM 2693 N N . ASN B 1 30 ? -12.547 -45.594 -13.938 1 97.31 30 ASN B N 1
ATOM 2694 C CA . ASN B 1 30 ? -13.688 -45.656 -14.844 1 97.31 30 ASN B CA 1
ATOM 2695 C C . ASN B 1 30 ? -14.406 -44.312 -14.93 1 97.31 30 ASN B C 1
ATOM 2697 O O . ASN B 1 30 ? -15.641 -44.25 -14.906 1 97.31 30 ASN B O 1
ATOM 2701 N N . VAL B 1 31 ? -13.664 -43.25 -14.984 1 97.88 31 VAL B N 1
ATOM 2702 C CA . VAL B 1 31 ? -14.234 -41.906 -15.109 1 97.88 31 VAL B CA 1
ATOM 2703 C C . VAL B 1 31 ? -14.453 -41.562 -16.578 1 97.88 31 VAL B C 1
ATOM 2705 O O . VAL B 1 31 ? -13.57 -41.781 -17.406 1 97.88 31 VAL B O 1
ATOM 2708 N N . PRO B 1 32 ? -15.609 -41.094 -16.953 1 97.62 32 PRO B N 1
ATOM 2709 C CA . PRO B 1 32 ? -15.828 -40.719 -18.344 1 97.62 32 PRO B CA 1
ATOM 2710 C C . PRO B 1 32 ? -14.883 -39.625 -18.812 1 97.62 32 PRO B C 1
ATOM 2712 O O . PRO B 1 32 ? -14.641 -38.656 -18.078 1 97.62 32 PRO B O 1
ATOM 2715 N N . VAL B 1 33 ? -14.328 -39.812 -20.016 1 98.06 33 VAL B N 1
ATOM 2716 C CA . VAL B 1 33 ? -13.57 -38.719 -20.625 1 98.06 33 VAL B CA 1
ATOM 2717 C C . VAL B 1 33 ? -14.5 -37.562 -20.984 1 98.06 33 VAL B C 1
ATOM 2719 O O . VAL B 1 33 ? -15.531 -37.75 -21.641 1 98.06 33 VAL B O 1
ATOM 2722 N N . PRO B 1 34 ? -14.172 -36.375 -20.562 1 97.75 34 PRO B N 1
ATOM 2723 C CA . PRO B 1 34 ? -15.062 -35.25 -20.875 1 97.75 34 PRO B CA 1
ATOM 2724 C C . PRO B 1 34 ? -15.016 -34.875 -22.344 1 97.75 34 PRO B C 1
ATOM 2726 O O . PRO B 1 34 ? -14 -35.094 -23.016 1 97.75 34 PRO B O 1
ATOM 2729 N N . ARG B 1 35 ? -16.078 -34.312 -22.828 1 96.62 35 ARG B N 1
ATOM 2730 C CA . ARG B 1 35 ? -16.141 -33.75 -24.172 1 96.62 35 ARG B CA 1
ATOM 2731 C C . ARG B 1 35 ? -15.992 -32.25 -24.172 1 96.62 35 ARG B C 1
ATOM 2733 O O . ARG B 1 35 ? -16.641 -31.562 -23.375 1 96.62 35 ARG B O 1
ATOM 2740 N N . PRO B 1 36 ? -15.164 -31.734 -25.062 1 97.69 36 PRO B N 1
ATOM 2741 C CA . PRO B 1 36 ? -15 -30.281 -25.094 1 97.69 36 PRO B CA 1
ATOM 2742 C C . PRO B 1 36 ? -16.219 -29.562 -25.656 1 97.69 36 PRO B C 1
ATOM 2744 O O . PRO B 1 36 ? -16.828 -30.031 -26.609 1 97.69 36 PRO B O 1
ATOM 2747 N N . SER B 1 37 ? -16.609 -28.453 -24.984 1 98.06 37 SER B N 1
ATOM 2748 C CA . SER B 1 37 ? -17.609 -27.547 -25.562 1 98.06 37 SER B CA 1
ATOM 2749 C C . SER B 1 37 ? -17.047 -26.797 -26.766 1 98.06 37 SER B C 1
ATOM 2751 O O . SER B 1 37 ? -15.898 -27.031 -27.172 1 98.06 37 SER B O 1
ATOM 2753 N N . GLU B 1 38 ? -17.828 -25.906 -27.375 1 98.19 38 GLU B N 1
ATOM 2754 C CA . GLU B 1 38 ? -17.5 -25.25 -28.641 1 98.19 38 GLU B CA 1
ATOM 2755 C C . GLU B 1 38 ? -16.234 -24.406 -28.5 1 98.19 38 GLU B C 1
ATOM 2757 O O . GLU B 1 38 ? -15.492 -24.234 -29.469 1 98.19 38 GLU B O 1
ATOM 2762 N N . ASP B 1 39 ? -15.992 -23.906 -27.312 1 98.25 39 ASP B N 1
ATOM 2763 C CA . ASP B 1 39 ? -14.859 -23.016 -27.125 1 98.25 39 ASP B CA 1
ATOM 2764 C C . ASP B 1 39 ? -13.766 -23.672 -26.297 1 98.25 39 ASP B C 1
ATOM 2766 O O . ASP B 1 39 ? -12.883 -23 -25.766 1 98.25 39 ASP B O 1
ATOM 2770 N N . GLN B 1 40 ? -13.797 -25.016 -26.156 1 98.69 40 GLN B N 1
ATOM 2771 C CA . GLN B 1 40 ? -12.852 -25.75 -25.328 1 98.69 40 GLN B CA 1
ATOM 2772 C C . GLN B 1 40 ? -12.008 -26.703 -26.172 1 98.69 40 GLN B C 1
ATOM 2774 O O . GLN B 1 40 ? -12.305 -26.938 -27.344 1 98.69 40 GLN B O 1
ATOM 2779 N N . VAL B 1 41 ? -10.969 -27.188 -25.578 1 98.69 41 VAL B N 1
ATOM 2780 C CA . VAL B 1 41 ? -10.148 -28.266 -26.156 1 98.69 41 VAL B CA 1
ATOM 2781 C C . VAL B 1 41 ? -10.078 -29.438 -25.172 1 98.69 41 VAL B C 1
ATOM 2783 O O . VAL B 1 41 ? -10.227 -29.25 -23.953 1 98.69 41 VAL B O 1
ATOM 2786 N N . LEU B 1 42 ? -9.953 -30.578 -25.703 1 98.56 42 LEU B N 1
ATOM 2787 C CA . LEU B 1 42 ? -9.602 -31.75 -24.922 1 98.56 42 LEU B CA 1
ATOM 2788 C C . LEU B 1 42 ? -8.094 -31.984 -24.953 1 98.56 42 LEU B C 1
ATOM 2790 O O . LEU B 1 42 ? -7.496 -32.062 -26.031 1 98.56 42 LEU B O 1
ATOM 2794 N N . ILE B 1 43 ? -7.531 -32.031 -23.828 1 98.75 43 ILE B N 1
ATOM 2795 C CA . ILE B 1 43 ? -6.09 -32.219 -23.719 1 98.75 43 ILE B CA 1
ATOM 2796 C C . ILE B 1 43 ? -5.785 -33.594 -23.156 1 98.75 43 ILE B C 1
ATOM 2798 O O . ILE B 1 43 ? -6.355 -34 -22.141 1 98.75 43 ILE B O 1
ATOM 2802 N N . LYS B 1 44 ? -5.02 -34.375 -23.844 1 98.69 44 LYS B N 1
ATOM 2803 C CA . LYS B 1 44 ? -4.371 -35.531 -23.219 1 98.69 44 LYS B CA 1
ATOM 2804 C C . LYS B 1 44 ? -3.266 -35.094 -22.266 1 98.69 44 LYS B C 1
ATOM 2806 O O . LYS B 1 44 ? -2.207 -34.625 -22.703 1 98.69 44 LYS B O 1
ATOM 2811 N N . VAL B 1 45 ? -3.5 -35.281 -21 1 98.81 45 VAL B N 1
ATOM 2812 C CA . VAL B 1 45 ? -2.646 -34.688 -19.984 1 98.81 45 VAL B CA 1
ATOM 2813 C C . VAL B 1 45 ? -1.382 -35.531 -19.812 1 98.81 45 VAL B C 1
ATOM 2815 O O . VAL B 1 45 ? -1.456 -36.75 -19.609 1 98.81 45 VAL B O 1
ATOM 2818 N N . HIS B 1 46 ? -0.257 -34.906 -19.922 1 98.81 46 HIS B N 1
ATOM 2819 C CA . HIS B 1 46 ? 1.013 -35.562 -19.641 1 98.81 46 HIS B CA 1
ATOM 2820 C C . HIS B 1 46 ? 1.495 -35.25 -18.234 1 98.81 46 HIS B C 1
ATOM 2822 O O . HIS B 1 46 ? 2.074 -36.094 -17.562 1 98.81 46 HIS B O 1
ATOM 2828 N N . ALA B 1 47 ? 1.257 -34.031 -17.797 1 98.81 47 ALA B N 1
ATOM 2829 C CA . ALA B 1 47 ? 1.654 -33.625 -16.453 1 98.81 47 ALA B CA 1
ATOM 2830 C C . ALA B 1 47 ? 0.704 -32.562 -15.914 1 98.81 47 ALA B C 1
ATOM 2832 O O . ALA B 1 47 ? 0.117 -31.797 -16.688 1 98.81 47 ALA B O 1
ATOM 2833 N N . ALA B 1 48 ? 0.517 -32.531 -14.609 1 98.81 48 ALA B N 1
ATOM 2834 C CA . ALA B 1 48 ? -0.267 -31.516 -13.898 1 98.81 48 ALA B CA 1
ATOM 2835 C C . ALA B 1 48 ? 0.539 -30.906 -12.758 1 98.81 48 ALA B C 1
ATOM 2837 O O . ALA B 1 48 ? 1.279 -31.609 -12.062 1 98.81 48 ALA B O 1
ATOM 2838 N N . GLY B 1 49 ? 0.465 -29.609 -12.648 1 98.38 49 GLY B N 1
ATOM 2839 C CA . GLY B 1 49 ? 1.098 -28.938 -11.523 1 98.38 49 GLY B CA 1
ATOM 2840 C C . GLY B 1 49 ? 0.235 -28.922 -10.273 1 98.38 49 GLY B C 1
ATOM 2841 O O . GLY B 1 49 ? -0.993 -28.844 -10.367 1 98.38 49 GLY B O 1
ATOM 2842 N N . ILE B 1 50 ? 0.873 -28.938 -9.141 1 97.56 50 ILE B N 1
ATOM 2843 C CA . ILE B 1 50 ? 0.163 -28.922 -7.863 1 97.56 50 ILE B CA 1
ATOM 2844 C C . ILE B 1 50 ? 0.262 -27.531 -7.242 1 97.56 50 ILE B C 1
ATOM 2846 O O . ILE B 1 50 ? 1.361 -27 -7.062 1 97.56 50 ILE B O 1
ATOM 2850 N N . ASN B 1 51 ? -0.865 -26.953 -6.953 1 95.38 51 ASN B N 1
ATOM 2851 C CA . ASN B 1 51 ? -0.927 -25.641 -6.34 1 95.38 51 ASN B CA 1
ATOM 2852 C C . ASN B 1 51 ? -1.535 -25.688 -4.941 1 95.38 51 ASN B C 1
ATOM 2854 O O . ASN B 1 51 ? -2.451 -26.469 -4.691 1 95.38 51 ASN B O 1
ATOM 2858 N N . PRO B 1 52 ? -1.062 -24.797 -4.074 1 92.5 52 PRO B N 1
ATOM 2859 C CA . PRO B 1 52 ? -1.706 -24.703 -2.76 1 92.5 52 PRO B CA 1
ATOM 2860 C C . PRO B 1 52 ? -3.215 -24.5 -2.85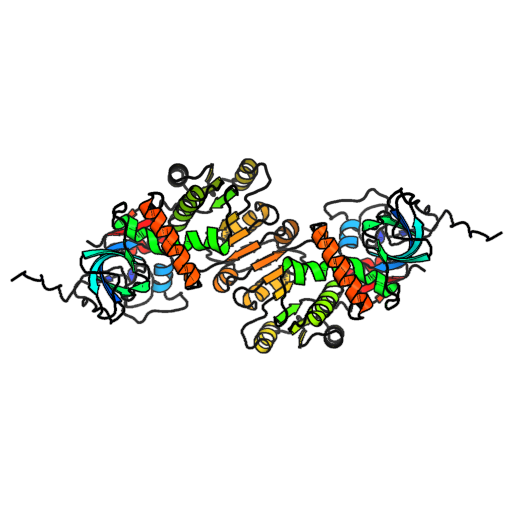9 1 92.5 52 PRO B C 1
ATOM 2862 O O . PRO B 1 52 ? -3.977 -25.094 -2.096 1 92.5 52 PRO B O 1
ATOM 2865 N N . VAL B 1 53 ? -3.654 -23.719 -3.766 1 90.75 53 VAL B N 1
ATOM 2866 C CA . VAL B 1 53 ? -5.07 -23.391 -3.898 1 90.75 53 VAL B CA 1
ATOM 2867 C C . VAL B 1 53 ? -5.879 -24.672 -4.141 1 90.75 53 VAL B C 1
ATOM 2869 O O . VAL B 1 53 ? -7.027 -24.766 -3.699 1 90.75 53 VAL B O 1
ATOM 2872 N N . ASP B 1 54 ? -5.32 -25.672 -4.812 1 94.56 54 ASP B N 1
ATOM 2873 C CA . ASP B 1 54 ? -5.996 -26.953 -5.023 1 94.56 54 ASP B CA 1
ATOM 2874 C C . ASP B 1 54 ? -6.324 -27.625 -3.689 1 94.56 54 ASP B C 1
ATOM 2876 O O . ASP B 1 54 ? -7.348 -28.297 -3.562 1 94.56 54 ASP B O 1
ATOM 2880 N N . THR B 1 55 ? -5.441 -27.391 -2.719 1 94.88 55 THR B N 1
ATOM 2881 C CA . THR B 1 55 ? -5.652 -27.984 -1.403 1 94.88 55 THR B CA 1
ATOM 2882 C C . THR B 1 55 ? -6.773 -27.266 -0.656 1 94.88 55 THR B C 1
ATOM 2884 O O . THR B 1 55 ? -7.555 -27.906 0.055 1 94.88 55 THR B O 1
ATOM 2887 N N . TYR B 1 56 ? -6.789 -25.938 -0.863 1 92.44 56 TYR B N 1
ATOM 2888 C CA . TYR B 1 56 ? -7.84 -25.172 -0.204 1 92.44 56 TYR B CA 1
ATOM 2889 C C . TYR B 1 56 ? -9.211 -25.547 -0.75 1 92.44 56 TYR B C 1
ATOM 2891 O O . TYR B 1 56 ? -10.172 -25.688 0.013 1 92.44 56 TYR B O 1
ATOM 2899 N N . ILE B 1 57 ? -9.305 -25.703 -1.991 1 94.38 57 ILE B N 1
ATOM 2900 C CA . ILE B 1 57 ? -10.547 -26.078 -2.643 1 94.38 57 ILE B CA 1
ATOM 2901 C C . ILE B 1 57 ? -10.969 -27.469 -2.172 1 94.38 57 ILE B C 1
ATOM 2903 O O . ILE B 1 57 ? -12.117 -27.672 -1.772 1 94.38 57 ILE B O 1
ATOM 2907 N N . ARG B 1 58 ? -10.078 -28.312 -2.139 1 96.69 58 ARG B N 1
ATOM 2908 C CA . ARG B 1 58 ? -10.336 -29.703 -1.743 1 96.69 58 ARG B CA 1
ATOM 2909 C C . ARG B 1 58 ? -10.812 -29.766 -0.297 1 96.69 58 ARG B C 1
ATOM 2911 O O . ARG B 1 58 ? -11.695 -30.578 0.031 1 96.69 58 ARG B O 1
ATOM 2918 N N . SER B 1 59 ? -10.289 -28.953 0.529 1 95.94 59 SER B N 1
ATOM 2919 C CA . SER B 1 59 ? -10.633 -28.969 1.948 1 95.94 59 SER B CA 1
ATOM 2920 C C . SER B 1 59 ? -12.016 -28.391 2.195 1 95.94 59 SER B C 1
ATOM 2922 O O . SER B 1 59 ? -12.586 -28.562 3.275 1 95.94 59 SER B O 1
ATOM 2924 N N . GLY B 1 60 ? -12.523 -27.625 1.223 1 93.44 60 GLY B N 1
ATOM 2925 C CA . GLY B 1 60 ? -13.82 -26.984 1.37 1 93.44 60 GLY B CA 1
ATOM 2926 C C . GLY B 1 60 ? -13.734 -25.609 2.014 1 93.44 60 GLY B C 1
ATOM 2927 O O . GLY B 1 60 ? -14.758 -25.031 2.369 1 93.44 60 GLY B O 1
ATOM 2928 N N . THR B 1 61 ? -12.586 -25.094 2.137 1 85.5 61 THR B N 1
ATOM 2929 C CA . THR B 1 61 ? -12.414 -23.828 2.852 1 85.5 61 THR B CA 1
ATOM 2930 C C . THR B 1 61 ? -12.273 -22.672 1.874 1 85.5 61 THR B C 1
ATOM 2932 O O . THR B 1 61 ? -12.211 -21.5 2.285 1 85.5 61 THR B O 1
ATOM 2935 N N . TYR B 1 62 ? -12.242 -22.984 0.698 1 84.75 62 TYR B N 1
ATOM 2936 C CA . TYR B 1 62 ? -12.133 -21.938 -0.316 1 84.75 62 TYR B CA 1
ATOM 2937 C C . TYR B 1 62 ? -13.477 -21.25 -0.551 1 84.75 62 TYR B C 1
ATOM 2939 O O . TYR B 1 62 ? -14.531 -21.859 -0.354 1 84.75 62 TYR B O 1
ATOM 2947 N N . ALA B 1 63 ? -13.484 -20.062 -1.003 1 79.31 63 ALA B N 1
ATOM 2948 C CA . ALA B 1 63 ? -14.695 -19.266 -1.129 1 79.31 63 ALA B CA 1
ATOM 2949 C C . ALA B 1 63 ? -15.656 -19.875 -2.137 1 79.31 63 ALA B C 1
ATOM 2951 O O . ALA B 1 63 ? -16.875 -19.891 -1.907 1 79.31 63 ALA B O 1
ATOM 2952 N N . VAL B 1 64 ? -15.195 -20.328 -3.287 1 81.5 64 VAL B N 1
ATOM 2953 C CA . VAL B 1 64 ? -16.016 -20.984 -4.309 1 81.5 64 VAL B CA 1
ATOM 2954 C C . VAL B 1 64 ? -15.75 -22.484 -4.297 1 81.5 64 VAL B C 1
ATOM 2956 O O . VAL B 1 64 ? -14.617 -22.922 -4.496 1 81.5 64 VAL B O 1
ATOM 2959 N N . LYS B 1 65 ? -16.859 -23.297 -4.105 1 89.5 65 LYS B N 1
ATOM 2960 C CA . LYS B 1 65 ? -16.734 -24.75 -4.043 1 89.5 65 LYS B CA 1
ATOM 2961 C C . LYS B 1 65 ? -17.234 -25.406 -5.332 1 89.5 65 LYS B C 1
ATOM 2963 O O . LYS B 1 65 ? -18.281 -25.031 -5.852 1 89.5 65 LYS B O 1
ATOM 2968 N N . PRO B 1 66 ? -16.422 -26.297 -5.754 1 94.12 66 PRO B N 1
ATOM 2969 C CA . PRO B 1 66 ? -16.891 -27.047 -6.918 1 94.12 66 PRO B CA 1
ATOM 2970 C C . PRO B 1 66 ? -18.047 -28 -6.582 1 94.12 66 PRO B C 1
ATOM 2972 O O . PRO B 1 66 ? -18.219 -28.359 -5.418 1 94.12 66 PRO B O 1
ATOM 2975 N N . THR B 1 67 ? -18.812 -28.328 -7.617 1 95.69 67 THR B N 1
ATOM 2976 C CA . THR B 1 67 ? -19.828 -29.375 -7.469 1 95.69 67 THR B CA 1
ATOM 2977 C C . THR B 1 67 ? -19.188 -30.75 -7.375 1 95.69 67 THR B C 1
ATOM 2979 O O . THR B 1 67 ? -18.344 -31.109 -8.211 1 95.69 67 THR B O 1
ATOM 2982 N N . LEU B 1 68 ? -19.625 -31.547 -6.395 1 96.44 68 LEU B N 1
ATOM 2983 C CA . LEU B 1 68 ? -19.078 -32.875 -6.18 1 96.44 68 LEU B CA 1
ATOM 2984 C C . LEU B 1 68 ? -19.859 -33.906 -6.992 1 96.44 68 LEU B C 1
ATOM 2986 O O . LEU B 1 68 ? -21.062 -33.781 -7.211 1 96.44 68 LEU B O 1
ATOM 2990 N N . PRO B 1 69 ? -19.234 -34.969 -7.434 1 97.38 69 PRO B N 1
ATOM 2991 C CA . PRO B 1 69 ? -17.797 -35.188 -7.398 1 97.38 69 PRO B CA 1
ATOM 2992 C C . PRO B 1 69 ? -17.047 -34.344 -8.43 1 97.38 69 PRO B C 1
ATOM 2994 O O . PRO B 1 69 ? -17.625 -33.938 -9.438 1 97.38 69 PRO B O 1
ATOM 2997 N N . TYR B 1 70 ? -15.844 -34.031 -8.156 1 97.81 70 TYR B N 1
ATOM 2998 C CA . TYR B 1 70 ? -15.055 -33.281 -9.133 1 97.81 70 TYR B CA 1
ATOM 2999 C C . TYR B 1 70 ? -13.625 -33.781 -9.188 1 97.81 70 TYR B C 1
ATOM 3001 O O . TYR B 1 70 ? -13.219 -34.594 -8.359 1 97.81 70 TYR B O 1
ATOM 3009 N N . THR B 1 71 ? -12.867 -33.438 -10.211 1 98.5 71 THR B N 1
ATOM 3010 C CA . THR B 1 71 ? -11.445 -33.719 -10.375 1 98.5 71 THR B CA 1
ATOM 3011 C C . THR B 1 71 ? -10.633 -32.438 -10.133 1 98.5 71 THR B C 1
ATOM 3013 O O . THR B 1 71 ? -10.891 -31.406 -10.75 1 98.5 71 THR B O 1
ATOM 3016 N N . PRO B 1 72 ? -9.625 -32.469 -9.203 1 98.12 72 PRO B N 1
ATOM 3017 C CA . PRO B 1 72 ? -8.789 -31.297 -8.945 1 98.12 72 PRO B CA 1
ATOM 3018 C C . PRO B 1 72 ? -7.734 -31.078 -10.031 1 98.12 72 PRO B C 1
ATOM 3020 O O . PRO B 1 72 ? -7.562 -31.922 -10.914 1 98.12 72 PRO B O 1
ATOM 3023 N N . GLY B 1 73 ? -7.059 -29.938 -9.906 1 97.62 73 GLY B N 1
ATOM 3024 C CA . GLY B 1 73 ? -5.926 -29.609 -10.758 1 97.62 73 GLY B CA 1
ATOM 3025 C C . GLY B 1 73 ? -6.203 -28.469 -11.711 1 97.62 73 GLY B C 1
ATOM 3026 O O . GLY B 1 73 ? -7.047 -28.578 -12.602 1 97.62 73 GLY B O 1
ATOM 3027 N N . LYS B 1 74 ? -5.387 -27.422 -11.641 1 96.56 74 LYS B N 1
ATOM 3028 C CA . LYS B 1 74 ? -5.633 -26.219 -12.445 1 96.56 74 LYS B CA 1
ATOM 3029 C C . LYS B 1 74 ? -4.559 -26.047 -13.516 1 96.56 74 LYS B C 1
ATOM 3031 O O . LYS B 1 74 ? -4.793 -25.391 -14.531 1 96.56 74 LYS B O 1
ATOM 3036 N N . ASP B 1 75 ? -3.385 -26.609 -13.289 1 98.12 75 ASP B N 1
ATOM 3037 C CA . ASP B 1 75 ? -2.266 -26.5 -14.219 1 98.12 75 ASP B CA 1
ATOM 3038 C C . ASP B 1 75 ? -2.029 -27.828 -14.945 1 98.12 75 ASP B C 1
ATOM 3040 O O . ASP B 1 75 ? -1.854 -28.875 -14.297 1 98.12 75 ASP B O 1
ATOM 3044 N N . VAL B 1 76 ? -1.962 -27.719 -16.25 1 98.69 76 VAL B N 1
ATOM 3045 C CA . VAL B 1 76 ? -1.689 -28.938 -16.984 1 98.69 76 VAL B CA 1
ATOM 3046 C C . VAL B 1 76 ? -0.81 -28.641 -18.203 1 98.69 76 VAL B C 1
ATOM 3048 O O . VAL B 1 76 ? -0.733 -27.484 -18.641 1 98.69 76 VAL B O 1
ATOM 3051 N N . ALA B 1 77 ? -0.087 -29.609 -18.625 1 98.88 77 ALA B N 1
ATOM 3052 C CA . ALA B 1 77 ? 0.565 -29.656 -19.938 1 98.88 77 ALA B CA 1
ATOM 3053 C C . ALA B 1 77 ? 0.324 -30.984 -20.641 1 98.88 77 ALA B C 1
ATOM 3055 O O . ALA B 1 77 ? 0.298 -32.031 -19.984 1 98.88 77 ALA B O 1
ATOM 3056 N N . GLY B 1 78 ? 0.105 -30.891 -21.891 1 98.81 78 GLY B N 1
ATOM 3057 C CA . GLY B 1 78 ? -0.177 -32.094 -22.656 1 98.81 78 GLY B CA 1
ATOM 3058 C C . GLY B 1 78 ? -0.345 -31.812 -24.141 1 98.81 78 GLY B C 1
ATOM 3059 O O . GLY B 1 78 ? 0.318 -30.938 -24.703 1 98.81 78 GLY B O 1
ATOM 3060 N N . VAL B 1 79 ? -1.155 -32.719 -24.719 1 98.69 79 VAL B N 1
ATOM 3061 C CA . VAL B 1 79 ? -1.354 -32.625 -26.172 1 98.69 79 VAL B CA 1
ATOM 3062 C C . VAL B 1 79 ? -2.84 -32.469 -26.484 1 98.69 79 VAL B C 1
ATOM 3064 O O . VAL B 1 79 ? -3.684 -33.156 -25.875 1 98.69 79 VAL B O 1
ATOM 3067 N N . VAL B 1 80 ? -3.107 -31.578 -27.391 1 98.69 80 VAL B N 1
ATOM 3068 C CA . VAL B 1 80 ? -4.496 -31.406 -27.812 1 98.69 80 VAL B CA 1
ATOM 3069 C C . VAL B 1 80 ? -4.977 -32.688 -28.516 1 98.69 80 VAL B C 1
ATOM 3071 O O . VAL B 1 80 ? -4.352 -33.125 -29.469 1 98.69 80 VAL B O 1
ATOM 3074 N N . GLU B 1 81 ? -6.074 -33.188 -28.031 1 98 81 GLU B N 1
ATOM 3075 C CA . GLU B 1 81 ? -6.648 -34.406 -28.594 1 98 81 GLU B CA 1
ATOM 3076 C C . GLU B 1 81 ? -7.871 -34.094 -29.453 1 98 81 GLU B C 1
ATOM 3078 O O . GLU B 1 81 ? -8.102 -34.75 -30.484 1 98 81 GLU B O 1
ATOM 3083 N N . GLU B 1 82 ? -8.703 -33.188 -29.031 1 97.44 82 GLU B N 1
ATOM 3084 C CA . GLU B 1 82 ? -9.906 -32.719 -29.703 1 97.44 82 GLU B CA 1
ATOM 3085 C C . GLU B 1 82 ? -10.148 -31.219 -29.438 1 97.44 82 GLU B C 1
ATOM 3087 O O . GLU B 1 82 ? -9.656 -30.672 -28.453 1 97.44 82 GLU B O 1
ATOM 3092 N N . MET B 1 83 ? -10.891 -30.578 -30.391 1 96.75 83 MET B N 1
ATOM 3093 C CA . MET B 1 83 ? -11.242 -29.172 -30.203 1 96.75 83 MET B CA 1
ATOM 3094 C C . MET B 1 83 ? -12.719 -28.938 -30.469 1 96.75 83 MET B C 1
ATOM 3096 O O . MET B 1 83 ? -13.32 -29.609 -31.312 1 96.75 83 MET B O 1
ATOM 3100 N N . GLY B 1 84 ? -13.18 -28.016 -29.75 1 97.19 84 GLY B N 1
ATOM 3101 C CA . GLY B 1 84 ? -14.516 -27.547 -30.078 1 97.19 84 GLY B CA 1
ATOM 3102 C C . GLY B 1 84 ? -14.586 -26.844 -31.422 1 97.19 84 GLY B C 1
ATOM 3103 O O . GLY B 1 84 ? -13.562 -26.422 -31.969 1 97.19 84 GLY B O 1
ATOM 3104 N N . SER B 1 85 ? -15.82 -26.625 -31.875 1 97.5 85 SER B N 1
ATOM 3105 C CA . SER B 1 85 ? -16.062 -26.156 -33.25 1 97.5 85 SER B CA 1
ATOM 3106 C C . SER B 1 85 ? -15.625 -24.719 -33.406 1 97.5 85 SER B C 1
ATOM 3108 O O . SER B 1 85 ? -15.367 -24.266 -34.531 1 97.5 85 SER B O 1
ATOM 3110 N N . LYS B 1 86 ? -15.492 -23.984 -32.312 1 98 86 LYS B N 1
ATOM 3111 C CA . LYS B 1 86 ? -15.188 -22.562 -32.438 1 98 86 LYS B CA 1
ATOM 3112 C C . LYS B 1 86 ? -13.703 -22.297 -32.188 1 98 86 LYS B C 1
ATOM 3114 O O . LYS B 1 86 ? -13.25 -21.156 -32.281 1 98 86 LYS B O 1
ATOM 3119 N N . VAL B 1 87 ? -13.008 -23.328 -31.859 1 97.88 87 VAL B N 1
ATOM 3120 C CA . VAL B 1 87 ? -11.578 -23.172 -31.609 1 97.88 87 VAL B CA 1
ATOM 3121 C C . VAL B 1 87 ? -10.828 -23.109 -32.938 1 97.88 87 VAL B C 1
ATOM 3123 O O . VAL B 1 87 ? -10.914 -24.031 -33.75 1 97.88 87 VAL B O 1
ATOM 3126 N N . LYS B 1 88 ? -10.016 -22.016 -33.156 1 95.62 88 LYS B N 1
ATOM 3127 C CA . LYS B 1 88 ? -9.367 -21.812 -34.469 1 95.62 88 LYS B CA 1
ATOM 3128 C C . LYS B 1 88 ? -7.855 -21.734 -34.312 1 95.62 88 LYS B C 1
ATOM 3130 O O . LYS B 1 88 ? -7.117 -21.953 -35.281 1 95.62 88 LYS B O 1
ATOM 3135 N N . HIS B 1 89 ? -7.359 -21.438 -33.188 1 95.88 89 HIS B N 1
ATOM 3136 C CA . HIS B 1 89 ? -5.941 -21.125 -33.031 1 95.88 89 HIS B CA 1
ATOM 3137 C C . HIS B 1 89 ? -5.148 -22.328 -32.562 1 95.88 89 HIS B C 1
ATOM 3139 O O . HIS B 1 89 ? -3.938 -22.234 -32.344 1 95.88 89 HIS B O 1
ATOM 3145 N N . LEU B 1 90 ? -5.777 -23.469 -32.281 1 98.12 90 LEU B N 1
ATOM 3146 C CA . LEU B 1 90 ? -5.152 -24.719 -31.875 1 98.12 90 LEU B CA 1
ATOM 3147 C C . LEU B 1 90 ? -5.566 -25.875 -32.781 1 98.12 90 LEU B C 1
ATOM 3149 O O . LEU B 1 90 ? -6.609 -25.797 -33.438 1 98.12 90 LEU B O 1
ATOM 3153 N N . LYS B 1 91 ? -4.793 -26.938 -32.812 1 97.56 91 LYS B N 1
ATOM 3154 C CA . LYS B 1 91 ? -5.133 -28.125 -33.594 1 97.56 91 LYS B CA 1
ATOM 3155 C C . LYS B 1 91 ? -4.707 -29.391 -32.844 1 97.56 91 LYS B C 1
ATOM 3157 O O . LYS B 1 91 ? -3.879 -29.328 -31.922 1 97.56 91 LYS B O 1
ATOM 3162 N N . LYS B 1 92 ? -5.305 -30.5 -33.281 1 97.56 92 LYS B N 1
ATOM 3163 C CA . LYS B 1 92 ? -4.922 -31.781 -32.719 1 97.56 92 LYS B CA 1
ATOM 3164 C C . LYS B 1 92 ? -3.418 -32.031 -32.844 1 97.56 92 LYS B C 1
ATOM 3166 O O . LYS B 1 92 ? -2.83 -31.75 -33.906 1 97.56 92 LYS B O 1
ATOM 3171 N N . GLY B 1 93 ? -2.787 -32.438 -31.75 1 98.25 93 GLY B N 1
ATOM 3172 C CA . GLY B 1 93 ? -1.361 -32.719 -31.781 1 98.25 93 GLY B CA 1
ATOM 3173 C C . GLY B 1 93 ? -0.516 -31.609 -31.203 1 98.25 93 GLY B C 1
ATOM 3174 O O . GLY B 1 93 ? 0.66 -31.812 -30.891 1 98.25 93 GLY B O 1
ATOM 3175 N N . ASP B 1 94 ? -1.077 -30.438 -31.062 1 98.56 94 ASP B N 1
ATOM 3176 C CA . ASP B 1 94 ? -0.343 -29.312 -30.469 1 98.56 94 ASP B CA 1
ATOM 3177 C C . ASP B 1 94 ? 0.076 -29.625 -29.031 1 98.56 94 ASP B C 1
ATOM 3179 O O . ASP B 1 94 ? -0.717 -30.141 -28.25 1 98.56 94 ASP B O 1
ATOM 3183 N N . ARG B 1 95 ? 1.344 -29.344 -28.656 1 98.75 95 ARG B N 1
ATOM 3184 C CA . ARG B 1 95 ? 1.775 -29.312 -27.25 1 98.75 95 ARG B CA 1
ATOM 3185 C C . ARG B 1 95 ? 1.278 -28.047 -26.562 1 98.75 95 ARG B C 1
ATOM 3187 O O . ARG B 1 95 ? 1.513 -26.938 -27.047 1 98.75 95 ARG B O 1
ATOM 3194 N N . VAL B 1 96 ? 0.605 -28.188 -25.453 1 98.88 96 VAL B N 1
ATOM 3195 C CA . VAL B 1 96 ? -0.002 -27.016 -24.844 1 98.88 96 VAL B CA 1
ATOM 3196 C C . VAL B 1 96 ? 0.2 -27.062 -23.328 1 98.88 96 VAL B C 1
ATOM 3198 O O . VAL B 1 96 ? 0.545 -28.109 -22.766 1 98.88 96 VAL B O 1
ATOM 3201 N N . TYR B 1 97 ? 0.148 -25.984 -22.688 1 98.75 97 TYR B N 1
ATOM 3202 C CA . TYR B 1 97 ? -0.092 -25.828 -21.266 1 98.75 97 TYR B CA 1
ATOM 3203 C C . TYR B 1 97 ? -1.319 -24.969 -21 1 98.75 97 TYR B C 1
ATOM 3205 O O . TYR B 1 97 ? -1.69 -24.141 -21.844 1 98.75 97 TYR B O 1
ATOM 3213 N N . SER B 1 98 ? -1.96 -25.203 -19.859 1 98.38 98 SER B N 1
ATOM 3214 C CA . SER B 1 98 ? -3.176 -24.453 -19.547 1 98.38 98 SER B CA 1
ATOM 3215 C C . SER B 1 98 ? -3.365 -24.297 -18.047 1 98.38 98 SER B C 1
ATOM 3217 O O . SER B 1 98 ? -3.074 -25.219 -17.281 1 98.38 98 SER B O 1
ATOM 3219 N N . MET B 1 99 ? -3.848 -23.125 -17.656 1 95.88 99 MET B N 1
ATOM 3220 C CA . MET B 1 99 ? -4.32 -22.922 -16.281 1 95.88 99 MET B CA 1
ATOM 3221 C C . MET B 1 99 ? -5.828 -22.719 -16.266 1 95.88 99 MET B C 1
ATOM 3223 O O . MET B 1 99 ? -6.395 -22.375 -15.219 1 95.88 99 MET B O 1
ATOM 3227 N N . ALA B 1 100 ? -6.523 -22.844 -17.406 1 95.38 100 ALA B N 1
ATOM 3228 C CA . ALA B 1 100 ? -7.965 -22.641 -17.547 1 95.38 100 ALA B CA 1
ATOM 3229 C C . ALA B 1 100 ? -8.695 -23.984 -17.625 1 95.38 100 ALA B C 1
ATOM 3231 O O . ALA B 1 100 ? -9.633 -24.141 -18.406 1 95.38 100 ALA B O 1
ATOM 3232 N N . VAL B 1 101 ? -8.266 -24.891 -16.875 1 96.94 101 VAL B N 1
ATOM 3233 C CA . VAL B 1 101 ? -8.797 -26.25 -16.875 1 96.94 101 VAL B CA 1
ATOM 3234 C C . VAL B 1 101 ? -10.203 -26.25 -16.281 1 96.94 101 VAL B C 1
ATOM 3236 O O . VAL B 1 101 ? -10.43 -25.719 -15.203 1 96.94 101 VAL B O 1
ATOM 3239 N N . ALA B 1 102 ? -11.109 -26.844 -17.016 1 96.88 102 ALA B N 1
ATOM 3240 C CA . ALA B 1 102 ? -12.508 -26.828 -16.594 1 96.88 102 ALA B CA 1
ATOM 3241 C C . ALA B 1 102 ? -12.883 -28.125 -15.883 1 96.88 102 ALA B C 1
ATOM 3243 O O . ALA B 1 102 ? -13.625 -28.109 -14.906 1 96.88 102 ALA B O 1
ATOM 3244 N N . SER B 1 103 ? -12.352 -29.266 -16.328 1 97.56 103 SER B N 1
ATOM 3245 C CA . SER B 1 103 ? -12.797 -30.562 -15.82 1 97.56 103 SER B CA 1
ATOM 3246 C C . SER B 1 103 ? -11.789 -31.141 -14.828 1 97.56 103 SER B C 1
ATOM 3248 O O . SER B 1 103 ? -11.977 -32.25 -14.328 1 97.56 103 SER B O 1
ATOM 3250 N N . GLY B 1 104 ? -10.719 -30.422 -14.531 1 97.94 104 GLY B N 1
ATOM 3251 C CA . GLY B 1 104 ? -9.703 -30.875 -13.602 1 97.94 104 GLY B CA 1
ATOM 3252 C C . GLY B 1 104 ? -8.531 -31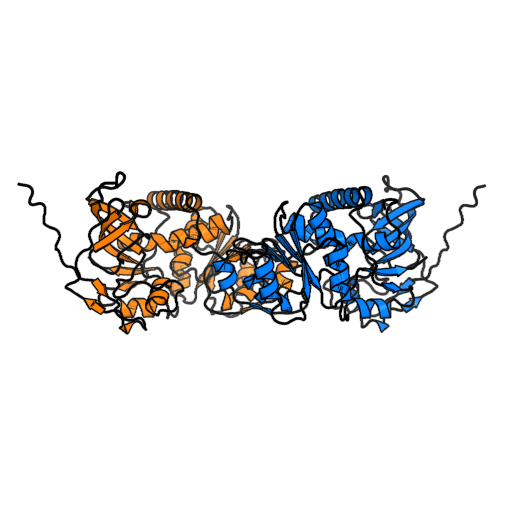.562 -14.281 1 97.94 104 GLY B C 1
ATOM 3253 O O . GLY B 1 104 ? -8.719 -32.344 -15.219 1 97.94 104 GLY B O 1
ATOM 3254 N N . GLY B 1 105 ? -7.379 -31.297 -13.805 1 98.31 105 GLY B N 1
ATOM 3255 C CA . GLY B 1 105 ? -6.168 -31.703 -14.5 1 98.31 105 GLY B CA 1
ATOM 3256 C C . GLY B 1 105 ? -5.574 -33 -13.953 1 98.31 105 GLY B C 1
ATOM 3257 O O . GLY B 1 105 ? -4.699 -33.594 -14.578 1 98.31 105 GLY B O 1
ATOM 3258 N N . TYR B 1 106 ? -6.023 -33.438 -12.734 1 98.69 106 TYR B N 1
ATOM 3259 C CA . TYR B 1 106 ? -5.543 -34.688 -12.188 1 98.69 106 TYR B CA 1
ATOM 3260 C C . TYR B 1 106 ? -6.23 -35.875 -12.875 1 98.69 106 TYR B C 1
ATOM 3262 O O . TYR B 1 106 ? -6.887 -36.688 -12.211 1 98.69 106 TYR B O 1
ATOM 3270 N N . ALA B 1 107 ? -6.086 -36 -14.141 1 98.69 107 ALA B N 1
ATOM 3271 C CA . ALA B 1 107 ? -6.758 -36.969 -14.992 1 98.69 107 ALA B CA 1
ATOM 3272 C C . ALA B 1 107 ? -5.984 -37.188 -16.281 1 98.69 107 ALA B C 1
ATOM 3274 O O . ALA B 1 107 ? -5.148 -36.375 -16.672 1 98.69 107 ALA B O 1
ATOM 3275 N N . GLU B 1 108 ? -6.281 -38.281 -16.953 1 98.56 108 GLU B N 1
ATOM 3276 C CA . GLU B 1 108 ? -5.598 -38.594 -18.219 1 98.56 108 GLU B CA 1
ATOM 3277 C C . GLU B 1 108 ? -6.016 -37.625 -19.312 1 98.56 108 GLU B C 1
ATOM 3279 O O . GLU B 1 108 ? -5.246 -37.375 -20.25 1 98.56 108 GLU B O 1
ATOM 3284 N N . TYR B 1 109 ? -7.25 -37.156 -19.234 1 98.5 109 TYR B N 1
ATOM 3285 C CA . TYR B 1 109 ? -7.773 -36.125 -20.141 1 98.5 109 TYR B CA 1
ATOM 3286 C C . TYR B 1 109 ? -8.5 -35.031 -19.375 1 98.5 109 TYR B C 1
ATOM 3288 O O . TYR B 1 109 ? -9.102 -35.312 -18.328 1 98.5 109 TYR B O 1
ATOM 3296 N N . CYS B 1 110 ? -8.461 -33.875 -19.891 1 98.56 110 CYS B N 1
ATOM 3297 C CA . CYS B 1 110 ? -9.234 -32.781 -19.312 1 98.56 110 CYS B CA 1
ATOM 3298 C C . CYS B 1 110 ? -9.672 -31.797 -20.391 1 98.56 110 CYS B C 1
ATOM 3300 O O . CYS B 1 110 ? -9.102 -31.781 -21.484 1 98.56 110 CYS B O 1
ATOM 3302 N N . THR B 1 111 ? -10.719 -31.078 -20.125 1 98.69 111 THR B N 1
ATOM 3303 C CA . THR B 1 111 ? -11.125 -29.984 -20.984 1 98.69 111 THR B CA 1
ATOM 3304 C C . THR B 1 111 ? -10.633 -28.641 -20.438 1 98.69 111 THR B C 1
ATOM 3306 O O . THR B 1 111 ? -10.516 -28.469 -19.219 1 98.69 111 THR B O 1
ATOM 3309 N N . SER B 1 112 ? -10.312 -27.797 -21.344 1 98.56 112 SER B N 1
ATOM 3310 C CA . SER B 1 112 ? -9.836 -26.453 -21 1 98.56 112 SER B CA 1
ATOM 3311 C C . SER B 1 112 ? -10.359 -25.406 -21.984 1 98.56 112 SER B C 1
ATOM 3313 O O . SER B 1 112 ? -10.516 -25.703 -23.172 1 98.56 112 SER B O 1
ATOM 3315 N N . ALA B 1 113 ? -10.641 -24.25 -21.438 1 98 113 ALA B N 1
ATOM 3316 C CA . ALA B 1 113 ? -10.984 -23.156 -22.328 1 98 113 ALA B CA 1
ATOM 3317 C C . ALA B 1 113 ? -9.852 -22.891 -23.328 1 98 113 ALA B C 1
ATOM 3319 O O . ALA B 1 113 ? -8.688 -22.828 -22.938 1 98 113 ALA B O 1
ATOM 3320 N N . SER B 1 114 ? -10.234 -22.688 -24.578 1 97.12 114 SER B N 1
ATOM 3321 C CA . SER B 1 114 ? -9.219 -22.5 -25.609 1 97.12 114 SER B CA 1
ATOM 3322 C C . SER B 1 114 ? -8.461 -21.188 -25.406 1 97.12 114 SER B C 1
ATOM 3324 O O . SER B 1 114 ? -7.27 -21.109 -25.719 1 97.12 114 SER B O 1
ATOM 3326 N N . THR B 1 115 ? -9.094 -20.188 -24.828 1 94.31 115 THR B N 1
ATOM 3327 C CA . THR B 1 115 ? -8.484 -18.875 -24.609 1 94.31 115 THR B CA 1
ATOM 3328 C C . THR B 1 115 ? -7.387 -18.953 -23.562 1 94.31 115 THR B C 1
ATOM 3330 O O . THR B 1 115 ? -6.449 -18.141 -23.562 1 94.31 115 THR B O 1
ATOM 3333 N N . GLY B 1 116 ? -7.484 -19.906 -22.688 1 95.62 116 GLY B N 1
ATOM 3334 C CA . GLY B 1 116 ? -6.504 -20.062 -21.625 1 95.62 116 GLY B CA 1
ATOM 3335 C C . GLY B 1 116 ? -5.52 -21.188 -21.875 1 95.62 116 GLY B C 1
ATOM 3336 O O . GLY B 1 116 ? -4.707 -21.516 -21.016 1 95.62 116 GLY B O 1
ATOM 3337 N N . THR B 1 117 ? -5.629 -21.766 -23 1 98.19 117 THR B N 1
ATOM 3338 C CA . THR B 1 117 ? -4.723 -22.828 -23.422 1 98.19 117 THR B CA 1
ATOM 3339 C C . THR B 1 117 ? -3.709 -22.297 -24.438 1 98.19 117 THR B C 1
ATOM 3341 O O . THR B 1 117 ? -4.086 -21.719 -25.469 1 98.19 117 THR B O 1
ATOM 3344 N N . LYS B 1 118 ? -2.422 -22.438 -24.141 1 98.44 118 LYS B N 1
ATOM 3345 C CA . LYS B 1 118 ? -1.356 -21.859 -24.953 1 98.44 118 LYS B CA 1
ATOM 3346 C C . LYS B 1 118 ? -0.393 -22.938 -25.438 1 98.44 118 LYS B C 1
ATOM 3348 O O . LYS B 1 118 ? -0.242 -23.984 -24.812 1 98.44 118 LYS B O 1
ATOM 3353 N N . LEU B 1 119 ? 0.247 -22.594 -26.516 1 98.44 119 LEU B N 1
ATOM 3354 C CA . LEU B 1 119 ? 1.246 -23.516 -27.047 1 98.44 119 LEU B CA 1
ATOM 3355 C C . LEU B 1 119 ? 2.441 -23.625 -26.109 1 98.44 119 LEU B C 1
ATOM 3357 O O . LEU B 1 119 ? 2.889 -22.625 -25.531 1 98.44 119 LEU B O 1
ATOM 3361 N N . LEU B 1 120 ? 2.877 -24.781 -25.922 1 98.69 120 LEU B N 1
ATOM 3362 C CA . LEU B 1 120 ? 4.082 -25.062 -25.156 1 98.69 120 LEU B CA 1
ATOM 3363 C C . LEU B 1 120 ? 5.301 -25.156 -26.062 1 98.69 120 LEU B C 1
ATOM 3365 O O . LEU B 1 120 ? 5.363 -26.016 -26.953 1 98.69 120 LEU B O 1
ATOM 3369 N N . HIS B 1 121 ? 6.23 -24.266 -25.875 1 98 121 HIS B N 1
ATOM 3370 C CA . HIS B 1 121 ? 7.43 -24.234 -26.703 1 98 121 HIS B CA 1
ATOM 3371 C C . HIS B 1 121 ? 8.227 -25.531 -26.578 1 98 121 HIS B C 1
ATOM 3373 O O . HIS B 1 121 ? 8.25 -26.141 -25.516 1 98 121 HIS B O 1
ATOM 3379 N N . SER B 1 122 ? 8.961 -25.922 -27.562 1 97.5 122 SER B N 1
ATOM 3380 C CA . SER B 1 122 ? 9.688 -27.188 -27.641 1 97.5 122 SER B CA 1
ATOM 3381 C C . SER B 1 122 ? 10.836 -27.219 -26.641 1 97.5 122 SER B C 1
ATOM 3383 O O . SER B 1 122 ? 11.359 -28.297 -26.328 1 97.5 122 SER B O 1
ATOM 3385 N N . ASN B 1 123 ? 11.195 -26.062 -26.109 1 96.69 123 ASN B N 1
ATOM 3386 C CA . ASN B 1 123 ? 12.297 -25.953 -25.141 1 96.69 123 ASN B CA 1
ATOM 3387 C C . ASN B 1 123 ? 11.891 -26.516 -23.781 1 96.69 123 ASN B C 1
ATOM 3389 O O . ASN B 1 123 ? 12.742 -26.719 -22.906 1 96.69 123 ASN B O 1
ATOM 3393 N N . LEU B 1 124 ? 10.617 -26.812 -23.625 1 98.5 124 LEU B N 1
ATOM 3394 C CA . LEU B 1 124 ? 10.141 -27.266 -22.328 1 98.5 124 LEU B CA 1
ATOM 3395 C C . LEU B 1 124 ? 9.562 -28.672 -22.422 1 98.5 124 LEU B C 1
ATOM 3397 O O . LEU B 1 124 ? 8.883 -29 -23.391 1 98.5 124 LEU B O 1
ATOM 3401 N N . THR B 1 125 ? 9.883 -29.484 -21.406 1 98.44 125 THR B N 1
ATOM 3402 C CA . THR B 1 125 ? 9.18 -30.75 -21.234 1 98.44 125 THR B CA 1
ATOM 3403 C C . THR B 1 125 ? 7.742 -30.516 -20.781 1 98.44 125 THR B C 1
ATOM 3405 O O . THR B 1 125 ? 7.379 -29.406 -20.406 1 98.44 125 THR B O 1
ATOM 3408 N N . PHE B 1 126 ? 6.926 -31.5 -20.859 1 98.69 126 PHE B N 1
ATOM 3409 C CA . PHE B 1 126 ? 5.562 -31.391 -20.359 1 98.69 126 PHE B CA 1
ATOM 3410 C C . PHE B 1 126 ? 5.559 -31.125 -18.859 1 98.69 126 PHE B C 1
ATOM 3412 O O . PHE B 1 126 ? 4.719 -30.375 -18.359 1 98.69 126 PHE B O 1
ATOM 3419 N N . GLU B 1 127 ? 6.496 -31.797 -18.125 1 98.31 127 GLU B N 1
ATOM 3420 C CA . GLU B 1 127 ? 6.613 -31.547 -16.688 1 98.31 127 GLU B CA 1
ATOM 3421 C C . GLU B 1 127 ? 6.91 -30.078 -16.406 1 98.31 127 GLU B C 1
ATOM 3423 O O . GLU B 1 127 ? 6.27 -29.453 -15.555 1 98.31 127 GLU B O 1
ATOM 3428 N N . GLU B 1 128 ? 7.848 -29.5 -17.109 1 98.5 128 GLU B N 1
ATOM 3429 C CA . GLU B 1 128 ? 8.141 -28.078 -16.984 1 98.5 128 GLU B CA 1
ATOM 3430 C C . GLU B 1 128 ? 6.938 -27.234 -17.406 1 98.5 128 GLU B C 1
ATOM 3432 O O . GLU B 1 128 ? 6.625 -26.219 -16.766 1 98.5 128 GLU B O 1
ATOM 3437 N N . GLY B 1 129 ? 6.262 -27.641 -18.453 1 98.69 129 GLY B N 1
ATOM 3438 C CA . GLY B 1 129 ? 5.086 -26.938 -18.938 1 98.69 129 GLY B CA 1
ATOM 3439 C C . GLY B 1 129 ? 3.982 -26.844 -17.906 1 98.69 129 GLY B C 1
ATOM 3440 O O . GLY B 1 129 ? 3.312 -25.812 -17.781 1 98.69 129 GLY B O 1
ATOM 3441 N N . ALA B 1 130 ? 3.797 -27.922 -17.125 1 98.5 130 ALA B N 1
ATOM 3442 C CA . ALA B 1 130 ? 2.781 -27.953 -16.078 1 98.5 130 ALA B CA 1
ATOM 3443 C C . ALA B 1 130 ? 3.143 -27.016 -14.938 1 98.5 130 ALA B C 1
ATOM 3445 O O . ALA B 1 130 ? 2.32 -26.75 -14.055 1 98.5 130 ALA B O 1
ATOM 3446 N N . GLY B 1 131 ? 4.34 -26.531 -15.008 1 98.06 131 GLY B N 1
ATOM 3447 C CA . GLY B 1 131 ? 4.801 -25.609 -13.984 1 98.06 131 GLY B CA 1
ATOM 3448 C C . GLY B 1 131 ? 4.77 -24.156 -14.438 1 98.06 131 GLY B C 1
ATOM 3449 O O . GLY B 1 131 ? 5.176 -23.266 -13.688 1 98.06 131 GLY B O 1
ATOM 3450 N N . VAL B 1 132 ? 4.262 -23.859 -15.594 1 98.56 132 VAL B N 1
ATOM 3451 C CA . VAL B 1 132 ? 4.332 -22.516 -16.156 1 98.56 132 VAL B CA 1
ATOM 3452 C C . VAL B 1 132 ? 3.102 -21.703 -15.734 1 98.56 132 VAL B C 1
ATOM 3454 O O . VAL B 1 132 ? 3.229 -20.594 -15.211 1 98.56 132 VAL B O 1
ATOM 3457 N N . GLY B 1 133 ? 1.872 -22.203 -15.883 1 97.62 133 GLY B N 1
ATOM 3458 C CA . GLY B 1 133 ? 0.624 -21.484 -15.711 1 97.62 133 GLY B CA 1
ATOM 3459 C C . GLY B 1 133 ? 0.589 -20.641 -14.453 1 97.62 133 GLY B C 1
ATOM 3460 O O . GLY B 1 133 ? 1.147 -19.547 -14.414 1 97.62 133 GLY B O 1
ATOM 3461 N N . ILE B 1 134 ? 0.115 -21.094 -13.445 1 97.62 134 ILE B N 1
ATOM 3462 C CA . ILE B 1 134 ? -0.184 -20.328 -12.242 1 97.62 134 ILE B CA 1
ATOM 3463 C C . ILE B 1 134 ? 1.104 -19.75 -11.672 1 97.62 134 ILE B C 1
ATOM 3465 O O . ILE B 1 134 ? 1.169 -18.547 -11.383 1 97.62 134 ILE B O 1
ATOM 3469 N N . PRO B 1 135 ? 2.213 -20.469 -11.609 1 98.25 135 PRO B N 1
ATOM 3470 C CA . PRO B 1 135 ? 3.4 -19.891 -10.969 1 98.25 135 PRO B CA 1
ATOM 3471 C C . PRO B 1 135 ? 3.961 -18.688 -11.734 1 98.25 135 PRO B C 1
ATOM 3473 O O . PRO B 1 135 ? 4.164 -17.625 -11.156 1 98.25 135 PRO B O 1
ATOM 3476 N N . TYR B 1 136 ? 4.133 -18.797 -13.039 1 98.75 136 TYR B N 1
ATOM 3477 C CA . TYR B 1 136 ? 4.77 -17.719 -13.797 1 98.75 136 TYR B CA 1
ATOM 3478 C C . TYR B 1 136 ? 3.805 -16.562 -14.008 1 98.75 136 TYR B C 1
ATOM 3480 O O . TYR B 1 136 ? 4.219 -15.398 -14.047 1 98.75 136 TYR B O 1
ATOM 3488 N N . TYR B 1 137 ? 2.533 -16.906 -14.148 1 98.62 137 TYR B N 1
ATOM 3489 C CA . TYR B 1 137 ? 1.534 -15.852 -14.297 1 98.62 137 TYR B CA 1
ATOM 3490 C C . TYR B 1 137 ? 1.408 -15.039 -13.008 1 98.62 137 TYR B C 1
ATOM 3492 O O . TYR B 1 137 ? 1.368 -13.812 -13.047 1 98.62 137 TYR B O 1
ATOM 3500 N N . THR B 1 138 ? 1.397 -15.75 -11.914 1 98.5 138 THR B N 1
ATOM 3501 C CA . THR B 1 138 ? 1.371 -15.094 -10.617 1 98.5 138 THR B CA 1
ATOM 3502 C C . THR B 1 138 ? 2.621 -14.242 -10.414 1 98.5 138 THR B C 1
ATOM 3504 O O . THR B 1 138 ? 2.527 -13.078 -10.016 1 98.5 138 THR B O 1
ATOM 3507 N N . ALA B 1 139 ? 3.738 -14.773 -10.727 1 98.88 139 ALA B N 1
ATOM 3508 C CA . ALA B 1 139 ? 5.016 -14.094 -10.531 1 98.88 139 ALA B CA 1
ATOM 3509 C C . ALA B 1 139 ? 5.102 -12.836 -11.383 1 98.88 139 ALA B C 1
ATOM 3511 O O . ALA B 1 139 ? 5.5 -11.773 -10.898 1 98.88 139 ALA B O 1
ATOM 3512 N N . TYR B 1 140 ? 4.75 -12.969 -12.664 1 98.88 140 TYR B N 1
ATOM 3513 C CA . TYR B 1 140 ? 4.816 -11.828 -13.57 1 98.88 140 TYR B CA 1
ATOM 3514 C C . TYR B 1 140 ? 3.889 -10.711 -13.102 1 98.88 140 TYR B C 1
ATOM 3516 O O . TYR B 1 140 ? 4.285 -9.539 -13.062 1 98.88 140 TYR B O 1
ATOM 3524 N N . ARG B 1 141 ? 2.676 -11.07 -12.781 1 98.81 141 ARG B N 1
ATOM 3525 C CA . ARG B 1 141 ? 1.711 -10.062 -12.344 1 98.81 141 ARG B CA 1
ATOM 3526 C C . ARG B 1 141 ? 2.186 -9.367 -11.078 1 98.81 141 ARG B C 1
ATOM 3528 O O . ARG B 1 141 ? 2.121 -8.141 -10.977 1 98.81 141 ARG B O 1
ATOM 3535 N N . ALA B 1 142 ? 2.678 -10.141 -10.109 1 98.88 142 ALA B N 1
ATOM 3536 C CA . ALA B 1 142 ? 3.131 -9.602 -8.828 1 98.88 142 ALA B CA 1
ATOM 3537 C C . ALA B 1 142 ? 4.316 -8.656 -9.023 1 98.88 142 ALA B C 1
ATOM 3539 O O . ALA B 1 142 ? 4.316 -7.535 -8.516 1 98.88 142 ALA B O 1
ATOM 3540 N N . LEU B 1 143 ? 5.32 -9.094 -9.781 1 98.88 143 LEU B N 1
ATOM 3541 C CA . LEU B 1 143 ? 6.598 -8.391 -9.883 1 98.88 143 LEU B CA 1
ATOM 3542 C C . LEU B 1 143 ? 6.504 -7.23 -10.867 1 98.88 143 LEU B C 1
ATOM 3544 O O . LEU B 1 143 ? 6.93 -6.113 -10.562 1 98.88 143 LEU B O 1
ATOM 3548 N N . VAL B 1 144 ? 5.902 -7.496 -12.008 1 98.75 144 VAL B N 1
ATOM 3549 C CA . VAL B 1 144 ? 5.996 -6.543 -13.109 1 98.75 144 VAL B CA 1
ATOM 3550 C C . VAL B 1 144 ? 4.77 -5.633 -13.109 1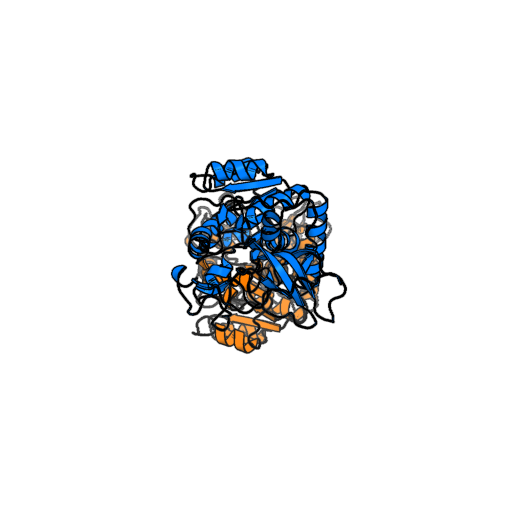 98.75 144 VAL B C 1
ATOM 3552 O O . VAL B 1 144 ? 4.895 -4.41 -13.094 1 98.75 144 VAL B O 1
ATOM 3555 N N . ILE B 1 145 ? 3.586 -6.219 -13.109 1 98.62 145 ILE B N 1
ATOM 3556 C CA . ILE B 1 145 ? 2.381 -5.422 -13.297 1 98.62 145 ILE B CA 1
ATOM 3557 C C . ILE B 1 145 ? 2.041 -4.68 -12.008 1 98.62 145 ILE B C 1
ATOM 3559 O O . ILE B 1 145 ? 1.934 -3.451 -12 1 98.62 145 ILE B O 1
ATOM 3563 N N . ILE B 1 146 ? 1.939 -5.391 -10.891 1 98.5 146 ILE B N 1
ATOM 3564 C CA . ILE B 1 146 ? 1.532 -4.785 -9.625 1 98.5 146 ILE B CA 1
ATOM 3565 C C . ILE B 1 146 ? 2.734 -4.121 -8.961 1 98.5 146 ILE B C 1
ATOM 3567 O O . ILE B 1 146 ? 2.643 -2.986 -8.492 1 98.5 146 ILE B O 1
ATOM 3571 N N . GLY B 1 147 ? 3.885 -4.801 -8.961 1 98.5 147 GLY B N 1
ATOM 3572 C CA . GLY B 1 147 ? 5.09 -4.297 -8.328 1 98.5 147 GLY B CA 1
ATOM 3573 C C . GLY B 1 147 ? 5.766 -3.193 -9.125 1 98.5 147 GLY B C 1
ATOM 3574 O O . GLY B 1 147 ? 6.586 -2.445 -8.586 1 98.5 147 GLY B O 1
ATOM 3575 N N . GLY B 1 148 ? 5.531 -3.166 -10.492 1 98.62 148 GLY B N 1
ATOM 3576 C CA . GLY B 1 148 ? 6.105 -2.131 -11.336 1 98.62 148 GLY B CA 1
ATOM 3577 C C . GLY B 1 148 ? 7.613 -2.225 -11.445 1 98.62 148 GLY B C 1
ATOM 3578 O O . GLY B 1 148 ? 8.305 -1.204 -11.484 1 98.62 148 GLY B O 1
ATOM 3579 N N . ALA B 1 149 ? 8.141 -3.348 -11.445 1 98.62 149 ALA B N 1
ATOM 3580 C CA . ALA B 1 149 ? 9.586 -3.566 -11.43 1 98.62 149 ALA B CA 1
ATOM 3581 C C . ALA B 1 149 ? 10.25 -2.904 -12.633 1 98.62 149 ALA B C 1
ATOM 3583 O O . ALA B 1 149 ? 9.727 -2.955 -13.75 1 98.62 149 ALA B O 1
ATOM 3584 N N . LYS B 1 150 ? 11.352 -2.266 -12.398 1 98.38 150 LYS B N 1
ATOM 3585 C CA . LYS B 1 150 ? 12.188 -1.642 -13.422 1 98.38 150 LYS B CA 1
ATOM 3586 C C . LYS B 1 150 ? 13.609 -2.199 -13.398 1 98.38 150 LYS B C 1
ATOM 3588 O O . LYS B 1 150 ? 14.125 -2.537 -12.328 1 98.38 150 LYS B O 1
ATOM 3593 N N . PRO B 1 151 ? 14.18 -2.295 -14.648 1 98.44 151 PRO B N 1
ATOM 3594 C CA . PRO B 1 151 ? 15.578 -2.727 -14.656 1 98.44 151 PRO B CA 1
ATOM 3595 C C . PRO B 1 151 ? 16.453 -1.924 -13.695 1 98.44 151 PRO B C 1
ATOM 3597 O O . PRO B 1 151 ? 16.281 -0.71 -13.555 1 98.44 151 PRO B O 1
ATOM 3600 N N . GLY B 1 152 ? 17.375 -2.607 -13 1 98.44 152 GLY B N 1
ATOM 3601 C CA . GLY B 1 152 ? 18.297 -1.942 -12.102 1 98.44 152 GLY B CA 1
ATOM 3602 C C . GLY B 1 152 ? 17.828 -1.919 -10.664 1 98.44 152 GLY B C 1
ATOM 3603 O O . GLY B 1 152 ? 18.625 -1.702 -9.75 1 98.44 152 GLY B O 1
ATOM 3604 N N . GLU B 1 153 ? 16.531 -2.129 -10.375 1 98.75 153 GLU B N 1
ATOM 3605 C CA . GLU B 1 153 ? 16.031 -2.189 -9.008 1 98.75 153 GLU B CA 1
ATOM 3606 C C . GLU B 1 153 ? 16.453 -3.48 -8.32 1 98.75 153 GLU B C 1
ATOM 3608 O O . GLU B 1 153 ? 16.75 -4.477 -8.977 1 98.75 153 GLU B O 1
ATOM 3613 N N . THR B 1 154 ? 16.5 -3.42 -6.996 1 98.88 154 THR B N 1
ATOM 3614 C CA . THR B 1 154 ? 16.719 -4.605 -6.18 1 98.88 154 THR B CA 1
ATOM 3615 C C . THR B 1 154 ? 15.398 -5.168 -5.676 1 98.88 154 THR B C 1
ATOM 3617 O O . THR B 1 154 ? 14.562 -4.426 -5.145 1 98.88 154 THR B O 1
ATOM 3620 N N . VAL B 1 155 ? 15.203 -6.445 -5.906 1 98.94 155 VAL B N 1
ATOM 3621 C CA . VAL B 1 155 ? 14 -7.117 -5.438 1 98.94 155 VAL B CA 1
ATOM 3622 C C . VAL B 1 155 ? 14.375 -8.211 -4.438 1 98.94 155 VAL B C 1
ATOM 3624 O O . VAL B 1 155 ? 15.359 -8.922 -4.621 1 98.94 155 VAL B O 1
ATOM 3627 N N . LEU B 1 156 ? 13.656 -8.266 -3.311 1 98.94 156 LEU B N 1
ATOM 3628 C CA . LEU B 1 156 ? 13.703 -9.398 -2.389 1 98.94 156 LEU B CA 1
ATOM 3629 C C . LEU B 1 156 ? 12.516 -10.328 -2.609 1 98.94 156 LEU B C 1
ATOM 3631 O O . LEU B 1 156 ? 11.367 -9.898 -2.559 1 98.94 156 LEU B O 1
ATOM 3635 N N . ILE B 1 157 ? 12.812 -11.555 -2.861 1 98.88 157 ILE B N 1
ATOM 3636 C CA . ILE B 1 157 ? 11.789 -12.578 -3.039 1 98.88 157 ILE B CA 1
ATOM 3637 C C . ILE B 1 157 ? 11.828 -13.547 -1.861 1 98.88 157 ILE B C 1
ATOM 3639 O O . ILE B 1 157 ? 12.758 -14.344 -1.729 1 98.88 157 ILE B O 1
ATOM 3643 N N . HIS B 1 158 ? 10.812 -13.461 -1.036 1 97.81 158 HIS B N 1
ATOM 3644 C CA . HIS B 1 158 ? 10.703 -14.43 0.049 1 97.81 158 HIS B CA 1
ATOM 3645 C C . HIS B 1 158 ? 10.312 -15.812 -0.479 1 97.81 158 HIS B C 1
ATOM 3647 O O . HIS B 1 158 ? 9.523 -15.914 -1.419 1 97.81 158 HIS B O 1
ATOM 3653 N N . GLY B 1 159 ? 10.805 -16.875 0.23 1 96 159 GLY B N 1
ATOM 3654 C CA . GLY B 1 159 ? 10.461 -18.203 -0.242 1 96 159 GLY B CA 1
ATOM 3655 C C . GLY B 1 159 ? 10.805 -18.422 -1.702 1 96 159 GLY B C 1
ATOM 3656 O O . GLY B 1 159 ? 9.992 -18.969 -2.459 1 96 159 GLY B O 1
ATOM 3657 N N . ALA B 1 160 ? 11.938 -18.031 -2.07 1 98.12 160 ALA B N 1
ATOM 3658 C CA . ALA B 1 160 ? 12.312 -17.984 -3.482 1 98.12 160 ALA B CA 1
ATOM 3659 C C . ALA B 1 160 ? 12.445 -19.375 -4.07 1 98.12 160 ALA B C 1
ATOM 3661 O O . ALA B 1 160 ? 12.445 -19.547 -5.293 1 98.12 160 ALA B O 1
ATOM 3662 N N . SER B 1 161 ? 12.555 -20.328 -3.221 1 97.75 161 SER B N 1
ATOM 3663 C CA . SER B 1 161 ? 12.805 -21.688 -3.715 1 97.75 161 SER B CA 1
ATOM 3664 C C . SER B 1 161 ? 11.5 -22.375 -4.09 1 97.75 161 SER B C 1
ATOM 3666 O O . SER B 1 161 ? 11.508 -23.5 -4.621 1 97.75 161 SER B O 1
ATOM 3668 N N . GLY B 1 162 ? 10.375 -21.75 -3.83 1 96.62 162 GLY B N 1
ATOM 3669 C CA . GLY B 1 162 ? 9.094 -22.297 -4.258 1 96.62 162 GLY B CA 1
ATOM 3670 C C . GLY B 1 162 ? 8.797 -22.031 -5.723 1 96.62 162 GLY B C 1
ATOM 3671 O O . GLY B 1 162 ? 9.578 -21.375 -6.414 1 96.62 162 GLY B O 1
ATOM 3672 N N . ALA B 1 163 ? 7.637 -22.516 -6.168 1 97.25 163 ALA B N 1
ATOM 3673 C CA . ALA B 1 163 ? 7.277 -22.438 -7.578 1 97.25 163 ALA B CA 1
ATOM 3674 C C . ALA B 1 163 ? 7.141 -20.984 -8.023 1 97.25 163 ALA B C 1
ATOM 3676 O O . ALA B 1 163 ? 7.781 -20.562 -8.992 1 97.25 163 ALA B O 1
ATOM 3677 N N . VAL B 1 164 ? 6.34 -20.219 -7.312 1 97.94 164 VAL B N 1
ATOM 3678 C CA . VAL B 1 164 ? 6.148 -18.812 -7.656 1 97.94 164 VAL B CA 1
ATOM 3679 C C . VAL B 1 164 ? 7.441 -18.031 -7.398 1 97.94 164 VAL B C 1
ATOM 3681 O O . VAL B 1 164 ? 7.801 -17.141 -8.172 1 97.94 164 VAL B O 1
ATOM 3684 N N . GLY B 1 165 ? 8.133 -18.375 -6.328 1 98.38 165 GLY B N 1
ATOM 3685 C CA . GLY B 1 165 ? 9.398 -17.734 -6.008 1 98.38 165 GLY B CA 1
ATOM 3686 C C . GLY B 1 165 ? 10.43 -17.875 -7.109 1 98.38 165 GLY B C 1
ATOM 3687 O O . GLY B 1 165 ? 11.023 -16.891 -7.539 1 98.38 165 GLY B O 1
ATOM 3688 N N . LEU B 1 166 ? 10.641 -19.078 -7.574 1 98.69 166 LEU B N 1
ATOM 3689 C CA . LEU B 1 166 ? 11.609 -19.328 -8.633 1 98.69 166 LEU B CA 1
ATOM 3690 C C . LEU B 1 166 ? 11.195 -18.641 -9.922 1 98.69 166 LEU B C 1
ATOM 3692 O O . LEU B 1 166 ? 12.047 -18.141 -10.672 1 98.69 166 LEU B O 1
ATOM 3696 N N . ALA B 1 167 ? 9.891 -18.625 -10.172 1 98.75 167 ALA B N 1
ATOM 3697 C CA . ALA B 1 167 ? 9.398 -17.875 -11.328 1 98.75 167 ALA B CA 1
ATOM 3698 C C . ALA B 1 167 ? 9.734 -16.406 -11.203 1 98.75 167 ALA B C 1
ATOM 3700 O O . ALA B 1 167 ? 10.188 -15.781 -12.172 1 98.75 167 ALA B O 1
ATOM 3701 N N . CYS B 1 168 ? 9.57 -15.82 -10.023 1 98.88 168 CYS B N 1
ATOM 3702 C CA . CYS B 1 168 ? 9.93 -14.43 -9.781 1 98.88 168 CYS B CA 1
ATOM 3703 C C . CYS B 1 168 ? 11.414 -14.203 -10.031 1 98.88 168 CYS B C 1
ATOM 3705 O O . CYS B 1 168 ? 11.797 -13.195 -10.633 1 98.88 168 CYS B O 1
ATOM 3707 N N . VAL B 1 169 ? 12.242 -15.133 -9.57 1 98.88 169 VAL B N 1
ATOM 3708 C CA . VAL B 1 169 ? 13.688 -15.016 -9.742 1 98.88 169 VAL B CA 1
ATOM 3709 C C . VAL B 1 169 ? 14.023 -14.945 -11.234 1 98.88 169 VAL B C 1
ATOM 3711 O O . VAL B 1 169 ? 14.742 -14.039 -11.664 1 98.88 169 VAL B O 1
ATOM 3714 N N . GLN B 1 170 ? 13.492 -15.836 -11.984 1 98.75 170 GLN B N 1
ATOM 3715 C CA . GLN B 1 170 ? 13.805 -15.898 -13.414 1 98.75 170 GLN B CA 1
ATOM 3716 C C . GLN B 1 170 ? 13.297 -14.656 -14.141 1 98.75 170 GLN B C 1
ATOM 3718 O O . GLN B 1 170 ? 14 -14.086 -14.977 1 98.75 170 GLN B O 1
ATOM 3723 N N . ILE B 1 171 ? 12.07 -14.234 -13.836 1 98.75 171 ILE B N 1
ATOM 3724 C CA . ILE B 1 171 ? 11.508 -13.039 -14.461 1 98.75 171 ILE B CA 1
ATOM 3725 C C . ILE B 1 171 ? 12.344 -11.82 -14.102 1 98.75 171 ILE B C 1
ATOM 3727 O O . ILE B 1 171 ? 12.688 -11.016 -14.969 1 98.75 171 ILE B O 1
ATOM 3731 N N . ALA B 1 172 ? 12.68 -11.672 -12.812 1 98.88 172 ALA B N 1
ATOM 3732 C CA . ALA B 1 172 ? 13.469 -10.539 -12.352 1 98.88 172 ALA B CA 1
ATOM 3733 C C . ALA B 1 172 ? 14.82 -10.477 -13.062 1 98.88 172 ALA B C 1
ATOM 3735 O O . ALA B 1 172 ? 15.234 -9.414 -13.531 1 98.88 172 ALA B O 1
ATOM 3736 N N . LYS B 1 173 ? 15.445 -11.617 -13.164 1 98.38 173 LYS B N 1
ATOM 3737 C CA . LYS B 1 173 ? 16.75 -11.68 -13.828 1 98.38 173 LYS B CA 1
ATOM 3738 C C . LYS B 1 173 ? 16.625 -11.305 -15.305 1 98.38 173 LYS B C 1
ATOM 3740 O O . LYS B 1 173 ? 17.438 -10.555 -15.828 1 98.38 173 LYS B O 1
ATOM 3745 N N . SER B 1 174 ? 15.625 -11.789 -15.938 1 97.88 174 SER B N 1
ATOM 3746 C CA . SER B 1 174 ? 15.43 -11.516 -17.359 1 97.88 174 SER B CA 1
ATOM 3747 C C . SER B 1 174 ? 15.164 -10.039 -17.609 1 97.88 174 SER B C 1
ATOM 3749 O O . SER B 1 174 ? 15.375 -9.547 -18.719 1 97.88 174 SER B O 1
ATOM 3751 N N . ARG B 1 175 ? 14.773 -9.328 -16.562 1 97.62 175 ARG B N 1
ATOM 3752 C CA . ARG B 1 175 ? 14.414 -7.922 -16.719 1 97.62 175 ARG B CA 1
ATOM 3753 C C . ARG B 1 175 ? 15.508 -7.008 -16.188 1 97.62 175 ARG B C 1
ATOM 3755 O O . ARG B 1 175 ? 15.328 -5.789 -16.109 1 97.62 175 ARG B O 1
ATOM 3762 N N . GLY B 1 176 ? 16.594 -7.582 -15.727 1 98.38 176 GLY B N 1
ATOM 3763 C CA . GLY B 1 176 ? 17.766 -6.797 -15.344 1 98.38 176 GLY B CA 1
ATOM 3764 C C . GLY B 1 176 ? 17.703 -6.293 -13.914 1 98.38 176 GLY B C 1
ATOM 3765 O O . GLY B 1 176 ? 18.312 -5.273 -13.586 1 98.38 176 GLY B O 1
ATOM 3766 N N . LEU B 1 177 ? 16.953 -6.953 -13.039 1 98.69 177 LEU B N 1
ATOM 3767 C CA . LEU B 1 177 ? 16.906 -6.586 -11.633 1 98.69 177 LEU B CA 1
ATOM 3768 C C . LEU B 1 177 ? 18.047 -7.25 -10.859 1 98.69 177 LEU B C 1
ATOM 3770 O O . LEU B 1 177 ? 18.609 -8.242 -11.32 1 98.69 177 LEU B O 1
ATOM 3774 N N . HIS B 1 178 ? 18.453 -6.629 -9.734 1 98.75 178 HIS B N 1
ATOM 3775 C CA . HIS B 1 178 ? 19.25 -7.305 -8.719 1 98.75 178 HIS B CA 1
ATOM 3776 C C . HIS B 1 178 ? 18.375 -8.141 -7.793 1 98.75 178 HIS B C 1
ATOM 3778 O O . HIS B 1 178 ? 17.484 -7.617 -7.129 1 98.75 178 HIS B O 1
ATOM 3784 N N . VAL B 1 179 ? 18.672 -9.453 -7.723 1 98.88 179 VAL B N 1
ATOM 3785 C CA . VAL B 1 179 ? 17.703 -10.375 -7.141 1 98.88 179 VAL B CA 1
ATOM 3786 C C . VAL B 1 179 ? 18.25 -10.945 -5.832 1 98.88 179 VAL B C 1
ATOM 3788 O O . VAL B 1 179 ? 19.281 -11.609 -5.82 1 98.88 179 VAL B O 1
ATOM 3791 N N . LEU B 1 180 ? 17.562 -10.648 -4.711 1 98.88 180 LEU B N 1
ATOM 3792 C CA . LEU B 1 180 ? 17.766 -11.273 -3.41 1 98.88 180 LEU B CA 1
ATOM 3793 C C . LEU B 1 180 ? 16.672 -12.297 -3.119 1 98.88 180 LEU B C 1
ATOM 3795 O O . LEU B 1 180 ? 15.5 -12.055 -3.416 1 98.88 180 LEU B O 1
ATOM 3799 N N . GLY B 1 181 ? 17.078 -13.477 -2.631 1 98.62 181 GLY B N 1
ATOM 3800 C CA . GLY B 1 181 ? 16.094 -14.5 -2.312 1 98.62 181 GLY B CA 1
ATOM 3801 C C . GLY B 1 181 ? 16.297 -15.117 -0.941 1 98.62 181 GLY B C 1
ATOM 3802 O O . GLY B 1 181 ? 17.406 -15.141 -0.426 1 98.62 181 GLY B O 1
ATOM 3803 N N . THR B 1 182 ? 15.195 -15.5 -0.345 1 97.69 182 THR B N 1
ATOM 3804 C CA . THR B 1 182 ? 15.297 -16.281 0.882 1 97.69 182 THR B CA 1
ATOM 3805 C C . THR B 1 182 ? 14.82 -17.719 0.654 1 97.69 182 THR B C 1
ATOM 3807 O O . THR B 1 182 ? 13.953 -17.953 -0.189 1 97.69 182 THR B O 1
ATOM 3810 N N . ALA B 1 183 ? 15.406 -18.656 1.351 1 96.31 183 ALA B N 1
ATOM 3811 C CA . ALA B 1 183 ? 15 -20.062 1.389 1 96.31 183 ALA B CA 1
ATOM 3812 C C . ALA B 1 183 ? 15.25 -20.656 2.77 1 96.31 183 ALA B C 1
ATOM 3814 O O . ALA B 1 183 ? 16.016 -20.109 3.566 1 96.31 183 ALA B O 1
ATOM 3815 N N . GLY B 1 184 ? 14.609 -21.75 3.031 1 93.31 184 GLY B N 1
ATOM 3816 C CA . GLY B 1 184 ? 14.633 -22.281 4.383 1 93.31 184 GLY B CA 1
ATOM 3817 C C . GLY B 1 184 ? 15.625 -23.422 4.551 1 93.31 184 GLY B C 1
ATOM 3818 O O . GLY B 1 184 ? 15.844 -23.906 5.664 1 93.31 184 GLY B O 1
ATOM 3819 N N . SER B 1 185 ? 16.219 -23.969 3.473 1 93.94 185 SER B N 1
ATOM 3820 C CA . SER B 1 185 ? 17.172 -25.078 3.51 1 93.94 185 SER B CA 1
ATOM 3821 C C . SER B 1 185 ? 18.406 -24.75 2.676 1 93.94 185 SER B C 1
ATOM 3823 O O . SER B 1 185 ? 18.375 -23.859 1.823 1 93.94 185 SER B O 1
ATOM 3825 N N . GLU B 1 186 ? 19.453 -25.469 2.949 1 95.12 186 GLU B N 1
ATOM 3826 C CA . GLU B 1 186 ? 20.672 -25.297 2.154 1 95.12 186 GLU B CA 1
ATOM 3827 C C . GLU B 1 186 ? 20.422 -25.656 0.69 1 95.12 186 GLU B C 1
ATOM 3829 O O . GLU B 1 186 ? 20.938 -24.969 -0.208 1 95.12 186 GLU B O 1
ATOM 3834 N N . ALA B 1 187 ? 19.672 -26.688 0.495 1 95.81 187 ALA B N 1
ATOM 3835 C CA . ALA B 1 187 ? 19.312 -27.078 -0.868 1 95.81 187 ALA B CA 1
ATOM 3836 C C . ALA B 1 187 ? 18.531 -25.969 -1.566 1 95.81 187 ALA B C 1
ATOM 3838 O O . ALA B 1 187 ? 18.719 -25.719 -2.758 1 95.81 187 ALA B O 1
ATOM 3839 N N . GLY B 1 188 ? 17.688 -25.375 -0.799 1 96.69 188 GLY B N 1
ATOM 3840 C CA . GLY B 1 188 ? 16.938 -24.25 -1.342 1 96.69 188 GLY B CA 1
ATOM 3841 C C . GLY B 1 188 ? 17.812 -23.062 -1.697 1 96.69 188 GLY B C 1
ATOM 3842 O O . GLY B 1 188 ? 17.609 -22.422 -2.736 1 96.69 188 GLY B O 1
ATOM 3843 N N . ILE B 1 189 ? 18.766 -22.75 -0.849 1 97.25 189 ILE B N 1
ATOM 3844 C CA . ILE B 1 189 ? 19.719 -21.672 -1.088 1 97.25 189 ILE B CA 1
ATOM 3845 C C . ILE B 1 189 ? 20.484 -21.938 -2.375 1 97.25 189 ILE B C 1
ATOM 3847 O O . ILE B 1 189 ? 20.578 -21.062 -3.244 1 97.25 189 ILE B O 1
ATOM 3851 N N . ASP B 1 190 ? 20.953 -23.125 -2.512 1 97.75 190 ASP B N 1
ATOM 3852 C CA . ASP B 1 190 ? 21.688 -23.5 -3.709 1 97.75 190 ASP B CA 1
ATOM 3853 C C . ASP B 1 190 ? 20.828 -23.375 -4.957 1 97.75 190 ASP B C 1
ATOM 3855 O O . ASP B 1 190 ? 21.281 -22.891 -5.992 1 97.75 190 ASP B O 1
ATOM 3859 N N . LEU B 1 191 ? 19.594 -23.797 -4.781 1 97.69 191 LEU B N 1
ATOM 3860 C CA . LEU B 1 191 ? 18.672 -23.797 -5.906 1 97.69 191 LEU B CA 1
ATOM 3861 C C . LEU B 1 191 ? 18.422 -22.375 -6.402 1 97.69 191 LEU B C 1
ATOM 3863 O O . LEU B 1 191 ? 18.484 -22.109 -7.605 1 97.69 191 LEU B O 1
ATOM 3867 N N . ILE B 1 192 ? 18.172 -21.422 -5.531 1 98.19 192 ILE B N 1
ATOM 3868 C CA . ILE B 1 192 ? 17.797 -20.078 -5.969 1 98.19 192 ILE B CA 1
ATOM 3869 C C . ILE B 1 192 ? 19.031 -19.344 -6.496 1 98.19 192 ILE B C 1
ATOM 3871 O O . ILE B 1 192 ? 18.922 -18.516 -7.402 1 98.19 192 ILE B O 1
ATOM 3875 N N . LEU B 1 193 ? 20.25 -19.672 -6.008 1 98.25 193 LEU B N 1
ATOM 3876 C CA . LEU B 1 193 ? 21.469 -19.109 -6.559 1 98.25 193 LEU B CA 1
ATOM 3877 C C . LEU B 1 193 ? 21.703 -19.609 -7.98 1 98.25 193 LEU B C 1
ATOM 3879 O O . LEU B 1 193 ? 22.062 -18.812 -8.867 1 98.25 193 LEU B O 1
ATOM 3883 N N . ARG B 1 194 ? 21.422 -20.828 -8.211 1 97.12 194 ARG B N 1
ATOM 3884 C CA . ARG B 1 194 ? 21.609 -21.422 -9.531 1 97.12 194 ARG B CA 1
ATOM 3885 C C . ARG B 1 194 ? 20.578 -20.906 -10.523 1 97.12 194 ARG B C 1
ATOM 3887 O O . ARG B 1 194 ? 20.781 -21.016 -11.742 1 97.12 194 ARG B O 1
ATOM 3894 N N . ASN B 1 195 ? 19.578 -20.344 -9.984 1 96.75 195 ASN B N 1
ATOM 3895 C CA . ASN B 1 195 ? 18.5 -19.922 -10.867 1 96.75 195 ASN B CA 1
ATOM 3896 C C . ASN B 1 195 ? 18.469 -18.406 -11.055 1 96.75 195 ASN B C 1
ATOM 3898 O O . ASN B 1 195 ? 17.578 -17.875 -11.695 1 96.75 195 ASN B O 1
ATOM 3902 N N . GLY B 1 196 ? 19.422 -17.734 -10.445 1 97.38 196 GLY B N 1
ATOM 3903 C CA . GLY B 1 196 ? 19.516 -16.344 -10.859 1 97.38 196 GLY B CA 1
ATOM 3904 C C . GLY B 1 196 ? 19.625 -15.383 -9.695 1 97.38 196 GLY B C 1
ATOM 3905 O O . GLY B 1 196 ? 19.875 -14.195 -9.891 1 97.38 196 GLY B O 1
ATOM 3906 N N . CYS B 1 197 ? 19.438 -15.82 -8.445 1 98.56 197 CYS B N 1
ATOM 3907 C CA . CYS B 1 197 ? 19.609 -14.914 -7.316 1 98.56 197 CYS B CA 1
ATOM 3908 C C . CYS B 1 197 ? 21.047 -14.398 -7.238 1 98.56 197 CYS B C 1
ATOM 3910 O O . CYS B 1 197 ? 22 -15.172 -7.387 1 98.56 197 CYS B O 1
ATOM 3912 N N . ASP B 1 198 ? 21.156 -13.109 -7.047 1 98.56 198 ASP B N 1
ATOM 3913 C CA . ASP B 1 198 ? 22.469 -12.523 -6.84 1 98.56 198 ASP B CA 1
ATOM 3914 C C . ASP B 1 198 ? 22.969 -12.773 -5.418 1 98.56 198 ASP B C 1
ATOM 3916 O O . ASP B 1 198 ? 24.172 -12.875 -5.184 1 98.56 198 ASP B O 1
ATOM 3920 N N . ALA B 1 199 ? 22.078 -12.828 -4.477 1 98.31 199 ALA B N 1
ATOM 3921 C CA . ALA B 1 199 ? 22.344 -13.188 -3.086 1 98.31 199 ALA B CA 1
ATOM 3922 C C . ALA B 1 199 ? 21.188 -13.977 -2.482 1 98.31 199 ALA B C 1
ATOM 3924 O O . ALA B 1 199 ? 20.031 -13.797 -2.877 1 98.31 199 ALA B O 1
ATOM 3925 N N . ALA B 1 200 ? 21.531 -14.906 -1.603 1 98.06 200 ALA B N 1
ATOM 3926 C CA . ALA B 1 200 ? 20.547 -15.773 -0.964 1 98.06 200 ALA B CA 1
ATOM 3927 C C . ALA B 1 200 ? 20.734 -15.789 0.55 1 98.06 200 ALA B C 1
ATOM 3929 O O . ALA B 1 200 ? 21.859 -15.766 1.044 1 98.06 200 ALA B O 1
ATOM 3930 N N . PHE B 1 201 ? 19.641 -15.836 1.283 1 97.62 201 PHE B N 1
ATOM 3931 C CA . PHE B 1 201 ? 19.641 -15.797 2.74 1 97.62 201 PHE B CA 1
ATOM 3932 C C . PHE B 1 201 ? 18.719 -16.875 3.309 1 97.62 201 PHE B C 1
ATOM 3934 O O . PHE B 1 201 ? 17.641 -17.141 2.768 1 97.62 201 PHE B O 1
ATOM 3941 N N . SER B 1 202 ? 19.156 -17.516 4.359 1 94.81 202 SER B N 1
ATOM 3942 C CA . SER B 1 202 ? 18.281 -18.438 5.078 1 94.81 202 SER B CA 1
ATOM 3943 C C . SER B 1 202 ? 17.344 -17.703 6.02 1 94.81 202 SER B C 1
ATOM 3945 O O . SER B 1 202 ? 17.797 -17.062 6.98 1 94.81 202 SER B O 1
ATOM 3947 N N . HIS B 1 203 ? 16.062 -17.812 5.781 1 90.31 203 HIS B N 1
ATOM 3948 C CA . HIS B 1 203 ? 15.125 -17.109 6.648 1 90.31 203 HIS B CA 1
ATOM 3949 C C . HIS B 1 203 ? 14.945 -17.844 7.973 1 90.31 203 HIS B C 1
ATOM 3951 O O . HIS B 1 203 ? 14.133 -17.422 8.805 1 90.31 203 HIS B O 1
ATOM 3957 N N . ARG B 1 204 ? 15.672 -18.906 8.109 1 88.88 204 ARG B N 1
ATOM 3958 C CA . ARG B 1 204 ? 15.688 -19.625 9.375 1 88.88 204 ARG B CA 1
ATOM 3959 C C . ARG B 1 204 ? 16.859 -19.172 10.242 1 88.88 204 ARG B C 1
ATOM 3961 O O . ARG B 1 204 ? 16.922 -19.516 11.43 1 88.88 204 ARG B O 1
ATOM 3968 N N . GLU B 1 205 ? 17.719 -18.469 9.617 1 87.56 205 GLU B N 1
ATOM 3969 C CA . GLU B 1 205 ? 18.875 -17.953 10.344 1 87.56 205 GLU B CA 1
ATOM 3970 C C . GLU B 1 205 ? 18.531 -16.656 11.062 1 87.56 205 GLU B C 1
ATOM 3972 O O . GLU B 1 205 ? 17.922 -15.75 10.477 1 87.56 205 GLU B O 1
ATOM 3977 N N . ASP B 1 206 ? 18.953 -16.562 12.258 1 88 206 ASP B N 1
ATOM 3978 C CA . ASP B 1 206 ? 18.75 -15.328 13 1 88 206 ASP B CA 1
ATOM 3979 C C . ASP B 1 206 ? 19.5 -14.172 12.344 1 88 206 ASP B C 1
ATOM 3981 O O . ASP B 1 206 ? 20.625 -14.328 11.883 1 88 206 ASP B O 1
ATOM 3985 N N . GLY B 1 207 ? 18.891 -13.094 12.25 1 90.06 207 GLY B N 1
ATOM 3986 C CA . GLY B 1 207 ? 19.531 -11.883 11.773 1 90.06 207 GLY B CA 1
ATOM 3987 C C . GLY B 1 207 ? 19.578 -11.789 10.266 1 90.06 207 GLY B C 1
ATOM 3988 O O . GLY B 1 207 ? 20.344 -10.984 9.711 1 90.06 207 GLY B O 1
ATOM 3989 N N . TYR B 1 208 ? 18.906 -12.68 9.523 1 90.81 208 TYR B N 1
ATOM 3990 C CA . TYR B 1 208 ? 19 -12.656 8.07 1 90.81 208 TYR B CA 1
ATOM 3991 C C . TYR B 1 208 ? 18.531 -11.312 7.516 1 90.81 208 TYR B C 1
ATOM 3993 O O . TYR B 1 208 ? 19 -10.883 6.453 1 90.81 208 TYR B O 1
ATOM 4001 N N . ALA B 1 209 ? 17.672 -10.625 8.242 1 93.5 209 ALA B N 1
ATOM 4002 C CA . ALA B 1 209 ? 17.219 -9.297 7.816 1 93.5 209 ALA B CA 1
ATOM 4003 C C . ALA B 1 209 ? 18.391 -8.312 7.773 1 93.5 209 ALA B C 1
ATOM 4005 O O . ALA B 1 209 ? 18.484 -7.508 6.848 1 93.5 209 ALA B O 1
ATOM 4006 N N . ALA B 1 210 ? 19.203 -8.352 8.789 1 95.12 210 ALA B N 1
ATOM 4007 C CA . ALA B 1 210 ? 20.375 -7.484 8.828 1 95.12 210 ALA B CA 1
ATOM 4008 C C . ALA B 1 210 ? 21.312 -7.766 7.652 1 95.12 210 ALA B C 1
ATOM 4010 O O . ALA B 1 210 ? 21.906 -6.848 7.094 1 95.12 210 ALA B O 1
ATOM 4011 N N . LYS B 1 211 ? 21.453 -9.062 7.309 1 96.06 211 LYS B N 1
ATOM 4012 C CA . LYS B 1 211 ? 22.281 -9.445 6.172 1 96.06 211 LYS B CA 1
ATOM 4013 C C . LYS B 1 211 ? 21.719 -8.906 4.863 1 96.06 211 LYS B C 1
ATOM 4015 O O . LYS B 1 211 ? 22.469 -8.484 3.982 1 96.06 211 LYS B O 1
ATOM 4020 N N . ILE B 1 212 ? 20.406 -8.906 4.719 1 97.38 212 ILE B N 1
ATOM 4021 C CA . ILE B 1 212 ? 19.75 -8.352 3.543 1 97.38 212 ILE B CA 1
ATOM 4022 C C . ILE B 1 212 ? 20.016 -6.852 3.463 1 97.38 212 ILE B C 1
ATOM 4024 O O . ILE B 1 212 ? 20.328 -6.324 2.389 1 97.38 212 ILE B O 1
ATOM 4028 N N . MET B 1 213 ? 19.922 -6.148 4.602 1 97.75 213 MET B N 1
ATOM 4029 C CA . MET B 1 213 ? 20.203 -4.715 4.641 1 97.75 213 MET B CA 1
ATOM 4030 C C . MET B 1 213 ? 21.641 -4.418 4.246 1 97.75 213 MET B C 1
ATOM 4032 O O . MET B 1 213 ? 21.891 -3.498 3.471 1 97.75 213 MET B O 1
ATOM 4036 N N . GLU B 1 214 ? 22.547 -5.262 4.738 1 97 214 GLU B N 1
ATOM 4037 C CA . GLU B 1 214 ? 23.953 -5.109 4.363 1 97 214 GLU B CA 1
ATOM 4038 C C . GLU B 1 214 ? 24.141 -5.297 2.859 1 97 214 GLU B C 1
ATOM 4040 O O . GLU B 1 214 ? 24.859 -4.523 2.219 1 97 214 GLU B O 1
ATOM 4045 N N . ALA B 1 215 ? 23.438 -6.27 2.34 1 96.88 215 ALA B N 1
ATOM 4046 C CA . ALA B 1 215 ? 23.547 -6.582 0.919 1 96.88 215 ALA B CA 1
ATOM 4047 C C . ALA B 1 215 ? 23 -5.453 0.059 1 96.88 215 ALA B C 1
ATOM 4049 O O . ALA B 1 215 ? 23.266 -5.391 -1.145 1 96.88 215 ALA B O 1
ATOM 4050 N N . THR B 1 216 ? 22.203 -4.578 0.592 1 97.44 216 THR B N 1
ATOM 4051 C CA . THR B 1 216 ? 21.594 -3.461 -0.132 1 97.44 216 THR B CA 1
ATOM 4052 C C . THR B 1 216 ? 22.188 -2.135 0.335 1 97.44 216 THR B C 1
ATOM 4054 O O . THR B 1 216 ? 21.547 -1.091 0.238 1 97.44 216 THR B O 1
ATOM 4057 N N . SER B 1 217 ? 23.359 -2.135 0.95 1 96.94 217 SER B N 1
ATOM 4058 C CA . SER B 1 217 ? 24.062 -0.959 1.457 1 96.94 217 SER B CA 1
ATOM 4059 C C . SER B 1 217 ? 23.188 -0.174 2.432 1 96.94 217 SER B C 1
ATOM 4061 O O . SER B 1 217 ? 23.188 1.059 2.406 1 96.94 217 SER B O 1
ATOM 4063 N N . ASN B 1 218 ? 22.297 -0.899 3.076 1 96.5 218 ASN B N 1
ATOM 4064 C CA . ASN B 1 218 ? 21.438 -0.398 4.145 1 96.5 218 ASN B CA 1
ATOM 4065 C C . ASN B 1 218 ? 20.328 0.505 3.604 1 96.5 218 ASN B C 1
ATOM 4067 O O . ASN B 1 218 ? 19.734 1.28 4.352 1 96.5 218 ASN B O 1
ATOM 4071 N N . ASN B 1 219 ? 20.078 0.455 2.318 1 97.19 219 ASN B N 1
ATOM 4072 C CA . ASN B 1 219 ? 18.953 1.166 1.723 1 97.19 219 ASN B CA 1
ATOM 4073 C C . ASN B 1 219 ? 17.688 0.31 1.712 1 97.19 219 ASN B C 1
ATOM 4075 O O . ASN B 1 219 ? 16.578 0.837 1.728 1 97.19 219 ASN B O 1
ATOM 4079 N N . GLY B 1 220 ? 17.891 -1.018 1.611 1 98.31 220 GLY B N 1
ATOM 4080 C CA . GLY B 1 220 ? 16.797 -1.955 1.493 1 98.31 220 GLY B CA 1
ATOM 4081 C C . GLY B 1 220 ? 16.359 -2.195 0.057 1 98.31 220 GLY B C 1
ATOM 4082 O O . GLY B 1 220 ? 16.734 -1.439 -0.842 1 98.31 220 GLY B O 1
ATOM 4083 N N . PRO B 1 221 ? 15.672 -3.27 -0.169 1 98.88 221 PRO B N 1
ATOM 4084 C CA . PRO B 1 221 ? 15.18 -3.529 -1.521 1 98.88 221 PRO B CA 1
ATOM 4085 C C . PRO B 1 221 ? 14.047 -2.582 -1.925 1 98.88 221 PRO B C 1
ATOM 4087 O O . PRO B 1 221 ? 13.242 -2.176 -1.079 1 98.88 221 PRO B O 1
ATOM 4090 N N . GLN B 1 222 ? 13.938 -2.26 -3.24 1 98.88 222 GLN B N 1
ATOM 4091 C CA . GLN B 1 222 ? 12.875 -1.396 -3.738 1 98.88 222 GLN B CA 1
ATOM 4092 C C . GLN B 1 222 ? 11.57 -2.168 -3.889 1 98.88 222 GLN B C 1
ATOM 4094 O O . GLN B 1 222 ? 10.484 -1.572 -3.893 1 98.88 222 GLN B O 1
ATOM 4099 N N . ILE B 1 223 ? 11.688 -3.502 -4.043 1 98.94 223 ILE B N 1
ATOM 4100 C CA . ILE B 1 223 ? 10.508 -4.352 -4.172 1 98.94 223 ILE B CA 1
ATOM 4101 C C . ILE B 1 223 ? 10.664 -5.586 -3.281 1 98.94 223 ILE B C 1
ATOM 4103 O O . ILE B 1 223 ? 11.742 -6.18 -3.217 1 98.94 223 ILE B O 1
ATOM 4107 N N . ILE B 1 224 ? 9.656 -5.953 -2.596 1 98.94 224 ILE B N 1
ATOM 4108 C CA . ILE B 1 224 ? 9.578 -7.227 -1.883 1 98.94 224 ILE B CA 1
ATOM 4109 C C . ILE B 1 224 ? 8.375 -8.023 -2.375 1 98.94 224 ILE B C 1
ATOM 4111 O O . ILE B 1 224 ? 7.25 -7.52 -2.381 1 98.94 224 ILE B O 1
ATOM 4115 N N . ILE B 1 225 ? 8.602 -9.18 -2.889 1 98.94 225 ILE B N 1
ATOM 4116 C CA . ILE B 1 225 ? 7.539 -10.141 -3.158 1 98.94 225 ILE B CA 1
ATOM 4117 C C . ILE B 1 225 ? 7.352 -11.055 -1.951 1 98.94 225 ILE B C 1
ATOM 4119 O O . ILE B 1 225 ? 8.234 -11.859 -1.634 1 98.94 225 ILE B O 1
ATOM 4123 N N . GLU B 1 226 ? 6.23 -10.93 -1.334 1 98.69 226 GLU B N 1
ATOM 4124 C CA . GLU B 1 226 ? 5.988 -11.523 -0.025 1 98.69 226 GLU B CA 1
ATOM 4125 C C . GLU B 1 226 ? 5.125 -12.781 -0.142 1 98.69 226 GLU B C 1
ATOM 4127 O O . GLU B 1 226 ? 3.971 -12.711 -0.571 1 98.69 226 GLU B O 1
ATOM 4132 N N . MET B 1 227 ? 5.684 -13.961 0.283 1 96.69 227 MET B N 1
ATOM 4133 C CA . MET B 1 227 ? 5.02 -15.242 0.099 1 96.69 227 MET B CA 1
ATOM 4134 C C . MET B 1 227 ? 4.352 -15.703 1.391 1 96.69 227 MET B C 1
ATOM 4136 O O . MET B 1 227 ? 3.586 -16.672 1.391 1 96.69 227 MET B O 1
ATOM 4140 N N . LEU B 1 228 ? 4.652 -15.102 2.445 1 96.06 228 LEU B N 1
ATOM 4141 C CA . LEU B 1 228 ? 4.137 -15.492 3.754 1 96.06 228 LEU B CA 1
ATOM 4142 C C . LEU B 1 228 ? 4.008 -14.273 4.668 1 96.06 228 LEU B C 1
ATOM 4144 O O . LEU B 1 228 ? 4.715 -14.172 5.672 1 96.06 228 LEU B O 1
ATOM 4148 N N . ALA B 1 229 ? 3.053 -13.477 4.387 1 98.31 229 ALA B N 1
ATOM 4149 C CA . ALA B 1 229 ? 2.939 -12.141 4.973 1 98.31 229 ALA B CA 1
ATOM 4150 C C . ALA B 1 229 ? 2.656 -12.219 6.469 1 98.31 229 ALA B C 1
ATOM 4152 O O . ALA B 1 229 ? 3.102 -11.367 7.238 1 98.31 229 ALA B O 1
ATOM 4153 N N . ASN B 1 230 ? 1.945 -13.25 6.926 1 97.81 230 ASN B N 1
ATOM 4154 C CA . ASN B 1 230 ? 1.582 -13.359 8.336 1 97.81 230 ASN B CA 1
ATOM 4155 C C . ASN B 1 230 ? 2.807 -13.602 9.211 1 97.81 230 ASN B C 1
ATOM 4157 O O . ASN B 1 230 ? 2.732 -13.477 10.438 1 97.81 230 ASN B O 1
ATOM 4161 N N . VAL B 1 231 ? 3.916 -13.859 8.555 1 96.44 231 VAL B N 1
ATOM 4162 C CA . VAL B 1 231 ? 5.152 -14.094 9.289 1 96.44 231 VAL B CA 1
ATOM 4163 C C . VAL B 1 231 ? 6.117 -12.93 9.055 1 96.44 231 VAL B C 1
ATOM 4165 O O . VAL B 1 231 ? 6.758 -12.445 9.992 1 96.44 231 VAL B O 1
ATOM 4168 N N . ASN B 1 232 ? 6.188 -12.438 7.82 1 97.44 232 ASN B N 1
ATOM 4169 C CA . ASN B 1 232 ? 7.336 -11.633 7.41 1 97.44 232 ASN B CA 1
ATOM 4170 C C . ASN B 1 232 ? 6.988 -10.148 7.352 1 97.44 232 ASN B C 1
ATOM 4172 O O . ASN B 1 232 ? 7.879 -9.305 7.289 1 97.44 232 ASN B O 1
ATOM 4176 N N . LEU B 1 233 ? 5.758 -9.742 7.367 1 98.56 233 LEU B N 1
ATOM 4177 C CA . LEU B 1 233 ? 5.359 -8.422 6.891 1 98.56 233 LEU B CA 1
ATOM 4178 C C . LEU B 1 233 ? 5.969 -7.324 7.754 1 98.56 233 LEU B C 1
ATOM 4180 O O . LEU B 1 233 ? 6.375 -6.277 7.246 1 98.56 233 LEU B O 1
ATOM 4184 N N . GLU B 1 234 ? 6 -7.488 9.094 1 98.25 234 GLU B N 1
ATOM 4185 C CA . GLU B 1 234 ? 6.637 -6.504 9.961 1 98.25 234 GLU B CA 1
ATOM 4186 C C . GLU B 1 234 ? 8.102 -6.297 9.578 1 98.25 234 GLU B C 1
ATOM 4188 O O . GLU B 1 234 ? 8.57 -5.164 9.477 1 98.25 234 GLU B O 1
ATOM 4193 N N . LYS B 1 235 ? 8.82 -7.371 9.375 1 97.44 235 LYS B N 1
ATOM 4194 C CA . LYS B 1 235 ? 10.227 -7.293 8.977 1 97.44 235 LYS B CA 1
ATOM 4195 C C . LYS B 1 235 ? 10.375 -6.641 7.609 1 97.44 235 LYS B C 1
ATOM 4197 O O . LYS B 1 235 ? 11.336 -5.906 7.363 1 97.44 235 LYS B O 1
ATOM 4202 N N . ASP B 1 236 ? 9.461 -6.965 6.684 1 98.5 236 ASP B N 1
ATOM 4203 C CA . ASP B 1 236 ? 9.469 -6.324 5.371 1 98.5 236 ASP B CA 1
ATOM 4204 C C . ASP B 1 236 ? 9.406 -4.805 5.504 1 98.5 236 ASP B C 1
ATOM 4206 O O . ASP B 1 236 ? 10.156 -4.086 4.84 1 98.5 236 ASP B O 1
ATOM 4210 N N . LEU B 1 237 ? 8.477 -4.336 6.352 1 98.5 237 LEU B N 1
ATOM 4211 C CA . LEU B 1 237 ? 8.305 -2.904 6.562 1 98.5 237 LEU B CA 1
ATOM 4212 C C . LEU B 1 237 ? 9.578 -2.277 7.117 1 98.5 237 LEU B C 1
ATOM 4214 O O . LEU B 1 237 ? 9.891 -1.124 6.809 1 98.5 237 LEU B O 1
ATOM 4218 N N . GLU B 1 238 ? 10.312 -2.988 7.867 1 97.69 238 GLU B N 1
ATOM 4219 C CA . GLU B 1 238 ? 11.578 -2.512 8.414 1 97.69 238 GLU B CA 1
ATOM 4220 C C . GLU B 1 238 ? 12.656 -2.439 7.34 1 97.69 238 GLU B C 1
ATOM 4222 O O . GLU B 1 238 ? 13.484 -1.523 7.34 1 97.69 238 GLU B O 1
ATOM 4227 N N . MET B 1 239 ? 12.617 -3.342 6.402 1 98 239 MET B N 1
ATOM 4228 C CA . MET B 1 239 ? 13.727 -3.52 5.465 1 98 239 MET B CA 1
ATOM 4229 C C . MET B 1 239 ? 13.492 -2.721 4.188 1 98 239 MET B C 1
ATOM 4231 O O . MET B 1 239 ? 14.445 -2.287 3.539 1 98 239 MET B O 1
ATOM 4235 N N . ILE B 1 240 ? 12.227 -2.561 3.77 1 98.69 240 ILE B N 1
ATOM 4236 C CA . ILE B 1 240 ? 11.891 -2.002 2.465 1 98.69 240 ILE B CA 1
ATOM 4237 C C . ILE B 1 240 ? 12.5 -0.607 2.33 1 98.69 240 ILE B C 1
ATOM 4239 O O . ILE B 1 240 ? 12.602 0.128 3.314 1 98.69 240 ILE B O 1
ATOM 4243 N N . SER B 1 241 ? 12.953 -0.244 1.111 1 98.5 241 SER B N 1
ATOM 4244 C CA . SER B 1 241 ? 13.508 1.081 0.853 1 98.5 241 SER B CA 1
ATOM 4245 C C . SER B 1 241 ? 12.422 2.152 0.904 1 98.5 241 SER B C 1
ATOM 4247 O O . SER B 1 241 ? 11.234 1.839 0.869 1 98.5 241 SER B O 1
ATOM 4249 N N . LYS B 1 242 ? 12.836 3.398 1.08 1 97.75 242 LYS B N 1
ATOM 4250 C CA . LYS B 1 242 ? 11.906 4.52 0.949 1 97.75 242 LYS B CA 1
ATOM 4251 C C . LYS B 1 242 ? 11.164 4.469 -0.381 1 97.75 242 LYS B C 1
ATOM 4253 O O . LYS B 1 242 ? 11.773 4.262 -1.433 1 97.75 242 LYS B O 1
ATOM 4258 N N . ARG B 1 243 ? 9.836 4.535 -0.288 1 97.81 243 ARG B N 1
ATOM 4259 C CA . ARG B 1 243 ? 8.938 4.527 -1.436 1 97.81 243 ARG B CA 1
ATOM 4260 C C . ARG B 1 243 ? 8.961 3.18 -2.146 1 97.81 243 ARG B C 1
ATOM 4262 O O . ARG B 1 243 ? 8.625 3.088 -3.328 1 97.81 243 ARG B O 1
ATOM 4269 N N . GLY B 1 244 ? 9.523 2.133 -1.463 1 98.62 244 GLY B N 1
ATOM 4270 C CA . GLY B 1 244 ? 9.484 0.784 -2.004 1 98.62 244 GLY B CA 1
ATOM 4271 C C . GLY B 1 244 ? 8.094 0.182 -2.018 1 98.62 244 GLY B C 1
ATOM 4272 O O . GLY B 1 244 ? 7.145 0.789 -1.517 1 98.62 244 GLY B O 1
ATOM 4273 N N . ARG B 1 245 ? 7.953 -1.02 -2.631 1 98.75 245 ARG B N 1
ATOM 4274 C CA . ARG B 1 245 ? 6.672 -1.701 -2.773 1 98.75 245 ARG B CA 1
ATOM 4275 C C . ARG B 1 245 ? 6.758 -3.137 -2.266 1 98.75 245 ARG B C 1
ATOM 4277 O O . ARG B 1 245 ? 7.66 -3.885 -2.648 1 98.75 245 ARG B O 1
ATOM 4284 N N . ILE B 1 246 ? 5.895 -3.449 -1.391 1 98.94 246 ILE B N 1
ATOM 4285 C CA . ILE B 1 246 ? 5.715 -4.82 -0.922 1 98.94 246 ILE B CA 1
ATOM 4286 C C . ILE B 1 246 ? 4.461 -5.422 -1.552 1 98.94 246 ILE B C 1
ATOM 4288 O O . ILE B 1 246 ? 3.354 -4.918 -1.35 1 98.94 246 ILE B O 1
ATOM 4292 N N . VAL B 1 247 ? 4.594 -6.445 -2.328 1 98.94 247 VAL B N 1
ATOM 4293 C CA . VAL B 1 247 ? 3.471 -7.133 -2.959 1 98.94 247 VAL B CA 1
ATOM 4294 C C . VAL B 1 247 ? 3.221 -8.469 -2.26 1 98.94 247 VAL B C 1
ATOM 4296 O O . VAL B 1 247 ? 4.035 -9.391 -2.355 1 98.94 247 VAL B O 1
ATOM 4299 N N . VAL B 1 248 ? 2.1 -8.594 -1.623 1 98.88 248 VAL B N 1
ATOM 4300 C CA . VAL B 1 248 ? 1.737 -9.805 -0.897 1 98.88 248 VAL B CA 1
ATOM 4301 C C . VAL B 1 248 ? 1.093 -10.805 -1.853 1 98.88 248 VAL B C 1
ATOM 4303 O O . VAL B 1 248 ? 0.012 -10.555 -2.391 1 98.88 248 VAL B O 1
ATOM 4306 N N . VAL B 1 249 ? 1.742 -11.906 -1.986 1 98 249 VAL B N 1
ATOM 4307 C CA . VAL B 1 249 ? 1.274 -12.984 -2.85 1 98 249 VAL B CA 1
ATOM 4308 C C . VAL B 1 249 ? 0.704 -14.117 -1.998 1 98 249 VAL B C 1
ATOM 4310 O O . VAL B 1 249 ? -0.266 -14.766 -2.393 1 98 249 VAL B O 1
ATOM 4313 N N . GLY B 1 250 ? 1.372 -14.344 -0.889 1 95.81 250 GLY B N 1
ATOM 4314 C CA . GLY B 1 250 ? 0.922 -15.422 -0.021 1 95.81 250 GLY B CA 1
ATOM 4315 C C . GLY B 1 250 ? 0.706 -14.977 1.414 1 95.81 250 GLY B C 1
ATOM 4316 O O . GLY B 1 250 ? 1.423 -14.109 1.917 1 95.81 250 GLY B O 1
ATOM 4317 N N . ASN B 1 251 ? -0.221 -15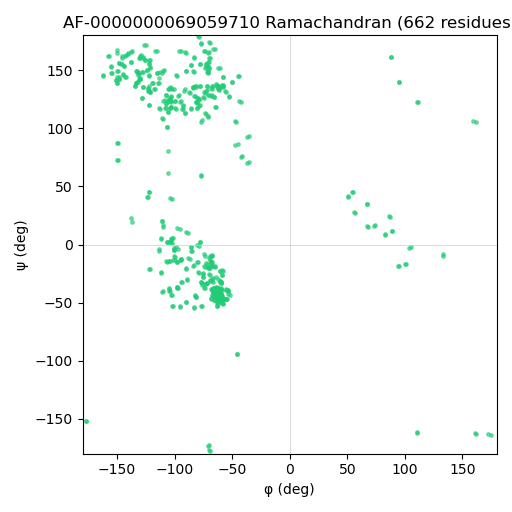.609 2 1 96.12 251 ASN B N 1
ATOM 4318 C CA . ASN B 1 251 ? -0.583 -15.352 3.391 1 96.12 251 ASN B CA 1
ATOM 4319 C C . ASN B 1 251 ? -1.396 -16.5 3.979 1 96.12 251 ASN B C 1
ATOM 4321 O O . ASN B 1 251 ? -2.232 -17.094 3.293 1 96.12 251 ASN B O 1
ATOM 4325 N N . ARG B 1 252 ? -1.199 -16.781 5.297 1 92.06 252 ARG B N 1
ATOM 4326 C CA . ARG B 1 252 ? -1.926 -17.875 5.922 1 92.06 252 ARG B CA 1
ATOM 4327 C C . ARG B 1 252 ? -2.438 -17.469 7.305 1 92.06 252 ARG B C 1
ATOM 4329 O O . ARG B 1 252 ? -2.637 -18.328 8.172 1 92.06 252 ARG B O 1
ATOM 4336 N N . GLY B 1 253 ? -2.545 -16.203 7.609 1 95.5 253 GLY B N 1
ATOM 4337 C CA . GLY B 1 253 ? -3.033 -15.742 8.898 1 95.5 253 GLY B CA 1
ATOM 4338 C C . GLY B 1 253 ? -2.953 -14.242 9.078 1 95.5 253 GLY B C 1
ATOM 4339 O O . GLY B 1 253 ? -2.936 -13.492 8.094 1 95.5 253 GLY B O 1
ATOM 4340 N N . SER B 1 254 ? -3.07 -13.812 10.344 1 98.25 254 SER B N 1
ATOM 4341 C CA . SER B 1 254 ? -2.943 -12.406 10.695 1 98.25 254 SER B CA 1
ATOM 4342 C C . SER B 1 254 ? -1.52 -12.07 11.125 1 98.25 254 SER B C 1
ATOM 4344 O O . SER B 1 254 ? -0.702 -12.961 11.344 1 98.25 254 SER B O 1
ATOM 4346 N N . VAL B 1 255 ? -1.229 -10.828 11.203 1 98.62 255 VAL B N 1
ATOM 4347 C CA . VAL B 1 255 ? 0.103 -10.375 11.594 1 98.62 255 VAL B CA 1
ATOM 4348 C C . VAL B 1 255 ? 0.005 -9.023 12.297 1 98.62 255 VAL B C 1
ATOM 4350 O O . VAL B 1 255 ? -0.817 -8.18 11.922 1 98.62 255 VAL B O 1
ATOM 4353 N N . GLU B 1 256 ? 0.753 -8.883 13.312 1 98.69 256 GLU B N 1
ATOM 4354 C CA . GLU B 1 256 ? 0.901 -7.566 13.922 1 98.69 256 GLU B CA 1
ATOM 4355 C C . GLU B 1 256 ? 1.946 -6.73 13.18 1 98.69 256 GLU B C 1
ATOM 4357 O O . GLU B 1 256 ? 3.055 -7.203 12.922 1 98.69 256 GLU B O 1
ATOM 4362 N N . ILE B 1 257 ? 1.59 -5.523 12.789 1 98.69 257 ILE B N 1
ATOM 4363 C CA . ILE B 1 257 ? 2.539 -4.633 12.125 1 98.69 257 ILE B CA 1
ATOM 4364 C C . ILE B 1 257 ? 2.521 -3.266 12.797 1 98.69 257 ILE B C 1
ATOM 4366 O O . ILE B 1 257 ? 1.616 -2.963 13.578 1 98.69 257 ILE B O 1
ATOM 4370 N N . THR B 1 258 ? 3.555 -2.488 12.547 1 98.38 258 THR B N 1
ATOM 4371 C CA . THR B 1 258 ? 3.682 -1.104 12.992 1 98.38 258 THR B CA 1
ATOM 4372 C C . THR B 1 258 ? 3.5 -0.143 11.82 1 98.38 258 THR B C 1
ATOM 4374 O O . THR B 1 258 ? 4.445 0.121 11.07 1 98.38 258 THR B O 1
ATOM 4377 N N . PRO B 1 259 ? 2.316 0.482 11.664 1 98.31 259 PRO B N 1
ATOM 4378 C CA . PRO B 1 259 ? 2.02 1.315 10.492 1 98.31 259 PRO B CA 1
ATOM 4379 C C . PRO B 1 259 ? 2.979 2.496 10.352 1 98.31 259 PRO B C 1
ATOM 4381 O O . PRO B 1 259 ? 3.232 2.959 9.242 1 98.31 259 PRO B O 1
ATOM 4384 N N . ARG B 1 260 ? 3.611 2.918 11.414 1 96.31 260 ARG B N 1
ATOM 4385 C CA . ARG B 1 260 ? 4.562 4.027 11.398 1 96.31 260 ARG B CA 1
ATOM 4386 C C . ARG B 1 260 ? 5.727 3.729 10.461 1 96.31 260 ARG B C 1
ATOM 4388 O O . ARG B 1 260 ? 6.285 4.641 9.844 1 96.31 260 ARG B O 1
ATOM 4395 N N . LEU B 1 261 ? 6.094 2.48 10.344 1 97.38 261 LEU B N 1
ATOM 4396 C CA . LEU B 1 261 ? 7.184 2.096 9.453 1 97.38 261 LEU B CA 1
ATOM 4397 C C . LEU B 1 261 ? 6.832 2.412 8.008 1 97.38 261 LEU B C 1
ATOM 4399 O O . LEU B 1 261 ? 7.672 2.91 7.25 1 97.38 261 LEU B O 1
ATOM 4403 N N . ALA B 1 262 ? 5.559 2.131 7.621 1 97.94 262 ALA B N 1
ATOM 4404 C CA . ALA B 1 262 ? 5.098 2.471 6.277 1 97.94 262 ALA B CA 1
ATOM 4405 C C . ALA B 1 262 ? 5.059 3.982 6.078 1 97.94 262 ALA B C 1
ATOM 4407 O O . ALA B 1 262 ? 5.359 4.48 4.992 1 97.94 262 ALA B O 1
ATOM 4408 N N . MET B 1 263 ? 4.68 4.719 7.09 1 97.31 263 MET B N 1
ATOM 4409 C CA . MET B 1 263 ? 4.633 6.176 7.004 1 97.31 263 MET B CA 1
ATOM 4410 C C . MET B 1 263 ? 6.023 6.75 6.754 1 97.31 263 MET B C 1
ATOM 4412 O O . MET B 1 263 ? 6.219 7.531 5.824 1 97.31 263 MET B O 1
ATOM 4416 N N . GLN B 1 264 ? 6.992 6.344 7.566 1 95.5 264 GLN B N 1
ATOM 4417 C CA . GLN B 1 264 ? 8.344 6.887 7.52 1 95.5 264 GLN B CA 1
ATOM 4418 C C . GLN B 1 264 ? 8.977 6.668 6.148 1 95.5 264 GLN B C 1
ATOM 4420 O O . GLN B 1 264 ? 9.656 7.559 5.621 1 95.5 264 GLN B O 1
ATOM 4425 N N . LYS B 1 265 ? 8.695 5.504 5.602 1 96.75 265 LYS B N 1
ATOM 4426 C CA . LYS B 1 265 ? 9.32 5.141 4.332 1 96.75 265 LYS B CA 1
ATOM 4427 C C . LYS B 1 265 ? 8.414 5.496 3.154 1 96.75 265 LYS B C 1
ATOM 4429 O O . LYS B 1 265 ? 8.852 5.496 2.004 1 96.75 265 LYS B O 1
ATOM 4434 N N . GLU B 1 266 ? 7.168 5.781 3.508 1 98.25 266 GLU B N 1
ATOM 4435 C CA . GLU B 1 266 ? 6.152 5.984 2.48 1 98.25 266 GLU B CA 1
ATOM 4436 C C . GLU B 1 266 ? 6.148 4.844 1.47 1 98.25 266 GLU B C 1
ATOM 4438 O O . GLU B 1 266 ? 6.121 5.078 0.26 1 98.25 266 GLU B O 1
ATOM 4443 N N . CYS B 1 267 ? 6.285 3.658 1.99 1 98.44 267 CYS B N 1
ATOM 4444 C CA . CYS B 1 267 ? 6.246 2.473 1.144 1 98.44 267 CYS B CA 1
ATOM 4445 C C . CYS B 1 267 ? 4.809 2.045 0.874 1 98.44 267 CYS B C 1
ATOM 4447 O O . CYS B 1 267 ? 3.883 2.5 1.549 1 98.44 267 CYS B O 1
ATOM 4449 N N . ILE B 1 268 ? 4.645 1.232 -0.169 1 98.62 268 ILE B N 1
ATOM 4450 C CA . ILE B 1 268 ? 3.359 0.658 -0.548 1 98.62 268 ILE B CA 1
ATOM 4451 C C . ILE B 1 268 ? 3.299 -0.806 -0.115 1 98.62 268 ILE B C 1
ATOM 4453 O O . ILE B 1 268 ? 4.254 -1.56 -0.322 1 98.62 268 ILE B O 1
ATOM 4457 N N . VAL B 1 269 ? 2.268 -1.144 0.599 1 98.88 269 VAL B N 1
ATOM 4458 C CA . VAL B 1 269 ? 1.891 -2.539 0.797 1 98.88 269 VAL B CA 1
ATOM 4459 C C . VAL B 1 269 ? 0.626 -2.85 -0 1 98.88 269 VAL B C 1
ATOM 4461 O O . VAL B 1 269 ? -0.393 -2.172 0.15 1 98.88 269 VAL B O 1
ATOM 4464 N N . THR B 1 270 ? 0.745 -3.787 -0.851 1 98.5 270 THR B N 1
ATOM 4465 C CA . THR B 1 270 ? -0.418 -4.219 -1.619 1 98.5 270 THR B CA 1
ATOM 4466 C C . THR B 1 270 ? -0.461 -5.738 -1.729 1 98.5 270 THR B C 1
ATOM 4468 O O . THR B 1 270 ? 0.43 -6.43 -1.229 1 98.5 270 THR B O 1
ATOM 4471 N N . GLY B 1 271 ? -1.619 -6.211 -2.141 1 97.31 271 GLY B N 1
ATOM 4472 C CA . GLY B 1 271 ? -1.771 -7.625 -2.445 1 97.31 271 GLY B CA 1
ATOM 4473 C C . GLY B 1 271 ? -2.301 -7.883 -3.844 1 97.31 271 GLY B C 1
ATOM 4474 O O . GLY B 1 271 ? -2.66 -6.945 -4.559 1 97.31 271 GLY B O 1
ATOM 4475 N N . MET B 1 272 ? -2.26 -9.109 -4.137 1 96.19 272 MET B N 1
ATOM 4476 C CA . MET B 1 272 ? -2.832 -9.43 -5.441 1 96.19 272 MET B CA 1
ATOM 4477 C C . MET B 1 272 ? -3.311 -10.875 -5.484 1 96.19 272 MET B C 1
ATOM 4479 O O . MET B 1 272 ? -2.848 -11.711 -4.707 1 96.19 272 MET B O 1
ATOM 4483 N N . LEU B 1 273 ? -4.242 -11.109 -6.293 1 95.75 273 LEU B N 1
ATOM 4484 C CA . LEU B 1 273 ? -4.711 -12.414 -6.742 1 95.75 273 LEU B CA 1
ATOM 4485 C C . LEU B 1 273 ? -4.617 -12.539 -8.258 1 95.75 273 LEU B C 1
ATOM 4487 O O . LEU B 1 273 ? -5.023 -11.625 -8.984 1 95.75 273 LEU B O 1
ATOM 4491 N N . LEU B 1 274 ? -4.062 -13.641 -8.648 1 96.5 274 LEU B N 1
ATOM 4492 C CA . LEU B 1 274 ? -3.902 -13.836 -10.086 1 96.5 274 LEU B CA 1
ATOM 4493 C C . LEU B 1 274 ? -5.238 -13.695 -10.812 1 96.5 274 LEU B C 1
ATOM 4495 O O . LEU B 1 274 ? -5.316 -13.047 -11.859 1 96.5 274 LEU B O 1
ATOM 4499 N N . PHE B 1 275 ? -6.289 -14.164 -10.25 1 92 275 PHE B N 1
ATOM 4500 C CA . PHE B 1 275 ? -7.566 -14.266 -10.953 1 92 275 PHE B CA 1
ATOM 4501 C C . PHE B 1 275 ? -8.289 -12.922 -10.961 1 92 275 PHE B C 1
ATOM 4503 O O . PHE B 1 275 ? -9.352 -12.789 -11.562 1 92 275 PHE B O 1
ATOM 4510 N N . ASN B 1 276 ? -7.73 -11.922 -10.383 1 96.06 276 ASN B N 1
ATOM 4511 C CA . ASN B 1 276 ? -8.203 -10.555 -10.523 1 96.06 276 ASN B CA 1
ATOM 4512 C C . ASN B 1 276 ? -7.629 -9.883 -11.766 1 96.06 276 ASN B C 1
ATOM 4514 O O . ASN B 1 276 ? -8.008 -8.766 -12.117 1 96.06 276 ASN B O 1
ATOM 4518 N N . ALA B 1 277 ? -6.789 -10.555 -12.5 1 97.12 277 ALA B N 1
ATOM 4519 C CA . ALA B 1 277 ? -6.137 -9.984 -13.672 1 97.12 277 ALA B CA 1
ATOM 4520 C C . ALA B 1 277 ? -7.156 -9.641 -14.75 1 97.12 277 ALA B C 1
ATOM 4522 O O . ALA B 1 277 ? -8.094 -10.406 -15 1 97.12 277 ALA B O 1
ATOM 4523 N N . SER B 1 278 ? -7.012 -8.508 -15.383 1 97.12 278 SER B N 1
ATOM 4524 C CA . SER B 1 278 ? -7.809 -8.148 -16.547 1 97.12 278 SER B CA 1
ATOM 4525 C C . SER B 1 278 ? -7.359 -8.93 -17.781 1 97.12 278 SER B C 1
ATOM 4527 O O . SER B 1 278 ? -6.293 -9.539 -17.781 1 97.12 278 SER B O 1
ATOM 4529 N N . GLN B 1 279 ? -8.18 -8.875 -18.766 1 96.56 279 GLN B N 1
ATOM 4530 C CA . GLN B 1 279 ? -7.805 -9.539 -20.016 1 96.56 279 GLN B CA 1
ATOM 4531 C C . GLN B 1 279 ? -6.539 -8.922 -20.594 1 96.56 279 GLN B C 1
ATOM 4533 O O . GLN B 1 279 ? -5.684 -9.641 -21.125 1 96.56 279 GLN B O 1
ATOM 4538 N N . ASN B 1 280 ? -6.434 -7.613 -20.469 1 97.94 280 ASN B N 1
ATOM 4539 C CA . ASN B 1 280 ? -5.227 -6.953 -20.953 1 97.94 280 ASN B CA 1
ATOM 4540 C C . ASN B 1 280 ? -3.984 -7.434 -20.203 1 97.94 280 ASN B C 1
ATOM 4542 O O . ASN B 1 280 ? -2.928 -7.625 -20.812 1 97.94 280 ASN B O 1
ATOM 4546 N N . GLU B 1 281 ? -4.137 -7.57 -18.938 1 98.06 281 GLU B N 1
ATOM 4547 C CA . GLU B 1 281 ? -3.021 -8.094 -18.141 1 98.06 281 GLU B CA 1
ATOM 4548 C C . GLU B 1 281 ? -2.682 -9.523 -18.562 1 98.06 281 GLU B C 1
ATOM 4550 O O . GLU B 1 281 ? -1.509 -9.867 -18.703 1 98.06 281 GLU B O 1
ATOM 4555 N N . MET B 1 282 ? -3.729 -10.328 -18.734 1 97.81 282 MET B N 1
ATOM 4556 C CA . MET B 1 282 ? -3.508 -11.711 -19.141 1 97.81 282 MET B CA 1
ATOM 4557 C C . MET B 1 282 ? -2.803 -11.781 -20.484 1 97.81 282 MET B C 1
ATOM 4559 O O . MET B 1 282 ? -1.904 -12.602 -20.688 1 97.81 282 MET B O 1
ATOM 4563 N N . ASP B 1 283 ? -3.193 -10.922 -21.359 1 97.69 283 ASP B N 1
ATOM 4564 C CA . ASP B 1 283 ? -2.557 -10.875 -22.672 1 97.69 283 ASP B CA 1
ATOM 4565 C C . ASP B 1 283 ? -1.08 -10.5 -22.562 1 97.69 283 ASP B C 1
ATOM 4567 O O . ASP B 1 283 ? -0.231 -11.086 -23.234 1 97.69 283 ASP B O 1
ATOM 4571 N N . GLU B 1 284 ? -0.806 -9.539 -21.734 1 98.38 284 GLU B N 1
ATOM 4572 C CA . GLU B 1 284 ? 0.576 -9.141 -21.5 1 98.38 284 GLU B CA 1
ATOM 4573 C C . GLU B 1 284 ? 1.392 -10.297 -20.922 1 98.38 284 GLU B C 1
ATOM 4575 O O . GLU B 1 284 ? 2.506 -10.562 -21.375 1 98.38 284 GLU B O 1
ATOM 4580 N N . ILE B 1 285 ? 0.826 -10.969 -19.984 1 98.56 285 ILE B N 1
ATOM 4581 C CA . ILE B 1 285 ? 1.509 -12.078 -19.328 1 98.56 285 ILE B CA 1
ATOM 4582 C C . ILE B 1 285 ? 1.743 -13.203 -20.328 1 98.56 285 ILE B C 1
ATOM 4584 O O . ILE B 1 285 ? 2.848 -13.75 -20.422 1 98.56 285 ILE B O 1
ATOM 4588 N N . ASP B 1 286 ? 0.705 -13.477 -21.094 1 97.94 286 ASP B N 1
ATOM 4589 C CA . ASP B 1 286 ? 0.816 -14.508 -22.125 1 97.94 286 ASP B CA 1
ATOM 4590 C C . ASP B 1 286 ? 1.993 -14.219 -23.062 1 97.94 286 ASP B C 1
ATOM 4592 O O . ASP B 1 286 ? 2.801 -15.109 -23.344 1 97.94 286 ASP B O 1
ATOM 4596 N N . ALA B 1 287 ? 2.078 -13.008 -23.5 1 98.31 287 ALA B N 1
ATOM 4597 C CA . ALA B 1 287 ? 3.123 -12.617 -24.453 1 98.31 287 ALA B CA 1
ATOM 4598 C C . ALA B 1 287 ? 4.504 -12.734 -23.812 1 98.31 287 ALA B C 1
ATOM 4600 O O . ALA B 1 287 ? 5.438 -13.258 -24.438 1 98.31 287 ALA B O 1
ATOM 4601 N N . ALA B 1 288 ? 4.633 -12.312 -22.609 1 98.5 288 ALA B N 1
ATOM 4602 C CA . ALA B 1 288 ? 5.922 -12.32 -21.922 1 98.5 288 ALA B CA 1
ATOM 4603 C C . ALA B 1 288 ? 6.387 -13.742 -21.641 1 98.5 288 ALA B C 1
ATOM 4605 O O . ALA B 1 288 ? 7.547 -14.086 -21.875 1 98.5 288 ALA B O 1
ATOM 4606 N N . VAL B 1 289 ? 5.5 -14.531 -21.141 1 98.44 289 VAL B N 1
ATOM 4607 C CA . VAL B 1 289 ? 5.836 -15.906 -20.781 1 98.44 289 VAL B CA 1
ATOM 4608 C C . VAL B 1 289 ? 6.164 -16.703 -22.031 1 98.44 289 VAL B C 1
ATOM 4610 O O . VAL B 1 289 ? 7.121 -17.484 -22.047 1 98.44 289 VAL B O 1
ATOM 4613 N N . SER B 1 290 ? 5.375 -16.469 -23.094 1 98.06 290 SER B N 1
ATOM 4614 C CA . SER B 1 290 ? 5.652 -17.125 -24.359 1 98.06 290 SER B CA 1
ATOM 4615 C C . SER B 1 290 ? 7.039 -16.766 -24.875 1 98.06 290 SER B C 1
ATOM 4617 O O . SER B 1 290 ? 7.809 -17.656 -25.266 1 98.06 290 SER B O 1
ATOM 4619 N N . ALA B 1 291 ? 7.371 -15.508 -24.859 1 98.31 291 ALA B N 1
ATOM 4620 C CA . ALA B 1 291 ? 8.703 -15.062 -25.281 1 98.31 291 ALA B CA 1
ATOM 4621 C C . ALA B 1 291 ? 9.781 -15.664 -24.391 1 98.31 291 ALA B C 1
ATOM 4623 O O . ALA B 1 291 ? 10.859 -16.031 -24.875 1 98.31 291 ALA B O 1
ATOM 4624 N N . GLY B 1 292 ? 9.461 -15.75 -23.141 1 98.5 292 GLY B N 1
ATOM 4625 C CA . GLY B 1 292 ? 10.414 -16.328 -22.219 1 98.5 292 GLY B CA 1
ATOM 4626 C C . GLY B 1 292 ? 10.695 -17.797 -22.469 1 98.5 292 GLY B C 1
ATOM 4627 O O . GLY B 1 292 ? 11.828 -18.25 -22.328 1 98.5 292 GLY B O 1
ATOM 4628 N N . MET B 1 293 ? 9.672 -18.5 -22.812 1 98.31 293 MET B N 1
ATOM 4629 C CA . MET B 1 293 ? 9.875 -19.906 -23.172 1 98.31 293 MET B CA 1
ATOM 4630 C C . MET B 1 293 ? 10.742 -20.031 -24.422 1 98.31 293 MET B C 1
ATOM 4632 O O . MET B 1 293 ? 11.672 -20.844 -24.453 1 98.31 293 MET B O 1
ATOM 4636 N N . ARG B 1 294 ? 10.438 -19.219 -25.344 1 97.38 294 ARG B N 1
ATOM 4637 C CA . ARG B 1 294 ? 11.203 -19.219 -26.594 1 97.38 294 ARG B CA 1
ATOM 4638 C C . ARG B 1 294 ? 12.664 -18.875 -26.328 1 97.38 294 ARG B C 1
ATOM 4640 O O . ARG B 1 294 ? 13.562 -19.516 -26.875 1 97.38 294 ARG B O 1
ATOM 4647 N N . ASP B 1 295 ? 12.891 -17.906 -25.469 1 97.38 295 ASP B N 1
ATOM 4648 C CA . ASP B 1 295 ? 14.227 -17.391 -25.219 1 97.38 295 ASP B CA 1
ATOM 4649 C C . ASP B 1 295 ? 14.977 -18.25 -24.203 1 97.38 295 ASP B C 1
ATOM 4651 O O . ASP B 1 295 ? 16.188 -18.125 -24.031 1 97.38 295 ASP B O 1
ATOM 4655 N N . GLY B 1 296 ? 14.242 -19.047 -23.469 1 96.94 296 GLY B N 1
ATOM 4656 C CA . GLY B 1 296 ? 14.883 -20.062 -22.641 1 96.94 296 GLY B CA 1
ATOM 4657 C C . GLY B 1 296 ? 14.922 -19.703 -21.172 1 96.94 296 GLY B C 1
ATOM 4658 O O . GLY B 1 296 ? 15.32 -20.516 -20.344 1 96.94 296 GLY B O 1
ATOM 4659 N N . TRP B 1 297 ? 14.445 -18.531 -20.812 1 95.94 297 TRP B N 1
ATOM 4660 C CA . TRP B 1 297 ? 14.594 -18.156 -19.406 1 95.94 297 TRP B CA 1
ATOM 4661 C C . TRP B 1 297 ? 13.391 -18.609 -18.594 1 95.94 297 TRP B C 1
ATOM 4663 O O . TRP B 1 297 ? 13.453 -18.656 -17.359 1 95.94 297 TRP B O 1
ATOM 4673 N N . VAL B 1 298 ? 12.258 -18.844 -19.266 1 98.31 298 VAL B N 1
ATOM 4674 C CA . VAL B 1 298 ? 11.188 -19.547 -18.562 1 98.31 298 VAL B CA 1
ATOM 4675 C C . VAL B 1 298 ? 11.523 -21.047 -18.469 1 98.31 298 VAL B C 1
ATOM 4677 O O . VAL B 1 298 ? 11.461 -21.766 -19.469 1 98.31 298 VAL B O 1
ATOM 4680 N N . LYS B 1 299 ? 11.875 -21.5 -17.344 1 97.75 299 LYS B N 1
ATOM 4681 C CA . LYS B 1 299 ? 12.297 -22.875 -17.078 1 97.75 299 LYS B CA 1
ATOM 4682 C C . LYS B 1 299 ? 11.945 -23.281 -15.648 1 97.75 299 LYS B C 1
ATOM 4684 O O . LYS B 1 299 ? 12.781 -23.172 -14.742 1 97.75 299 LYS B O 1
ATOM 4689 N N . PRO B 1 300 ? 10.758 -23.781 -15.445 1 98.31 300 PRO B N 1
ATOM 4690 C CA . PRO B 1 300 ? 10.344 -24.172 -14.094 1 98.31 300 PRO B CA 1
ATOM 4691 C C . PRO B 1 300 ? 11.164 -25.328 -13.523 1 98.31 300 PRO B C 1
ATOM 4693 O O . PRO B 1 300 ? 11.18 -26.406 -14.102 1 98.31 300 PRO B O 1
ATOM 4696 N N . PRO B 1 301 ? 11.859 -25.062 -12.43 1 97.81 301 PRO B N 1
ATOM 4697 C CA . PRO B 1 301 ? 12.508 -26.203 -11.781 1 97.81 301 PRO B CA 1
ATOM 4698 C C . PRO B 1 301 ? 11.508 -27.188 -11.18 1 97.81 301 PRO B C 1
ATOM 4700 O O . PRO B 1 301 ? 10.57 -26.781 -10.492 1 97.81 301 PRO B O 1
ATOM 4703 N N . ILE B 1 302 ? 11.75 -28.438 -11.438 1 97.69 302 ILE B N 1
ATOM 4704 C CA . ILE B 1 302 ? 10.883 -29.484 -10.898 1 97.69 302 ILE B CA 1
ATOM 4705 C C . ILE B 1 302 ? 11.445 -29.984 -9.57 1 97.69 302 ILE B C 1
ATOM 4707 O O . ILE B 1 302 ? 12.586 -30.438 -9.508 1 97.69 302 ILE B O 1
ATOM 4711 N N . GLY B 1 303 ? 10.703 -29.844 -8.547 1 96.25 303 GLY B N 1
ATOM 4712 C CA . GLY B 1 303 ? 11.133 -30.281 -7.23 1 96.25 303 GLY B CA 1
ATOM 4713 C C . GLY B 1 303 ? 10.898 -31.766 -6.996 1 96.25 303 GLY B C 1
ATOM 4714 O O . GLY B 1 303 ? 11.805 -32.469 -6.57 1 96.25 303 GLY B O 1
ATOM 4715 N N . LYS B 1 304 ? 9.703 -32.156 -7.195 1 96.31 304 LYS B N 1
ATOM 4716 C CA . LYS B 1 304 ? 9.289 -33.531 -6.977 1 96.31 304 LYS B CA 1
ATOM 4717 C C . LYS B 1 304 ? 8.172 -33.938 -7.934 1 96.31 304 LYS B C 1
ATOM 4719 O O . LYS B 1 304 ? 7.312 -33.125 -8.273 1 96.31 304 LYS B O 1
ATOM 4724 N N . THR B 1 305 ? 8.242 -35.188 -8.383 1 97.62 305 THR B N 1
ATOM 4725 C CA . THR B 1 305 ? 7.23 -35.719 -9.281 1 97.62 305 THR B CA 1
ATOM 4726 C C . THR B 1 305 ? 6.453 -36.844 -8.594 1 97.62 305 THR B C 1
ATOM 4728 O O . THR B 1 305 ? 7.027 -37.656 -7.859 1 97.62 305 THR B O 1
ATOM 4731 N N . TYR B 1 306 ? 5.176 -36.844 -8.805 1 98.38 306 TYR B N 1
ATOM 4732 C CA . TYR B 1 306 ? 4.254 -37.844 -8.281 1 98.38 306 TYR B CA 1
ATOM 4733 C C . TYR B 1 306 ? 3.498 -38.562 -9.406 1 98.38 306 TYR B C 1
ATOM 4735 O O . TYR B 1 306 ? 3.42 -38.031 -10.523 1 98.38 306 TYR B O 1
ATOM 4743 N N . THR B 1 307 ? 2.979 -39.75 -9.078 1 98.31 307 THR B N 1
ATOM 4744 C CA . THR B 1 307 ? 1.986 -40.375 -9.938 1 98.31 307 THR B CA 1
ATOM 4745 C C . THR B 1 307 ? 0.574 -39.969 -9.523 1 98.31 307 THR B C 1
ATOM 4747 O O . THR B 1 307 ? 0.381 -39.375 -8.461 1 98.31 307 THR B O 1
ATOM 4750 N N . LEU B 1 308 ? -0.385 -40.219 -10.391 1 97.94 308 LEU B N 1
ATOM 4751 C CA . LEU B 1 308 ? -1.771 -39.844 -10.109 1 97.94 308 LEU B CA 1
ATOM 4752 C C . LEU B 1 308 ? -2.217 -40.406 -8.766 1 97.94 308 LEU B C 1
ATOM 4754 O O . LEU B 1 308 ? -2.857 -39.688 -7.98 1 97.94 308 LEU B O 1
ATOM 4758 N N . ASP B 1 309 ? -1.875 -41.625 -8.469 1 97.19 309 ASP B N 1
ATOM 4759 C CA . ASP B 1 309 ? -2.318 -42.281 -7.246 1 97.19 309 ASP B CA 1
ATOM 4760 C C . ASP B 1 309 ? -1.649 -41.656 -6.02 1 97.19 309 ASP B C 1
ATOM 4762 O O . ASP B 1 309 ? -2.08 -41.906 -4.891 1 97.19 309 ASP B O 1
ATOM 4766 N N . GLN B 1 310 ? -0.644 -40.875 -6.223 1 98.25 310 GLN B N 1
ATOM 4767 C CA . GLN B 1 310 ? 0.068 -40.219 -5.129 1 98.25 310 GLN B CA 1
ATOM 4768 C C . GLN B 1 310 ? -0.45 -38.812 -4.902 1 98.25 310 GLN B C 1
ATOM 4770 O O . GLN B 1 310 ? 0.162 -38.031 -4.172 1 98.25 310 GLN B O 1
ATOM 4775 N N . ALA B 1 311 ? -1.594 -38.469 -5.48 1 98.31 311 ALA B N 1
ATOM 4776 C CA . ALA B 1 311 ? -2.184 -37.156 -5.352 1 98.31 311 ALA B CA 1
ATOM 4777 C C . ALA B 1 311 ? -2.35 -36.75 -3.885 1 98.31 311 ALA B C 1
ATOM 4779 O O . ALA B 1 311 ? -2.074 -35.625 -3.5 1 98.31 311 ALA B O 1
ATOM 4780 N N . PRO B 1 312 ? -2.756 -37.688 -2.967 1 98.25 312 PRO B N 1
ATOM 4781 C CA . PRO B 1 312 ? -2.855 -37.312 -1.554 1 98.25 312 PRO B CA 1
ATOM 4782 C C . PRO B 1 312 ? -1.518 -36.844 -0.967 1 98.25 312 PRO B C 1
ATOM 4784 O O . PRO B 1 312 ? -1.456 -35.844 -0.263 1 98.25 312 PRO B O 1
ATOM 4787 N N . ALA B 1 313 ? -0.517 -37.562 -1.279 1 97.44 313 ALA B N 1
ATOM 4788 C CA . ALA B 1 313 ? 0.813 -37.219 -0.796 1 97.44 313 ALA B CA 1
ATOM 4789 C C . ALA B 1 313 ? 1.251 -35.844 -1.358 1 97.44 313 ALA B C 1
ATOM 4791 O O . ALA B 1 313 ? 1.852 -35.031 -0.647 1 97.44 313 ALA B O 1
ATOM 4792 N N . ALA B 1 314 ? 0.979 -35.625 -2.631 1 97.25 314 ALA B N 1
ATOM 4793 C CA . ALA B 1 314 ? 1.331 -34.375 -3.275 1 97.25 314 ALA B CA 1
ATOM 4794 C C . ALA B 1 314 ? 0.645 -33.188 -2.588 1 97.25 314 ALA B C 1
ATOM 4796 O O . ALA B 1 314 ? 1.274 -32.156 -2.328 1 97.25 314 ALA B O 1
ATOM 4797 N N . HIS B 1 315 ? -0.643 -33.312 -2.244 1 97.56 315 HIS B N 1
ATOM 4798 C CA . HIS B 1 315 ? -1.393 -32.25 -1.566 1 97.56 315 HIS B CA 1
ATOM 4799 C C . HIS B 1 315 ? -0.847 -32 -0.164 1 97.56 315 HIS B C 1
ATOM 4801 O O . HIS B 1 315 ? -0.87 -30.875 0.323 1 97.56 315 HIS B O 1
ATOM 4807 N N . ASN B 1 316 ? -0.445 -33.062 0.505 1 96.62 316 ASN B N 1
ATOM 4808 C CA . ASN B 1 316 ? 0.189 -32.906 1.807 1 96.62 316 ASN B CA 1
ATOM 4809 C C . ASN B 1 316 ? 1.492 -32.094 1.692 1 96.62 316 ASN B C 1
ATOM 4811 O O . ASN B 1 316 ? 1.714 -31.156 2.438 1 96.62 316 ASN B O 1
ATOM 4815 N N . ASP B 1 317 ? 2.252 -32.469 0.695 1 95.31 317 ASP B N 1
ATOM 4816 C CA . ASP B 1 317 ? 3.604 -31.938 0.58 1 95.31 317 ASP B CA 1
ATOM 4817 C C . ASP B 1 317 ? 3.58 -30.469 0.164 1 95.31 317 ASP B C 1
ATOM 4819 O O . ASP B 1 317 ? 4.445 -29.688 0.564 1 95.31 317 ASP B O 1
ATOM 4823 N N . VAL B 1 318 ? 2.625 -30.047 -0.634 1 94.31 318 VAL B N 1
ATOM 4824 C CA . VAL B 1 318 ? 2.615 -28.688 -1.161 1 94.31 318 VAL B CA 1
ATOM 4825 C C . VAL B 1 318 ? 2.328 -27.703 -0.034 1 94.31 318 VAL B C 1
ATOM 4827 O O . VAL B 1 318 ? 2.717 -26.531 -0.11 1 94.31 318 VAL B O 1
ATOM 4830 N N . ILE B 1 319 ? 1.748 -28.188 1.037 1 90.44 319 ILE B N 1
ATOM 4831 C CA . ILE B 1 319 ? 1.39 -27.344 2.172 1 90.44 319 ILE B CA 1
ATOM 4832 C C . ILE B 1 319 ? 2.41 -27.531 3.295 1 90.44 319 ILE B C 1
ATOM 4834 O O . ILE B 1 319 ? 2.83 -26.562 3.926 1 90.44 319 ILE B O 1
ATOM 4838 N N . ASN B 1 320 ? 2.736 -28.766 3.506 1 87.94 320 ASN B N 1
ATOM 4839 C CA . ASN B 1 320 ? 3.564 -29.109 4.656 1 87.94 320 ASN B CA 1
ATOM 4840 C C . ASN B 1 320 ? 4.992 -29.453 4.234 1 87.94 320 ASN B C 1
ATOM 4842 O O . ASN B 1 320 ? 5.289 -30.594 3.883 1 87.94 320 ASN B O 1
ATOM 4846 N N . ASN B 1 321 ? 5.75 -28.422 4.012 1 78.19 321 ASN B N 1
ATOM 4847 C CA . ASN B 1 321 ? 7.129 -28.719 3.641 1 78.19 321 ASN B CA 1
ATOM 4848 C C . ASN B 1 321 ? 8.117 -27.891 4.457 1 78.19 321 ASN B C 1
ATOM 4850 O O . ASN B 1 321 ? 7.758 -26.859 5.02 1 78.19 321 ASN B O 1
ATOM 4854 N N . GLN B 1 322 ? 9.266 -28.531 4.742 1 72.06 322 GLN B N 1
ATOM 4855 C CA . GLN B 1 322 ? 10.305 -27.859 5.508 1 72.06 322 GLN B CA 1
ATOM 4856 C C . GLN B 1 322 ? 11.273 -27.109 4.59 1 72.06 322 GLN B C 1
ATOM 4858 O O . GLN B 1 322 ? 12.344 -26.688 5.02 1 72.06 322 GLN B O 1
ATOM 4863 N N . GLY B 1 323 ? 10.961 -26.969 3.354 1 77.06 323 GLY B N 1
ATOM 4864 C CA . GLY B 1 323 ? 11.781 -26.312 2.352 1 77.06 323 GLY B CA 1
ATOM 4865 C C . GLY B 1 323 ? 11.43 -26.719 0.932 1 77.06 323 GLY B C 1
ATOM 4866 O O . GLY B 1 323 ? 11.797 -27.797 0.482 1 77.06 323 GLY B O 1
ATOM 4867 N N . THR B 1 324 ? 10.797 -25.797 0.297 1 86.81 324 THR B N 1
ATOM 4868 C CA . THR B 1 324 ? 10.32 -26.094 -1.049 1 86.81 324 THR B CA 1
ATOM 4869 C C . THR B 1 324 ? 11.469 -26.016 -2.057 1 86.81 324 THR B C 1
ATOM 4871 O O . THR B 1 324 ? 12.375 -25.188 -1.911 1 86.81 324 THR B O 1
ATOM 4874 N N . LEU B 1 325 ? 11.57 -26.984 -3.002 1 94.12 325 LEU B N 1
ATOM 4875 C CA . LEU B 1 325 ? 12.633 -27.047 -3.994 1 94.12 325 LEU B CA 1
ATOM 4876 C C . LEU B 1 325 ? 12.062 -27.031 -5.406 1 94.12 325 LEU B C 1
ATOM 4878 O O . LEU B 1 325 ? 12.461 -27.844 -6.25 1 94.12 325 LEU B O 1
ATOM 4882 N N . GLY B 1 326 ? 11.141 -26.188 -5.66 1 95.56 326 GLY B N 1
ATOM 4883 C CA . GLY B 1 326 ? 10.594 -26.078 -7 1 95.56 326 GLY B CA 1
ATOM 4884 C C . GLY B 1 326 ? 9.164 -26.578 -7.098 1 95.56 326 GLY B C 1
ATOM 4885 O O . GLY B 1 326 ? 8.453 -26.625 -6.09 1 95.56 326 GLY B O 1
ATOM 4886 N N . ARG B 1 327 ? 8.789 -26.828 -8.266 1 97.06 327 ARG B N 1
ATOM 4887 C CA . ARG B 1 327 ? 7.406 -27.156 -8.594 1 97.06 327 ARG B CA 1
ATOM 4888 C C . ARG B 1 327 ? 7.109 -28.625 -8.305 1 97.06 327 ARG B C 1
ATOM 4890 O O . ARG B 1 327 ? 7.918 -29.5 -8.617 1 97.06 327 ARG B O 1
ATOM 4897 N N . LEU B 1 328 ? 5.992 -28.906 -7.711 1 97.69 328 LEU B N 1
ATOM 4898 C CA . LEU B 1 328 ? 5.492 -30.281 -7.574 1 97.69 328 LEU B CA 1
ATOM 4899 C C . LEU B 1 328 ? 4.594 -30.641 -8.75 1 97.69 328 LEU B C 1
ATOM 4901 O O . LEU B 1 328 ? 3.715 -29.859 -9.133 1 97.69 328 LEU B O 1
ATOM 4905 N N . ILE B 1 329 ? 4.859 -31.844 -9.289 1 97.94 329 ILE B N 1
ATOM 4906 C CA . ILE B 1 329 ? 4.164 -32.25 -10.508 1 97.94 329 ILE B CA 1
ATOM 4907 C C . ILE B 1 329 ? 3.582 -33.625 -10.336 1 97.94 329 ILE B C 1
ATOM 4909 O O . ILE B 1 329 ? 4.18 -34.5 -9.672 1 97.94 329 ILE B O 1
ATOM 4913 N N . ILE B 1 330 ? 2.426 -33.812 -10.898 1 98.62 330 ILE B N 1
ATOM 4914 C CA . ILE B 1 330 ? 1.904 -35.156 -11.117 1 98.62 330 ILE B CA 1
ATOM 4915 C C . ILE B 1 330 ? 2.15 -35.594 -12.562 1 98.62 330 ILE B C 1
ATOM 4917 O O . ILE B 1 330 ? 1.688 -34.938 -13.5 1 98.62 330 ILE B O 1
ATOM 4921 N N . LYS B 1 331 ? 2.908 -36.594 -12.719 1 98.25 331 LYS B N 1
ATOM 4922 C CA . LYS B 1 331 ? 3.053 -37.188 -14.039 1 98.25 331 LYS B CA 1
ATOM 4923 C C . LYS B 1 331 ? 1.887 -38.125 -14.359 1 98.25 331 LYS B C 1
ATOM 4925 O O . LYS B 1 331 ? 1.631 -39.062 -13.617 1 98.25 331 LYS B O 1
ATOM 4930 N N . VAL B 1 332 ? 1.189 -37.875 -15.391 1 97.25 332 VAL B N 1
ATOM 4931 C CA . VAL B 1 332 ? -0.038 -38.594 -15.719 1 97.25 332 VAL B CA 1
ATOM 4932 C C . VAL B 1 332 ? 0.241 -39.625 -16.797 1 97.25 332 VAL B C 1
ATOM 4934 O O . VAL B 1 332 ? -0.156 -40.812 -16.672 1 97.25 332 VAL B O 1
ATOM 4937 N N . CYS B 1 333 ? 0.84 -39.25 -17.938 1 86.12 333 CYS B N 1
ATOM 4938 C CA . CYS B 1 333 ? 1.242 -40.156 -19.016 1 86.12 333 CYS B CA 1
ATOM 4939 C C . CYS B 1 333 ? 2.715 -39.969 -19.359 1 86.12 333 CYS B C 1
ATOM 4941 O O . CYS B 1 333 ? 3.285 -38.906 -19.109 1 86.12 333 CYS B O 1
#

Radius of gyration: 30.77 Å; Cα contacts (8 Å, |Δi|>4): 1722; chains: 2; bounding box: 48×108×76 Å